Protein AF-A0A1X0NIY2-F1 (afdb_monomer_lite)

pLDDT: mean 70.77, std 23.45, range [27.98, 98.69]

Structure (mmCIF, N/CA/C/O backbone):
data_AF-A0A1X0NIY2-F1
#
_entry.id   AF-A0A1X0NIY2-F1
#
loop_
_atom_site.group_PDB
_atom_site.id
_atom_site.type_symbol
_atom_site.label_atom_id
_atom_site.label_alt_id
_atom_site.label_comp_id
_atom_site.label_asym_id
_atom_site.label_entity_id
_atom_site.label_seq_id
_atom_site.pdbx_PDB_ins_code
_atom_site.Cartn_x
_atom_site.Cartn_y
_atom_site.Cartn_z
_atom_site.occupancy
_atom_site.B_iso_or_equiv
_atom_site.auth_seq_id
_atom_site.auth_comp_id
_atom_site.auth_asym_id
_atom_site.auth_atom_id
_atom_site.pdbx_PDB_model_num
ATOM 1 N N . MET A 1 1 ? 18.742 62.878 57.303 1.00 34.06 1 MET A N 1
ATOM 2 C CA . MET A 1 1 ? 20.011 62.442 56.693 1.00 34.06 1 MET A CA 1
ATOM 3 C C . MET A 1 1 ? 19.655 61.645 55.449 1.00 34.06 1 MET A C 1
ATOM 5 O O . MET A 1 1 ? 18.957 60.660 55.611 1.00 34.06 1 MET A O 1
ATOM 9 N N . LEU A 1 2 ? 20.041 62.192 54.285 1.00 36.06 2 LEU A N 1
ATOM 10 C CA . LEU A 1 2 ? 20.347 61.591 52.967 1.00 36.06 2 LEU A CA 1
ATOM 11 C C . LEU A 1 2 ? 19.415 60.472 52.441 1.00 36.06 2 LEU A C 1
ATOM 13 O O . LEU A 1 2 ? 19.309 59.422 53.056 1.00 36.06 2 LEU A O 1
ATOM 17 N N . GLU A 1 3 ? 18.594 60.759 51.414 1.00 40.88 3 GLU A N 1
ATOM 18 C CA . GLU A 1 3 ? 18.867 60.575 49.954 1.00 40.88 3 GLU A CA 1
ATOM 19 C C . GLU A 1 3 ? 18.808 59.094 49.526 1.00 40.88 3 GLU A C 1
ATOM 21 O O . GLU A 1 3 ? 19.318 58.239 50.230 1.00 40.88 3 GLU A O 1
ATOM 26 N N . ASN A 1 4 ? 18.273 58.649 48.389 1.00 42.66 4 ASN A N 1
ATOM 27 C CA . ASN A 1 4 ? 17.538 59.203 47.249 1.00 42.66 4 ASN A CA 1
ATOM 28 C C . ASN A 1 4 ? 16.871 57.985 46.571 1.00 42.66 4 ASN A C 1
ATOM 30 O O . ASN A 1 4 ? 17.449 56.899 46.555 1.00 42.66 4 ASN A O 1
ATOM 34 N N . GLY A 1 5 ? 15.686 58.155 45.987 1.00 38.56 5 GLY A N 1
ATOM 35 C CA . GLY A 1 5 ? 14.984 57.095 45.258 1.00 38.56 5 GLY A CA 1
ATOM 36 C C . GLY A 1 5 ? 14.125 57.675 44.143 1.00 38.56 5 GLY A C 1
ATOM 37 O O . GLY A 1 5 ? 12.918 57.828 44.300 1.00 38.56 5 GLY A O 1
ATOM 38 N N . ASP A 1 6 ? 14.772 58.025 43.034 1.00 43.81 6 ASP A N 1
ATOM 39 C CA . ASP A 1 6 ? 14.150 58.395 41.763 1.00 43.81 6 ASP A CA 1
ATOM 40 C C . ASP A 1 6 ? 13.765 57.126 40.986 1.00 43.81 6 ASP A C 1
ATOM 42 O O . ASP A 1 6 ? 14.649 56.419 40.513 1.00 43.81 6 ASP A O 1
ATOM 46 N N . VAL A 1 7 ? 12.469 56.879 40.752 1.00 47.81 7 VAL A N 1
ATOM 47 C CA . VAL A 1 7 ? 12.010 56.238 39.505 1.00 47.81 7 VAL A CA 1
ATOM 48 C C . VAL A 1 7 ? 10.722 56.905 39.028 1.00 47.81 7 VAL A C 1
ATOM 50 O O . VAL A 1 7 ? 9.694 56.966 39.702 1.00 47.81 7 VAL A O 1
ATOM 53 N N . LYS A 1 8 ? 10.831 57.440 37.814 1.00 45.78 8 LYS A N 1
ATOM 54 C CA . LYS A 1 8 ? 9.857 58.242 37.084 1.00 45.78 8 LYS A CA 1
ATOM 55 C C . LYS A 1 8 ? 8.722 57.386 36.515 1.00 45.78 8 LYS A C 1
ATOM 57 O O . LYS A 1 8 ? 8.935 56.349 35.900 1.00 45.78 8 LYS A O 1
ATOM 62 N N . ARG A 1 9 ? 7.522 57.946 36.650 1.00 42.09 9 ARG A N 1
ATOM 63 C CA . ARG A 1 9 ? 6.239 57.602 36.020 1.00 42.09 9 ARG A CA 1
ATOM 64 C C . ARG A 1 9 ? 6.331 57.335 34.508 1.00 42.09 9 ARG A C 1
ATOM 66 O O . ARG A 1 9 ? 6.928 58.142 33.796 1.00 42.09 9 ARG A O 1
ATOM 73 N N . ARG A 1 10 ? 5.496 56.411 34.011 1.00 41.66 10 ARG A N 1
ATOM 74 C CA . ARG A 1 10 ? 4.553 56.707 32.911 1.00 41.66 10 ARG A CA 1
ATOM 75 C C . ARG A 1 10 ? 3.286 55.833 32.961 1.00 41.66 10 ARG A C 1
ATOM 77 O O . ARG A 1 10 ? 3.333 54.619 32.853 1.00 41.66 10 ARG A O 1
ATOM 84 N N . ARG A 1 11 ? 2.183 56.561 33.148 1.00 37.97 11 ARG A N 1
ATOM 85 C CA . ARG A 1 11 ? 0.756 56.319 32.861 1.00 37.97 11 ARG A CA 1
ATOM 86 C C . ARG A 1 11 ? 0.532 55.717 31.458 1.00 37.97 11 ARG A C 1
ATOM 88 O O . ARG A 1 11 ? 1.268 56.105 30.555 1.00 37.97 11 ARG A O 1
ATOM 95 N N . VAL A 1 12 ? -0.504 54.897 31.248 1.00 39.31 12 VAL A N 1
ATOM 96 C CA . VAL A 1 12 ? -1.877 55.290 30.828 1.00 39.31 12 VAL A CA 1
ATOM 97 C C . VAL A 1 12 ? -2.765 54.027 30.756 1.00 39.31 12 VAL A C 1
ATOM 99 O O . VAL A 1 12 ? -2.505 53.123 29.972 1.00 39.31 12 VAL A O 1
ATOM 102 N N . ASP A 1 13 ? -3.769 54.004 31.633 1.00 39.16 13 ASP A N 1
ATOM 103 C CA . ASP A 1 13 ? -5.182 53.601 31.504 1.00 39.16 13 ASP A CA 1
ATOM 104 C C . ASP A 1 13 ? -5.644 52.808 30.267 1.00 39.16 13 ASP A C 1
ATOM 106 O O . ASP A 1 13 ? -5.463 53.286 29.154 1.00 39.16 13 ASP A O 1
ATOM 110 N N . HIS A 1 14 ? -6.388 51.709 30.482 1.00 39.00 14 HIS A N 1
ATOM 111 C CA . HIS A 1 14 ? -7.618 51.346 29.749 1.00 39.00 14 HIS A CA 1
ATOM 112 C C . HIS A 1 14 ? -8.590 50.654 30.725 1.00 39.00 14 HIS A C 1
ATOM 114 O O . HIS A 1 14 ? -8.221 49.729 31.445 1.00 39.00 14 HIS A O 1
ATOM 120 N N . SER A 1 15 ? -9.822 51.156 30.766 1.00 42.00 15 SER A N 1
ATOM 121 C CA . SER A 1 15 ? -10.915 50.799 31.674 1.00 42.00 15 SER A CA 1
ATOM 122 C C . SER A 1 15 ? -12.129 50.250 30.911 1.00 42.00 15 SER A C 1
ATOM 124 O O . SER A 1 15 ? -12.319 50.600 29.749 1.00 42.00 15 SER A O 1
ATOM 126 N N . HIS A 1 16 ? -12.984 49.525 31.650 1.00 35.03 16 HIS A N 1
ATOM 127 C CA . HIS A 1 16 ? -14.314 48.963 31.318 1.00 35.03 16 HIS A CA 1
ATOM 128 C C . HIS A 1 16 ? -14.284 47.599 30.602 1.00 35.03 16 HIS A C 1
ATOM 130 O O . HIS A 1 16 ? -13.493 47.395 29.698 1.00 35.03 16 HIS A O 1
ATOM 136 N N . SER A 1 17 ? -15.087 46.593 30.962 1.00 36.28 17 SER A N 1
ATOM 137 C CA . SER A 1 17 ? -16.427 46.588 31.564 1.00 36.28 17 SER A CA 1
ATOM 138 C C . SER A 1 17 ? -16.692 45.235 32.250 1.00 36.28 17 SER A C 1
ATOM 140 O O . SER A 1 17 ? -16.432 44.192 31.658 1.00 36.28 17 SER A O 1
ATOM 142 N N . THR A 1 18 ? -17.214 45.257 33.476 1.00 37.31 18 THR A N 1
ATOM 143 C CA . THR A 1 18 ? -17.748 44.102 34.218 1.00 37.31 18 THR A CA 1
ATOM 144 C C . THR A 1 18 ? -19.272 44.129 34.141 1.00 37.31 18 THR A C 1
ATOM 146 O O . THR A 1 18 ? -19.871 45.097 34.609 1.00 37.31 18 THR A O 1
ATOM 149 N N . GLU A 1 19 ? -19.891 43.081 33.597 1.00 44.78 19 GLU A N 1
ATOM 150 C CA . GLU A 1 19 ? -21.330 42.829 33.737 1.00 44.78 19 GLU A CA 1
ATOM 151 C C . GLU A 1 19 ? -21.562 41.679 34.722 1.00 44.78 19 GLU A C 1
ATOM 153 O O . GLU A 1 19 ? -21.079 40.561 34.546 1.00 44.78 19 GLU A O 1
ATOM 158 N N . GLU A 1 20 ? -22.291 42.005 35.785 1.00 41.78 20 GLU A N 1
ATOM 159 C CA . GLU A 1 20 ? -22.826 41.100 36.795 1.00 41.78 20 GLU A CA 1
ATOM 160 C C . GLU A 1 20 ? -24.077 40.389 36.256 1.00 41.78 20 GLU A C 1
ATOM 162 O O . GLU A 1 20 ? -24.942 41.012 35.640 1.00 41.78 20 GLU A O 1
ATOM 167 N N . THR A 1 21 ? -24.221 39.093 36.539 1.00 44.03 21 THR A N 1
ATOM 168 C CA . THR A 1 21 ? -25.465 38.335 36.316 1.00 44.03 21 THR A CA 1
ATOM 169 C C . THR A 1 21 ? -26.003 37.821 37.657 1.00 44.03 21 THR A C 1
ATOM 171 O O . THR A 1 21 ? -25.222 37.321 38.469 1.00 44.03 21 THR A O 1
ATOM 174 N N . PRO A 1 22 ? -27.318 37.936 37.934 1.00 55.19 22 PRO A N 1
ATOM 175 C CA . PRO A 1 22 ? -27.866 37.623 39.246 1.00 55.19 22 PRO A CA 1
ATOM 176 C C . PRO A 1 22 ? -28.249 36.148 39.413 1.00 55.19 22 PRO A C 1
ATOM 178 O O . PRO A 1 22 ? -28.841 35.509 38.544 1.00 55.19 22 PRO A O 1
ATOM 181 N N . VAL A 1 23 ? -27.967 35.663 40.619 1.00 40.88 23 VAL A N 1
ATOM 182 C CA . VAL A 1 23 ? -28.348 34.372 41.197 1.00 40.88 23 VAL A CA 1
ATOM 183 C C . VAL A 1 23 ? -29.874 34.241 41.299 1.00 40.88 23 VAL A C 1
ATOM 185 O O . VAL A 1 23 ? -30.537 35.075 41.919 1.00 40.88 23 VAL A O 1
ATOM 188 N N . ARG A 1 24 ? -30.434 33.141 40.780 1.00 38.12 24 ARG A N 1
ATOM 189 C CA . ARG A 1 24 ? -31.760 32.629 41.163 1.00 38.12 24 ARG A CA 1
ATOM 190 C C . ARG A 1 24 ? -31.642 31.173 41.602 1.00 38.12 24 ARG A C 1
ATOM 192 O O . ARG A 1 24 ? -31.395 30.289 40.792 1.00 38.12 24 ARG A O 1
ATOM 199 N N . MET A 1 25 ? -31.840 30.956 42.901 1.00 40.12 25 MET A N 1
ATOM 200 C CA . MET A 1 25 ? -32.104 29.648 43.494 1.00 40.12 25 MET A CA 1
ATOM 201 C C . MET A 1 25 ? -33.506 29.177 43.099 1.00 40.12 25 MET A C 1
ATOM 203 O O . MET A 1 25 ? -34.484 29.872 43.377 1.00 40.12 25 MET A O 1
ATOM 207 N N . ILE A 1 26 ? -33.606 27.975 42.534 1.00 36.03 26 ILE A N 1
ATOM 208 C CA . ILE A 1 26 ? -34.817 27.154 42.586 1.00 36.03 26 ILE A CA 1
ATOM 209 C C . ILE A 1 26 ? -34.375 25.775 43.073 1.00 36.03 26 ILE A C 1
ATOM 211 O O . ILE A 1 26 ? -33.567 25.104 42.442 1.00 36.03 26 ILE A O 1
ATOM 215 N N . SER A 1 27 ? -34.871 25.411 44.251 1.00 40.06 27 SER A N 1
ATOM 216 C CA . SER A 1 27 ? -34.687 24.112 44.884 1.00 40.06 27 SER A CA 1
ATOM 217 C C . SER A 1 27 ? -35.794 23.188 44.375 1.00 40.06 27 SER A C 1
ATOM 219 O O . SER A 1 27 ? -36.970 23.509 44.545 1.00 40.06 27 SER A O 1
ATOM 221 N N . ILE A 1 28 ? -35.432 22.078 43.729 1.00 36.03 28 ILE A N 1
ATOM 222 C CA . ILE A 1 28 ? -36.359 20.986 43.414 1.00 36.03 28 ILE A CA 1
ATOM 223 C C . ILE A 1 28 ? -35.765 19.715 44.008 1.00 36.03 28 ILE A C 1
ATOM 225 O O . ILE A 1 28 ? -34.611 19.369 43.775 1.00 36.03 28 ILE A O 1
ATOM 229 N N . HIS A 1 29 ? -36.572 19.092 44.854 1.00 41.44 29 HIS A N 1
ATOM 230 C CA . HIS A 1 29 ? -36.296 17.889 45.612 1.00 41.44 29 HIS A CA 1
ATOM 231 C C . HIS A 1 29 ? -36.756 16.694 44.767 1.00 41.44 29 HIS A C 1
ATOM 233 O O . HIS A 1 29 ? -37.954 16.551 44.530 1.00 41.44 29 HIS A O 1
ATOM 239 N N . THR A 1 30 ? -35.829 15.861 44.299 1.00 37.06 30 THR A N 1
ATOM 240 C CA . THR A 1 30 ? -36.124 14.589 43.621 1.00 37.06 30 THR A CA 1
ATOM 241 C C . THR A 1 30 ? -35.602 13.432 44.469 1.00 37.06 30 THR A C 1
ATOM 243 O O . THR A 1 30 ? -34.440 13.407 44.867 1.00 37.06 30 THR A O 1
ATOM 246 N N . GLN A 1 31 ? -36.509 12.513 44.805 1.00 42.94 31 GLN A N 1
ATOM 247 C CA . GLN A 1 31 ? -36.233 11.248 45.491 1.00 42.94 31 GLN A CA 1
ATOM 248 C C . GLN A 1 31 ? -35.720 10.193 44.495 1.00 42.94 31 GLN A C 1
ATOM 250 O O . GLN A 1 31 ? -36.108 10.260 43.327 1.00 42.94 31 GLN A O 1
ATOM 255 N N . PRO A 1 32 ? -34.927 9.196 44.932 1.00 45.59 32 PRO A N 1
ATOM 256 C CA . PRO A 1 32 ? -34.515 8.091 44.077 1.00 45.59 32 PRO A CA 1
ATOM 257 C C . PRO A 1 32 ? -35.590 6.989 44.052 1.00 45.59 32 PRO A C 1
ATOM 259 O O . PRO A 1 32 ? -36.033 6.512 45.097 1.00 45.59 32 PRO A O 1
ATOM 262 N N . LYS A 1 33 ? -35.996 6.590 42.845 1.00 47.25 33 LYS A N 1
ATOM 263 C CA . LYS A 1 33 ? -36.705 5.340 42.533 1.00 47.25 33 LYS A CA 1
ATOM 264 C C . LYS A 1 33 ? -35.906 4.650 41.425 1.00 47.25 33 LYS A C 1
ATOM 266 O O . LYS A 1 33 ? -36.200 4.856 40.258 1.00 47.25 33 LYS A O 1
ATOM 271 N N . GLU A 1 34 ? -34.876 3.897 41.794 1.00 48.47 34 GLU A N 1
ATOM 272 C CA . GLU A 1 34 ? -34.026 3.147 40.849 1.00 48.47 34 GLU A CA 1
ATOM 273 C C . GLU A 1 34 ? -33.698 1.730 41.367 1.00 48.47 34 GLU A C 1
ATOM 275 O O . GLU A 1 34 ? -32.640 1.193 41.085 1.00 48.47 34 GLU A O 1
ATOM 280 N N . GLU A 1 35 ? -34.598 1.092 42.127 1.00 49.97 35 GLU A N 1
ATOM 281 C CA . GLU A 1 35 ? -34.382 -0.291 42.609 1.00 49.97 35 GLU A CA 1
ATOM 282 C C . GLU A 1 35 ? -35.420 -1.316 42.103 1.00 49.97 35 GLU A C 1
ATOM 284 O O . GLU A 1 35 ? -35.305 -2.491 42.423 1.00 49.97 35 GLU A O 1
ATOM 289 N N . GLU A 1 36 ? -36.407 -0.930 41.279 1.00 51.78 36 GLU A N 1
ATOM 290 C CA . GLU A 1 36 ? -37.457 -1.860 40.796 1.00 51.78 36 GLU A CA 1
ATOM 291 C C . GLU A 1 36 ? -37.305 -2.320 39.331 1.00 51.78 36 GLU A C 1
ATOM 293 O O . GLU A 1 36 ? -37.971 -3.272 38.929 1.00 51.78 36 GLU A O 1
ATOM 298 N N . GLU A 1 37 ? -36.425 -1.714 38.524 1.00 52.75 37 GLU A N 1
ATOM 299 C CA . GLU A 1 37 ? -36.242 -2.122 37.114 1.00 52.75 37 GLU A CA 1
ATOM 300 C C . GLU A 1 37 ? -35.161 -3.198 36.915 1.00 52.75 37 GLU A C 1
ATOM 302 O O . GLU A 1 37 ? -35.283 -4.023 36.011 1.00 52.75 37 GLU A O 1
ATOM 307 N N . GLU A 1 38 ? -34.173 -3.304 37.811 1.00 52.53 38 GLU A N 1
ATOM 308 C CA . GLU A 1 38 ? -33.089 -4.296 37.682 1.00 52.53 38 GLU A CA 1
ATOM 309 C C . GLU A 1 38 ? -33.531 -5.736 38.038 1.00 52.53 38 GLU A C 1
ATOM 311 O O . GLU A 1 38 ? -32.867 -6.716 37.684 1.00 52.53 38 GLU A O 1
ATOM 316 N N . GLU A 1 39 ? -34.673 -5.901 38.720 1.00 53.53 39 GLU A N 1
ATOM 317 C CA . GLU A 1 39 ? -35.200 -7.221 39.101 1.00 53.53 39 GLU A CA 1
ATOM 318 C C . GLU A 1 39 ? -36.096 -7.847 38.012 1.00 53.53 39 GLU A C 1
ATOM 320 O O . GLU A 1 39 ? -36.179 -9.075 37.913 1.00 53.53 39 GLU A O 1
ATOM 325 N N . ASN A 1 40 ? -36.699 -7.037 37.133 1.00 54.03 40 ASN A N 1
ATOM 326 C CA . ASN A 1 40 ? -37.506 -7.550 36.019 1.00 54.03 40 ASN A CA 1
ATOM 327 C C . ASN A 1 40 ? -36.640 -8.034 34.846 1.00 54.03 40 ASN A C 1
ATOM 329 O O . ASN A 1 40 ? -36.936 -9.077 34.263 1.00 54.03 40 ASN A O 1
ATOM 333 N N . GLU A 1 41 ? -35.505 -7.383 34.578 1.00 56.09 41 GLU A N 1
ATOM 334 C CA . GLU A 1 41 ? -34.602 -7.773 33.482 1.00 56.09 41 GLU A CA 1
ATOM 335 C C . GLU A 1 41 ? -33.857 -9.101 33.765 1.00 56.09 41 GLU A C 1
ATOM 337 O O . GLU A 1 41 ? -33.487 -9.846 32.853 1.00 56.09 41 GLU A O 1
ATOM 342 N N . LYS A 1 42 ? -33.702 -9.473 35.046 1.00 56.66 42 LYS A N 1
ATOM 343 C CA . LYS A 1 42 ? -33.168 -10.789 35.456 1.00 56.66 42 LYS A CA 1
ATOM 344 C C . LYS A 1 42 ? -34.188 -11.927 35.380 1.00 56.66 42 LYS A C 1
ATOM 346 O O . LYS A 1 42 ? -33.774 -13.088 35.384 1.00 56.66 42 LYS A O 1
ATOM 351 N N . LYS A 1 43 ? -35.490 -11.633 35.319 1.00 58.38 43 LYS A N 1
ATOM 352 C CA . LYS A 1 43 ? -36.536 -12.659 35.183 1.00 58.38 43 LYS A CA 1
ATOM 353 C C . LYS A 1 43 ? -36.749 -13.078 33.732 1.00 58.38 43 LYS A C 1
ATOM 355 O O . LYS A 1 43 ? -36.867 -14.273 33.486 1.00 58.38 43 LYS A O 1
ATOM 360 N N . GLU A 1 44 ? -36.682 -12.142 32.788 1.00 57.12 44 GLU A N 1
ATOM 361 C CA . GLU A 1 44 ? -36.846 -12.443 31.356 1.00 57.12 44 GLU A CA 1
ATOM 362 C C . GLU A 1 44 ? -35.689 -13.286 30.795 1.00 57.12 44 GLU A C 1
ATOM 364 O O . GLU A 1 44 ? -35.916 -14.255 30.073 1.00 57.12 44 GLU A O 1
ATOM 369 N N . LYS A 1 45 ? -34.447 -13.039 31.235 1.00 53.53 45 LYS A N 1
ATOM 370 C CA . LYS A 1 45 ? -33.290 -13.861 30.828 1.00 53.53 45 LYS A CA 1
ATOM 371 C C . LYS A 1 45 ? -33.307 -15.297 31.351 1.00 53.53 45 LYS A C 1
ATOM 373 O O . LYS A 1 45 ? -32.559 -16.124 30.840 1.00 53.53 45 LYS A O 1
ATOM 378 N N . LYS A 1 46 ? -34.121 -15.604 32.365 1.00 51.75 46 LYS A N 1
ATOM 379 C CA . LYS A 1 46 ? -34.199 -16.955 32.934 1.00 51.75 46 LYS A CA 1
ATOM 380 C C . LYS A 1 46 ? -35.275 -17.821 32.270 1.00 51.75 46 LYS A C 1
ATOM 382 O O . LYS A 1 46 ? -35.176 -19.038 32.360 1.00 51.75 46 LYS A O 1
ATOM 387 N N . GLU A 1 47 ? -36.252 -17.222 31.586 1.00 52.62 47 GLU A N 1
ATOM 388 C CA . GLU A 1 47 ? -37.265 -17.967 30.820 1.00 52.62 47 GLU A CA 1
ATOM 389 C C . GLU A 1 47 ? -36.793 -18.320 29.396 1.00 52.62 47 GLU A C 1
ATOM 391 O O . GLU A 1 47 ? -37.157 -19.380 28.895 1.00 52.62 47 GLU A O 1
ATOM 396 N N . GLU A 1 48 ? -35.904 -17.537 28.769 1.00 52.03 48 GLU A N 1
ATOM 397 C CA . GLU A 1 48 ? -35.365 -17.882 27.435 1.00 52.03 48 GLU A CA 1
ATOM 398 C C . GLU A 1 48 ? -34.342 -19.037 27.441 1.00 52.03 48 GLU A C 1
ATOM 400 O O . GLU A 1 48 ? -34.186 -19.728 26.432 1.00 52.03 48 GLU A O 1
ATOM 405 N N . GLU A 1 49 ? -33.665 -19.297 28.564 1.00 51.47 49 GLU A N 1
ATOM 406 C CA . GLU A 1 49 ? -32.673 -20.382 28.663 1.00 51.47 49 GLU A CA 1
ATOM 407 C C . GLU A 1 49 ? -33.315 -21.765 28.906 1.00 51.47 49 GLU A C 1
ATOM 409 O O . GLU A 1 49 ? -32.697 -22.797 28.635 1.00 51.47 49 GLU A O 1
ATOM 414 N N . GLU A 1 50 ? -34.573 -21.820 29.363 1.00 49.31 50 GLU A N 1
ATOM 415 C CA . GLU A 1 50 ? -35.254 -23.087 29.674 1.00 49.31 50 GLU A CA 1
ATOM 416 C C . GLU A 1 50 ? -35.948 -23.717 28.447 1.00 49.31 50 GLU A C 1
ATOM 418 O O . GLU A 1 50 ? -36.116 -24.942 28.390 1.00 49.31 50 GLU A O 1
ATOM 423 N N . ASP A 1 51 ? -36.251 -22.925 27.411 1.00 45.03 51 ASP A N 1
ATOM 424 C CA . ASP A 1 51 ? -36.929 -23.394 26.190 1.00 45.03 51 ASP A CA 1
ATOM 425 C C . ASP A 1 51 ? -35.984 -23.983 25.122 1.00 45.03 51 ASP A C 1
ATOM 427 O O . ASP A 1 51 ? -36.427 -24.728 24.244 1.00 45.03 51 ASP A O 1
ATOM 431 N N . GLN A 1 52 ? -34.667 -23.765 25.225 1.00 45.94 52 GLN A N 1
ATOM 432 C CA . GLN A 1 52 ? -33.690 -24.362 24.294 1.00 45.94 52 GLN A CA 1
ATOM 433 C C . GLN A 1 52 ? -33.227 -25.777 24.690 1.00 45.94 52 GLN A C 1
ATOM 435 O O . GLN A 1 52 ? -32.608 -26.467 23.880 1.00 45.94 52 GLN A O 1
ATOM 440 N N . SER A 1 53 ? -33.577 -26.272 25.884 1.00 46.12 53 SER A N 1
ATOM 441 C CA . SER A 1 53 ? -33.152 -27.609 26.347 1.00 46.12 53 SER A CA 1
ATOM 442 C C . SER A 1 53 ? -34.073 -28.771 25.931 1.00 46.12 53 SER A C 1
ATOM 444 O O . SER A 1 53 ? -33.771 -29.926 26.223 1.00 46.12 53 SER A O 1
ATOM 446 N N . LYS A 1 54 ? -35.185 -28.515 25.221 1.00 42.50 54 LYS A N 1
ATOM 447 C CA . LYS A 1 54 ? -36.231 -29.530 24.951 1.00 42.50 54 LYS A CA 1
ATOM 448 C C . LYS A 1 54 ? -36.318 -30.071 23.515 1.00 42.50 54 LYS A C 1
ATOM 450 O O . LYS A 1 54 ? -37.299 -30.736 23.192 1.00 42.50 54 LYS A O 1
ATOM 455 N N . GLN A 1 55 ? -35.324 -29.851 22.647 1.00 41.50 55 GLN A N 1
ATOM 456 C CA . GLN A 1 55 ? -35.378 -30.321 21.243 1.00 41.50 55 GLN A CA 1
ATOM 457 C C . GLN A 1 55 ? -34.300 -31.334 20.815 1.00 41.50 55 GLN A C 1
ATOM 459 O O . GLN A 1 55 ? -34.093 -31.545 19.619 1.00 41.50 55 GLN A O 1
ATOM 464 N N . HIS A 1 56 ? -33.651 -32.035 21.745 1.00 39.94 56 HIS A N 1
ATOM 465 C CA . HIS A 1 56 ? -32.718 -33.107 21.380 1.00 39.94 56 HIS A CA 1
ATOM 466 C C . HIS A 1 56 ? -32.902 -34.366 22.224 1.00 39.94 56 HIS A C 1
ATOM 468 O O . HIS A 1 56 ? -32.059 -34.709 23.036 1.00 39.94 56 HIS A O 1
ATOM 474 N N . GLU A 1 57 ? -34.012 -35.076 22.016 1.00 42.72 57 GLU A N 1
ATOM 475 C CA . GLU A 1 57 ? -34.110 -36.489 22.391 1.00 42.72 57 GLU A CA 1
ATOM 476 C C . GLU A 1 57 ? -35.287 -37.155 21.668 1.00 42.72 57 GLU A C 1
ATOM 478 O O . GLU A 1 57 ? -36.443 -36.957 22.040 1.00 42.72 57 GLU A O 1
ATOM 483 N N . GLN A 1 58 ? -34.995 -37.930 20.615 1.00 35.31 58 GLN A N 1
ATOM 484 C CA . GLN A 1 58 ? -35.818 -39.060 20.158 1.00 35.31 58 GLN A CA 1
ATOM 485 C C . GLN A 1 58 ? -35.142 -39.817 18.999 1.00 35.31 58 GLN A C 1
ATOM 487 O O . GLN A 1 58 ? -35.155 -39.339 17.869 1.00 35.31 58 GLN A O 1
ATOM 492 N N . HIS A 1 59 ? -34.564 -40.994 19.295 1.00 35.81 59 HIS A N 1
ATOM 493 C CA . HIS A 1 59 ? -34.825 -42.320 18.676 1.00 35.81 59 HIS A CA 1
ATOM 494 C C . HIS A 1 59 ? -33.647 -43.322 18.835 1.00 35.81 59 HIS A C 1
ATOM 496 O O . HIS A 1 59 ? -32.529 -42.899 19.113 1.00 35.81 59 HIS A O 1
ATOM 502 N N . PRO A 1 60 ? -33.898 -44.656 18.799 1.00 51.78 60 PRO A N 1
ATOM 503 C CA . PRO A 1 60 ? -33.483 -45.547 19.888 1.00 51.78 60 PRO A CA 1
ATOM 504 C C . PRO A 1 60 ? -32.576 -46.742 19.505 1.00 51.78 60 PRO A C 1
ATOM 506 O O . PRO A 1 60 ? -32.553 -47.192 18.367 1.00 51.78 60 PRO A O 1
ATOM 509 N N . LEU A 1 61 ? -31.914 -47.270 20.545 1.00 39.34 61 LEU A N 1
ATOM 510 C CA . LEU A 1 61 ? -31.575 -48.668 20.901 1.00 39.34 61 LEU A CA 1
ATOM 511 C C . LEU A 1 61 ? -31.464 -49.778 19.825 1.00 39.34 61 LEU A C 1
ATOM 513 O O . LEU A 1 61 ? -32.477 -50.209 19.285 1.00 39.34 61 LEU A O 1
ATOM 517 N N . THR A 1 62 ? -30.279 -50.413 19.786 1.00 34.66 62 THR A N 1
ATOM 518 C CA . THR A 1 62 ? -30.020 -51.884 19.805 1.00 34.66 62 THR A CA 1
ATOM 519 C C . THR A 1 62 ? -28.607 -52.100 20.390 1.00 34.66 62 THR A C 1
ATOM 521 O O . THR A 1 62 ? -27.649 -51.585 19.826 1.00 34.66 62 THR A O 1
ATOM 524 N N . SER A 1 63 ? -28.445 -52.507 21.655 1.00 36.38 63 SER A N 1
ATOM 525 C CA . SER A 1 63 ? -28.335 -53.879 22.211 1.00 36.38 63 SER A CA 1
ATOM 526 C C . SER A 1 63 ? -26.980 -54.595 22.016 1.00 36.38 63 SER A C 1
ATOM 528 O O . SER A 1 63 ? -26.648 -54.989 20.905 1.00 36.38 63 SER A O 1
ATOM 530 N N . ASP A 1 64 ? -26.316 -54.829 23.157 1.00 37.25 64 ASP A N 1
ATOM 531 C CA . ASP A 1 64 ? -25.511 -55.996 23.572 1.00 37.25 64 ASP A CA 1
ATOM 532 C C . ASP A 1 64 ? -24.333 -56.509 22.721 1.00 37.25 64 ASP A C 1
ATOM 534 O O . ASP A 1 64 ? -24.509 -5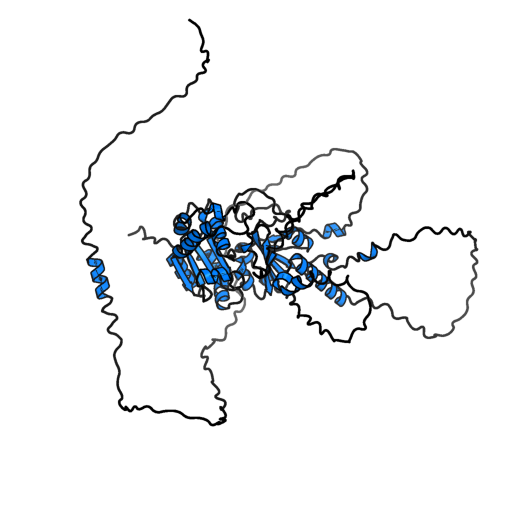7.220 21.736 1.00 37.25 64 ASP A O 1
ATOM 538 N N . ASN A 1 65 ? -23.108 -56.344 23.240 1.00 36.72 65 ASN A N 1
ATOM 539 C CA . ASN A 1 65 ? -22.430 -57.396 24.019 1.00 36.72 65 ASN A CA 1
ATOM 540 C C . ASN A 1 65 ? -21.080 -56.900 24.565 1.00 36.72 65 ASN A C 1
ATOM 542 O O . ASN A 1 65 ? -20.322 -56.225 23.875 1.00 36.72 65 ASN A O 1
ATOM 546 N N . GLY A 1 66 ? -20.791 -57.242 25.823 1.00 41.16 66 GLY A N 1
ATOM 547 C CA . GLY A 1 66 ? -19.502 -56.982 26.462 1.00 41.16 66 GLY A CA 1
ATOM 548 C C . GLY A 1 66 ? -18.433 -58.024 26.126 1.00 41.16 66 GLY A C 1
ATOM 549 O O . GLY A 1 66 ? -18.748 -59.063 25.555 1.00 41.16 66 GLY A O 1
ATOM 550 N N . ILE A 1 67 ? -17.192 -57.722 26.527 1.00 34.22 67 ILE A N 1
ATOM 551 C CA . ILE A 1 67 ? -16.154 -58.588 27.130 1.00 34.22 67 ILE A CA 1
ATOM 552 C C . ILE A 1 67 ? -14.809 -57.830 27.044 1.00 34.22 67 ILE A C 1
ATOM 554 O O . ILE A 1 67 ? -14.320 -57.531 25.962 1.00 34.22 67 ILE A O 1
ATOM 558 N N . SER A 1 68 ? -14.220 -57.531 28.204 1.00 44.44 68 SER A N 1
ATOM 559 C CA . SER A 1 68 ? -12.766 -57.369 28.408 1.00 44.44 68 SER A CA 1
ATOM 560 C C . SER A 1 68 ? -12.188 -58.761 28.720 1.00 44.44 68 SER A C 1
ATOM 562 O O . SER A 1 68 ? -12.923 -59.549 29.330 1.00 44.44 68 SER A O 1
ATOM 564 N N . PRO A 1 69 ? -10.925 -59.098 28.376 1.00 57.53 69 PRO A N 1
ATOM 565 C CA . PRO A 1 69 ? -9.770 -58.504 29.066 1.00 57.53 69 PRO A CA 1
ATOM 566 C C . PRO A 1 69 ? -8.463 -58.360 28.252 1.00 57.53 69 PRO A C 1
ATOM 568 O O . PRO A 1 69 ? -8.364 -58.750 27.096 1.00 57.53 69 PRO A O 1
ATOM 571 N N . GLU A 1 70 ? -7.494 -57.749 28.937 1.00 52.97 70 GLU A N 1
ATOM 572 C CA . GLU A 1 70 ? -6.053 -57.610 28.682 1.00 52.97 70 GLU A CA 1
ATOM 573 C C . GLU A 1 70 ? -5.360 -58.872 28.122 1.00 52.97 70 GLU A C 1
ATOM 575 O O . GLU A 1 70 ? -5.804 -59.983 28.417 1.00 52.97 70 GLU A O 1
ATOM 580 N N . VAL A 1 71 ? -4.243 -58.684 27.392 1.00 41.88 71 VAL A N 1
ATOM 581 C CA . VAL A 1 71 ? -2.900 -59.299 27.600 1.00 41.88 71 VAL A CA 1
ATOM 582 C C . VAL A 1 71 ? -1.992 -59.089 26.360 1.00 41.88 71 VAL A C 1
ATOM 584 O O . VAL A 1 71 ? -2.394 -59.397 25.244 1.00 41.88 71 VAL A O 1
ATOM 587 N N . ASP A 1 72 ? -0.798 -58.545 26.637 1.00 40.53 72 ASP A N 1
ATOM 588 C CA . ASP A 1 72 ? 0.573 -58.723 26.098 1.00 40.53 72 ASP A CA 1
ATOM 589 C C . ASP A 1 72 ? 0.912 -58.970 24.607 1.00 40.53 72 ASP A C 1
ATOM 591 O O . ASP A 1 72 ? 0.373 -59.846 23.938 1.00 40.53 72 ASP A O 1
ATOM 595 N N . ASP A 1 73 ? 1.943 -58.219 24.183 1.00 47.62 73 ASP A N 1
ATOM 596 C CA . ASP A 1 73 ? 3.166 -58.602 23.446 1.00 47.62 73 ASP A CA 1
ATOM 597 C C . ASP A 1 73 ? 3.122 -59.765 22.429 1.00 47.62 73 ASP A C 1
ATOM 599 O O . ASP A 1 73 ? 3.042 -60.932 22.810 1.00 47.62 73 ASP A O 1
ATOM 603 N N . ASN A 1 74 ? 3.369 -59.468 21.142 1.00 39.50 74 ASN A N 1
ATOM 604 C CA . ASN A 1 74 ? 4.603 -59.858 20.427 1.00 39.50 74 ASN A CA 1
ATOM 605 C C . ASN A 1 74 ? 4.556 -59.586 18.908 1.00 39.50 74 ASN A C 1
ATOM 607 O O . ASN A 1 74 ? 3.555 -59.831 18.249 1.00 39.50 74 ASN A O 1
ATOM 611 N N . GLU A 1 75 ? 5.697 -59.083 18.429 1.00 45.56 75 GLU A N 1
ATOM 612 C CA . GLU A 1 75 ? 6.483 -59.451 17.234 1.00 45.56 75 GLU A CA 1
ATOM 613 C C . GLU A 1 75 ? 5.818 -59.884 15.903 1.00 45.56 75 GLU A C 1
ATOM 615 O O . GLU A 1 75 ? 5.159 -60.912 15.820 1.00 45.56 75 GLU A O 1
ATOM 620 N N . GLU A 1 76 ? 6.240 -59.145 14.862 1.00 50.41 76 GLU A N 1
ATOM 621 C CA . GLU A 1 76 ? 6.680 -59.584 13.517 1.00 50.41 76 GLU A CA 1
ATOM 622 C C . GLU A 1 76 ? 5.673 -60.056 12.442 1.00 50.41 76 GLU A C 1
ATOM 624 O O . GLU A 1 76 ? 4.561 -60.481 12.718 1.00 50.41 76 GLU A O 1
ATOM 629 N N . GLU A 1 77 ? 6.169 -59.963 11.195 1.00 42.44 77 GLU A N 1
ATOM 630 C CA . GLU A 1 77 ? 5.616 -60.354 9.879 1.00 42.44 77 GLU A CA 1
ATOM 631 C C . GLU A 1 77 ? 4.717 -59.287 9.208 1.00 42.44 77 GLU A C 1
ATOM 633 O O . GLU A 1 77 ? 3.639 -58.951 9.680 1.00 42.44 77 GLU A O 1
ATOM 638 N N . GLU A 1 78 ? 5.213 -58.492 8.244 1.00 50.75 78 GLU A N 1
ATOM 639 C CA . GLU A 1 78 ? 5.474 -58.817 6.820 1.00 50.75 78 GLU A CA 1
ATOM 640 C C . GLU A 1 78 ? 4.272 -59.446 6.104 1.00 50.75 78 GLU A C 1
ATOM 642 O O . GLU A 1 78 ? 4.258 -60.651 5.901 1.00 50.75 78 GLU A O 1
ATOM 647 N N . GLU A 1 79 ? 3.336 -58.624 5.613 1.00 47.88 79 GLU A N 1
ATOM 648 C CA . GLU A 1 79 ? 2.528 -58.965 4.435 1.00 47.88 79 GLU A CA 1
ATOM 649 C C . GLU A 1 79 ? 2.358 -57.731 3.529 1.00 47.88 79 GLU A C 1
ATOM 651 O O . GLU A 1 79 ? 1.876 -56.671 3.934 1.00 47.88 79 GLU A O 1
ATOM 656 N N . GLU A 1 80 ? 2.846 -57.879 2.296 1.00 51.28 80 GLU A N 1
ATOM 657 C CA . GLU A 1 80 ? 2.523 -57.050 1.140 1.00 51.28 80 GLU A CA 1
ATOM 658 C C . GLU A 1 80 ? 1.063 -57.328 0.754 1.00 51.28 80 GLU A C 1
ATOM 660 O O . GLU A 1 80 ? 0.750 -58.441 0.336 1.00 51.28 80 GLU A O 1
ATOM 665 N N . GLU A 1 81 ? 0.180 -56.332 0.841 1.00 48.09 81 GLU A N 1
ATOM 666 C CA . GLU A 1 81 ? -1.129 -56.393 0.188 1.00 48.09 81 GLU A CA 1
ATOM 667 C C . GLU A 1 81 ? -1.331 -55.191 -0.739 1.00 48.09 81 GLU A C 1
ATOM 669 O O . GLU A 1 81 ? -1.107 -54.028 -0.398 1.00 48.09 81 GLU A O 1
ATOM 674 N N . GLU A 1 82 ? -1.696 -55.545 -1.967 1.00 49.03 82 GLU A N 1
ATOM 675 C CA . GLU A 1 82 ? -2.020 -54.700 -3.102 1.00 49.03 82 GLU A CA 1
ATOM 676 C C . GLU A 1 82 ? -3.282 -53.876 -2.794 1.00 49.03 82 GLU A C 1
ATOM 678 O O . GLU A 1 82 ? -4.368 -54.437 -2.661 1.00 49.03 82 GLU A O 1
ATOM 683 N N . GLU A 1 83 ? -3.178 -52.544 -2.716 1.00 46.34 83 GLU A N 1
ATOM 684 C CA . GLU A 1 83 ? -4.373 -51.693 -2.726 1.00 46.34 83 GLU A CA 1
ATOM 685 C C . GLU A 1 83 ? -4.830 -51.428 -4.163 1.00 46.34 83 GLU A C 1
ATOM 687 O O . GLU A 1 83 ? -4.162 -50.780 -4.973 1.00 46.34 83 GLU A O 1
ATOM 692 N N . GLU A 1 84 ? -6.005 -51.983 -4.441 1.00 47.75 84 GLU A N 1
ATOM 693 C CA . GLU A 1 84 ? -6.807 -51.827 -5.640 1.00 47.75 84 GLU A CA 1
ATOM 694 C C . GLU A 1 84 ? -7.250 -50.368 -5.859 1.00 47.75 84 GLU A C 1
ATOM 696 O O . GLU A 1 84 ? -7.651 -49.651 -4.940 1.00 47.75 84 GLU A O 1
ATOM 701 N N . ASP A 1 85 ? -7.241 -49.960 -7.130 1.00 43.59 85 ASP A N 1
ATOM 702 C CA . ASP A 1 85 ? -7.782 -48.707 -7.651 1.00 43.59 85 ASP A CA 1
ATOM 703 C C . ASP A 1 85 ? -9.269 -48.511 -7.276 1.00 43.59 85 ASP A C 1
ATOM 705 O O . ASP A 1 85 ? -10.183 -48.911 -8.007 1.00 43.59 85 ASP A O 1
ATOM 709 N N . LEU A 1 86 ? -9.537 -47.809 -6.171 1.00 44.75 86 LEU A N 1
ATOM 710 C CA . LEU A 1 86 ? -10.861 -47.260 -5.876 1.00 44.75 86 LEU A CA 1
ATOM 711 C C . LEU A 1 86 ? -11.002 -45.849 -6.452 1.00 44.75 86 LEU A C 1
ATOM 713 O O . LEU A 1 86 ? -10.698 -44.822 -5.848 1.00 44.75 86 LEU A O 1
ATOM 717 N N . ASN A 1 87 ? -11.531 -45.857 -7.670 1.00 42.69 87 ASN A N 1
ATOM 718 C CA . ASN A 1 87 ? -12.103 -44.751 -8.418 1.00 42.69 87 ASN A CA 1
ATOM 719 C C . ASN A 1 87 ? -13.192 -44.023 -7.589 1.00 42.69 87 ASN A C 1
ATOM 721 O O . ASN A 1 87 ? -14.367 -44.388 -7.639 1.00 42.69 87 ASN A O 1
ATOM 725 N N . MET A 1 88 ? -12.819 -42.996 -6.815 1.00 41.22 88 MET A N 1
ATOM 726 C CA . MET A 1 88 ? -13.783 -42.062 -6.222 1.00 41.22 88 MET A CA 1
ATOM 727 C C . MET A 1 88 ? -14.253 -41.060 -7.279 1.00 41.22 88 MET A C 1
ATOM 729 O O . MET A 1 88 ? -13.642 -40.024 -7.536 1.00 41.22 88 MET A O 1
ATOM 733 N N . GLU A 1 89 ? -15.381 -41.408 -7.886 1.00 38.69 89 GLU A N 1
ATOM 734 C CA . GLU A 1 89 ? -16.224 -40.544 -8.698 1.00 38.69 89 GLU A CA 1
ATOM 735 C C . GLU A 1 89 ? -16.847 -39.464 -7.789 1.00 38.69 89 GLU A C 1
ATOM 737 O O . GLU A 1 89 ? -17.878 -39.658 -7.142 1.00 38.69 89 GLU A O 1
ATOM 742 N N . GLU A 1 90 ? -16.172 -38.318 -7.675 1.00 40.19 90 GLU A N 1
ATOM 743 C CA . GLU A 1 90 ? -16.671 -37.163 -6.931 1.00 40.19 90 GLU A CA 1
ATOM 744 C C . GLU A 1 90 ? -17.827 -36.510 -7.709 1.00 40.19 90 GLU A C 1
ATOM 746 O O . GLU A 1 90 ? -17.653 -35.804 -8.707 1.00 40.19 90 GLU A O 1
ATOM 751 N N . HIS A 1 91 ? -19.046 -36.771 -7.237 1.00 36.81 91 HIS A N 1
ATOM 752 C CA . HIS A 1 91 ? -20.279 -36.122 -7.663 1.00 36.81 91 HIS A CA 1
ATOM 753 C C . HIS A 1 91 ? -20.266 -34.615 -7.344 1.00 36.81 91 HIS A C 1
ATOM 755 O O . HIS A 1 91 ? -20.871 -34.155 -6.376 1.00 36.81 91 HIS A O 1
ATOM 761 N N . ALA A 1 92 ? -19.657 -33.811 -8.214 1.00 38.59 92 ALA A N 1
ATOM 762 C CA . ALA A 1 92 ? -19.883 -32.369 -8.258 1.00 38.59 92 ALA A CA 1
ATOM 763 C C . ALA A 1 92 ? -21.191 -32.060 -9.014 1.00 38.59 92 ALA A C 1
ATOM 765 O O . ALA A 1 92 ? -21.206 -31.726 -10.201 1.00 38.59 92 ALA A O 1
ATOM 766 N N . LEU A 1 93 ? -22.320 -32.155 -8.310 1.00 35.41 93 LEU A N 1
ATOM 767 C CA . LEU A 1 93 ? -23.589 -31.565 -8.739 1.00 35.41 93 LEU A CA 1
ATOM 768 C C . LEU A 1 93 ? -23.549 -30.042 -8.532 1.00 35.41 93 LEU A C 1
ATOM 770 O O . LEU A 1 93 ? -24.041 -29.528 -7.534 1.00 35.41 93 LEU A O 1
ATOM 774 N N . PHE A 1 94 ? -23.020 -29.306 -9.509 1.00 37.44 94 PHE A N 1
ATOM 775 C CA . PHE A 1 94 ? -23.429 -27.919 -9.750 1.00 37.44 94 PHE A CA 1
ATOM 776 C C . PHE A 1 94 ? -23.746 -27.735 -11.231 1.00 37.44 94 PHE A C 1
ATOM 778 O O . PHE A 1 94 ? -22.892 -27.462 -12.073 1.00 37.44 94 PHE A O 1
ATOM 785 N N . SER A 1 95 ? -25.030 -27.903 -11.538 1.00 32.78 95 SER A N 1
ATOM 786 C CA . SER A 1 95 ? -25.630 -27.595 -12.827 1.00 32.78 95 SER A CA 1
ATOM 787 C C . SER A 1 95 ? -25.393 -26.128 -13.187 1.00 32.78 95 SER A C 1
ATOM 789 O O . SER A 1 95 ? -25.969 -25.220 -12.590 1.00 32.78 95 SER A O 1
ATOM 791 N N . SER A 1 96 ? -24.572 -25.901 -14.206 1.00 31.88 96 SER A N 1
ATOM 792 C CA . SER A 1 96 ? -24.561 -24.649 -14.959 1.00 31.88 96 SER A CA 1
ATOM 793 C C . SER A 1 96 ? -25.816 -24.576 -15.836 1.00 31.88 96 SER A C 1
ATOM 795 O O . SER A 1 96 ? -26.056 -25.517 -16.596 1.00 31.88 96 SER A O 1
ATOM 797 N N . PRO A 1 97 ? -26.591 -23.479 -15.847 1.00 40.81 97 PRO A N 1
ATOM 798 C CA . PRO A 1 97 ? -27.449 -23.190 -16.978 1.00 40.81 97 PRO A CA 1
ATOM 799 C C . PRO A 1 97 ? -26.618 -22.494 -18.062 1.00 40.81 97 PRO A C 1
ATOM 801 O O . PRO A 1 97 ? -26.243 -21.327 -17.953 1.00 40.81 97 PRO A O 1
ATOM 804 N N . LEU A 1 98 ? -26.323 -23.250 -19.119 1.00 35.31 98 LEU A N 1
ATOM 805 C CA . LEU A 1 98 ? -25.878 -22.725 -20.403 1.00 35.31 98 LEU A CA 1
ATOM 806 C C . LEU A 1 98 ? -26.984 -21.879 -21.044 1.00 35.31 98 LEU A C 1
ATOM 808 O O . LEU A 1 98 ? -28.127 -22.313 -21.156 1.00 35.31 98 LEU A O 1
ATOM 812 N N . GLY A 1 99 ? -26.564 -20.743 -21.599 1.00 31.92 99 GLY A N 1
ATOM 813 C CA . GLY A 1 99 ? -27.172 -20.161 -22.788 1.00 31.92 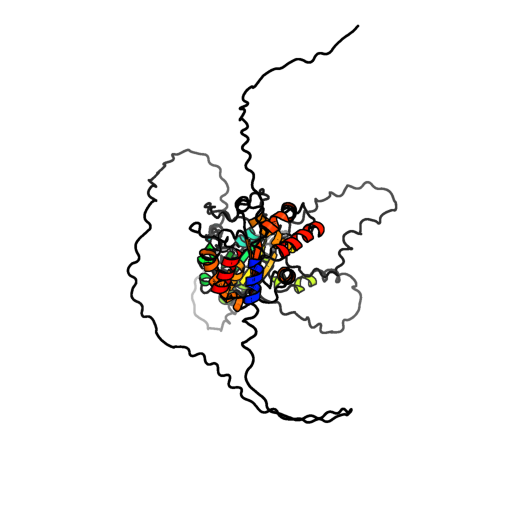99 GLY A CA 1
ATOM 814 C C . GLY A 1 99 ? -28.094 -18.981 -22.525 1.00 31.92 99 GLY A C 1
ATOM 815 O O . GLY A 1 99 ? -29.237 -19.162 -22.137 1.00 31.92 99 GLY A O 1
ATOM 816 N N . LEU A 1 100 ? -27.606 -17.779 -22.838 1.00 30.92 100 LEU A N 1
ATOM 817 C CA . LEU A 1 100 ? -28.219 -16.880 -23.822 1.00 30.92 100 LEU A CA 1
ATOM 818 C C . LEU A 1 100 ? -27.257 -15.708 -24.082 1.00 30.92 100 LEU A C 1
ATOM 820 O O . LEU A 1 100 ? -26.953 -14.898 -23.211 1.00 30.92 100 LEU A O 1
ATOM 824 N N . THR A 1 101 ? -26.753 -15.640 -25.310 1.00 40.69 101 THR A N 1
ATOM 825 C CA . THR A 1 101 ? -26.001 -14.507 -25.863 1.00 40.69 101 THR A CA 1
ATOM 826 C C . THR A 1 101 ? -26.892 -13.262 -25.961 1.00 40.69 101 THR A C 1
ATOM 828 O O . THR A 1 101 ? -27.991 -13.387 -26.508 1.00 40.69 101 THR A O 1
ATOM 831 N N . PRO A 1 102 ? -26.446 -12.050 -25.578 1.00 37.59 102 PRO A N 1
ATOM 832 C CA . PRO A 1 102 ? -27.154 -10.837 -25.952 1.00 37.59 102 PRO A CA 1
ATOM 833 C C . PRO A 1 102 ? -26.613 -10.266 -27.268 1.00 37.59 102 PRO A C 1
ATOM 835 O O . PRO A 1 102 ? -25.445 -9.903 -27.405 1.00 37.59 102 PRO A O 1
ATOM 838 N N . HIS A 1 103 ? -27.524 -10.178 -28.234 1.00 31.08 103 HIS A N 1
ATOM 839 C CA . HIS A 1 103 ? -27.420 -9.381 -29.452 1.00 31.08 103 HIS A CA 1
ATOM 840 C C . HIS A 1 103 ? -27.260 -7.883 -29.099 1.00 31.08 103 HIS A C 1
ATOM 842 O O . HIS A 1 103 ? -27.898 -7.416 -28.152 1.00 31.08 103 HIS A O 1
ATOM 848 N N . PRO A 1 104 ? -26.479 -7.092 -29.859 1.00 42.62 104 PRO A N 1
ATOM 849 C CA . PRO A 1 104 ? -26.361 -5.659 -29.633 1.00 42.62 104 PRO A CA 1
ATOM 850 C C . PRO A 1 104 ? -27.542 -4.957 -30.306 1.00 42.62 104 PRO A C 1
ATOM 852 O O . PRO A 1 104 ? -27.715 -5.119 -31.509 1.00 42.62 104 PRO A O 1
ATOM 855 N N . ASN A 1 105 ? -28.364 -4.231 -29.541 1.00 36.44 105 ASN A N 1
ATOM 856 C CA . ASN A 1 105 ? -29.170 -3.078 -29.979 1.00 36.44 105 ASN A CA 1
ATOM 857 C C . ASN A 1 105 ? -30.122 -2.649 -28.854 1.00 36.44 105 ASN A C 1
ATOM 859 O O . ASN A 1 105 ? -31.154 -3.277 -28.666 1.00 36.44 105 ASN A O 1
ATOM 863 N N . HIS A 1 106 ? -29.772 -1.582 -28.130 1.00 32.94 106 HIS A N 1
ATOM 864 C CA . HIS A 1 106 ? -30.676 -0.515 -27.665 1.00 32.94 106 HIS A CA 1
ATOM 865 C C . HIS A 1 106 ? -29.915 0.398 -26.690 1.00 32.94 106 HIS A C 1
ATOM 867 O O . HIS A 1 106 ? -29.977 0.238 -25.476 1.00 32.94 106 HIS A O 1
ATOM 873 N N . ILE A 1 107 ? -29.198 1.386 -27.228 1.00 35.72 107 ILE A N 1
ATOM 874 C CA . ILE A 1 107 ? -28.853 2.594 -26.472 1.00 35.72 107 ILE A CA 1
ATOM 875 C C . ILE A 1 107 ? -29.866 3.645 -26.908 1.00 35.72 107 ILE A C 1
ATOM 877 O O . ILE A 1 107 ? -29.766 4.175 -28.008 1.00 35.72 107 ILE A O 1
ATOM 881 N N . ASN A 1 108 ? -30.863 3.902 -26.066 1.00 31.03 108 ASN A N 1
ATOM 882 C CA . ASN A 1 108 ? -31.650 5.127 -26.109 1.00 31.03 108 ASN A CA 1
ATOM 883 C C . ASN A 1 108 ? -32.096 5.494 -24.689 1.00 31.03 108 ASN A C 1
ATOM 885 O O . ASN A 1 108 ? -32.683 4.678 -23.987 1.00 31.03 108 ASN A O 1
ATOM 889 N N . ASN A 1 109 ? -31.858 6.762 -24.350 1.00 34.19 109 ASN A N 1
ATOM 890 C CA . ASN A 1 109 ? -32.453 7.541 -23.264 1.00 34.19 109 ASN A CA 1
ATOM 891 C C . ASN A 1 109 ? -32.106 7.193 -21.812 1.00 34.19 109 ASN A C 1
ATOM 893 O O . ASN A 1 109 ? -32.929 6.643 -21.092 1.00 34.19 109 ASN A O 1
ATOM 897 N N . ILE A 1 110 ? -30.990 7.759 -21.334 1.00 31.67 110 ILE A N 1
ATOM 898 C CA . ILE A 1 110 ? -30.990 8.517 -20.071 1.00 31.67 110 ILE A CA 1
ATOM 899 C C . ILE A 1 110 ? -30.232 9.833 -20.312 1.00 31.67 110 ILE A C 1
ATOM 901 O O . ILE A 1 110 ? -29.026 9.932 -20.122 1.00 31.67 110 ILE A O 1
ATOM 905 N N . ASN A 1 111 ? -30.964 10.843 -20.786 1.00 32.59 111 ASN A N 1
ATOM 906 C CA . ASN A 1 111 ? -30.590 12.251 -20.695 1.00 32.59 111 ASN A CA 1
ATOM 907 C C . ASN A 1 111 ? -31.582 12.893 -19.727 1.00 32.59 111 ASN A C 1
ATOM 909 O O . ASN A 1 111 ? -32.721 13.120 -20.121 1.00 32.59 111 ASN A O 1
ATOM 913 N N . HIS A 1 112 ? -31.170 13.173 -18.493 1.00 32.56 112 HIS A N 1
ATOM 914 C CA . HIS A 1 112 ? -31.550 14.391 -17.774 1.00 32.56 112 HIS A CA 1
ATOM 915 C C . HIS A 1 112 ? -30.876 14.441 -16.399 1.00 32.56 112 HIS A C 1
ATOM 917 O O . HIS A 1 112 ? -30.776 13.436 -15.710 1.00 32.56 112 HIS A O 1
ATOM 923 N N . ILE A 1 113 ? -30.520 15.667 -16.006 1.00 34.94 113 ILE A N 1
ATOM 924 C CA . ILE A 1 113 ? -29.955 16.107 -14.720 1.00 34.94 113 ILE A CA 1
ATOM 925 C C . ILE A 1 113 ? -28.417 16.104 -14.685 1.00 34.94 113 ILE A C 1
ATOM 927 O O . ILE A 1 113 ? -27.766 15.247 -14.104 1.00 34.94 113 ILE A O 1
ATOM 931 N N . ASN A 1 114 ? -27.828 17.118 -15.327 1.00 28.03 114 ASN A N 1
ATOM 932 C CA . ASN A 1 114 ? -27.095 18.164 -14.604 1.00 28.03 114 ASN A CA 1
ATOM 933 C C . ASN A 1 114 ? -26.768 19.313 -15.563 1.00 28.03 114 ASN A C 1
ATOM 935 O O . ASN A 1 114 ? -25.849 19.250 -16.374 1.00 28.03 114 ASN A O 1
ATOM 939 N N . ASN A 1 115 ? -27.579 20.363 -15.472 1.00 27.98 115 ASN A N 1
ATOM 940 C CA . ASN A 1 115 ? -27.315 21.662 -16.063 1.00 27.98 115 ASN A CA 1
ATOM 941 C C . ASN A 1 115 ? -27.234 22.660 -14.904 1.00 27.98 115 ASN A C 1
ATOM 943 O O . ASN A 1 115 ? -28.021 22.533 -13.968 1.00 27.98 115 ASN A O 1
ATOM 947 N N . ILE A 1 116 ? -26.316 23.623 -15.031 1.00 30.09 116 ILE A N 1
ATOM 948 C CA . ILE A 1 116 ? -26.108 24.872 -14.271 1.00 30.09 116 ILE A CA 1
ATOM 949 C C . ILE A 1 116 ? -24.631 25.042 -13.850 1.00 30.09 116 ILE A C 1
ATOM 951 O O . ILE A 1 116 ? -24.110 24.364 -12.970 1.00 30.09 116 ILE A O 1
ATOM 955 N N . ASN A 1 117 ? -24.030 26.055 -14.493 1.00 30.33 117 ASN A N 1
ATOM 956 C CA . ASN A 1 117 ? -22.813 26.819 -14.185 1.00 30.33 117 ASN A CA 1
ATOM 957 C C . ASN A 1 117 ? -21.465 26.373 -14.777 1.00 30.33 117 ASN A C 1
ATOM 959 O O . ASN A 1 117 ? -20.591 25.886 -14.069 1.00 30.33 117 ASN A O 1
ATOM 963 N N . ASN A 1 118 ? -21.231 26.733 -16.050 1.00 29.09 118 ASN A N 1
ATOM 964 C CA . ASN A 1 118 ? -19.987 27.428 -16.422 1.00 29.09 118 ASN A CA 1
ATOM 965 C C . ASN A 1 118 ? -20.087 28.134 -17.791 1.00 29.09 118 ASN A C 1
ATOM 967 O O . ASN A 1 118 ? -19.812 27.551 -18.837 1.00 29.09 118 ASN A O 1
ATOM 971 N N . ILE A 1 119 ? -20.453 29.419 -17.783 1.00 30.28 119 ILE A N 1
ATOM 972 C CA . ILE A 1 119 ? -20.200 30.350 -18.891 1.00 30.28 119 ILE A CA 1
ATOM 973 C C . ILE A 1 119 ? -19.585 31.600 -18.273 1.00 30.28 119 ILE A C 1
ATOM 975 O O . ILE A 1 119 ? -20.271 32.331 -17.568 1.00 30.28 119 ILE A O 1
ATOM 979 N N . ASN A 1 120 ? -18.288 31.806 -18.515 1.00 29.80 120 ASN A N 1
ATOM 980 C CA . ASN A 1 120 ? -17.674 33.099 -18.829 1.00 29.80 120 ASN A CA 1
ATOM 981 C C . ASN A 1 120 ? -16.158 32.918 -18.967 1.00 29.80 120 ASN A C 1
ATOM 983 O O . ASN A 1 120 ? -15.437 32.884 -17.977 1.00 29.80 120 ASN A O 1
ATOM 987 N N . ASN A 1 121 ? -15.659 32.860 -20.202 1.00 28.61 121 ASN A N 1
ATOM 988 C CA . ASN A 1 121 ? -14.308 33.335 -20.492 1.00 28.61 121 ASN A CA 1
ATOM 989 C C . ASN A 1 121 ? -14.278 33.979 -21.878 1.00 28.61 121 ASN A C 1
ATOM 991 O O . ASN A 1 121 ? -14.148 33.330 -22.914 1.00 28.61 121 ASN A O 1
ATOM 995 N N . ILE A 1 122 ? -14.462 35.297 -21.855 1.00 33.16 122 ILE A N 1
ATOM 996 C CA . ILE A 1 122 ? -14.332 36.205 -22.986 1.00 33.16 122 ILE A CA 1
ATOM 997 C C . ILE A 1 122 ? -12.854 36.576 -23.142 1.00 33.16 122 ILE A C 1
ATOM 999 O O . ILE A 1 122 ? -12.205 37.036 -22.205 1.00 33.16 122 ILE A O 1
ATOM 1003 N N . ASN A 1 123 ? -12.370 36.384 -24.368 1.00 35.31 123 ASN A N 1
ATOM 1004 C CA . ASN A 1 123 ? -11.213 36.997 -25.021 1.00 35.31 123 ASN A CA 1
ATOM 1005 C C . ASN A 1 123 ? -10.504 38.136 -24.262 1.00 35.31 123 ASN A C 1
ATOM 1007 O O . ASN A 1 123 ? -11.026 39.247 -24.159 1.00 35.31 123 ASN A O 1
ATOM 1011 N N . LYS A 1 124 ? -9.223 37.931 -23.934 1.00 31.33 124 LYS A N 1
ATOM 1012 C CA . LYS A 1 124 ? -8.244 39.023 -23.830 1.00 31.33 124 LYS A CA 1
ATOM 1013 C C . LYS A 1 124 ? -7.064 38.757 -24.759 1.00 31.33 124 LYS A C 1
ATOM 1015 O O . LYS A 1 124 ? -6.126 38.043 -24.429 1.00 31.33 124 LYS A O 1
ATOM 1020 N N . LYS A 1 125 ? -7.135 39.376 -25.942 1.00 38.78 125 LYS A N 1
ATOM 1021 C CA . LYS A 1 125 ? -5.964 39.751 -26.739 1.00 38.78 125 LYS A CA 1
ATOM 1022 C C . LYS A 1 125 ? -5.238 40.857 -25.976 1.00 38.78 125 LYS A C 1
ATOM 1024 O O . LYS A 1 125 ? -5.798 41.934 -25.801 1.00 38.78 125 LYS A O 1
ATOM 1029 N N . SER A 1 126 ? -4.003 40.610 -25.563 1.00 32.16 126 SER A N 1
ATOM 1030 C CA . SER A 1 126 ? -3.080 41.658 -25.134 1.00 32.16 126 SER A CA 1
ATOM 1031 C C . SER A 1 126 ? -1.907 41.699 -26.103 1.00 32.16 126 SER A C 1
ATOM 1033 O O . SER A 1 126 ? -1.048 40.823 -26.120 1.00 32.16 126 SER A O 1
ATOM 1035 N N . SER A 1 127 ? -1.929 42.732 -26.936 1.00 39.31 127 SER A N 1
ATOM 1036 C CA . SER A 1 127 ? -0.799 43.276 -27.675 1.00 39.31 127 SER A CA 1
ATOM 1037 C C . SER A 1 127 ? 0.248 43.815 -26.700 1.00 39.31 127 SER A C 1
ATOM 1039 O O . SER A 1 127 ? -0.076 44.678 -25.885 1.00 39.31 127 SER A O 1
ATOM 1041 N N . SER A 1 128 ? 1.496 43.366 -26.818 1.00 34.44 128 SER A N 1
ATOM 1042 C CA . SER A 1 128 ? 2.644 44.004 -26.171 1.00 34.44 128 SER A CA 1
ATOM 1043 C C . SER A 1 128 ? 3.662 44.430 -27.222 1.00 34.44 128 SER A C 1
ATOM 1045 O O . SER A 1 128 ? 4.160 43.628 -28.012 1.00 34.44 128 SER A O 1
ATOM 1047 N N . SER A 1 129 ? 3.907 45.731 -27.211 1.00 37.81 129 SER A N 1
ATOM 1048 C CA . SER A 1 129 ? 4.825 46.514 -28.019 1.00 37.81 129 SER A CA 1
ATOM 1049 C C . SER A 1 129 ? 6.298 46.289 -27.665 1.00 37.81 129 SER A C 1
ATOM 1051 O O . SER A 1 129 ? 6.666 46.155 -26.503 1.00 37.81 129 SER A O 1
ATOM 1053 N N . SER A 1 130 ? 7.102 46.333 -28.725 1.00 40.66 130 SER A N 1
ATOM 1054 C CA . SER A 1 130 ? 8.513 46.717 -28.854 1.00 40.66 130 SER A CA 1
ATOM 1055 C C . SER A 1 130 ? 9.244 47.331 -27.647 1.00 40.66 130 SER A C 1
ATOM 1057 O O . SER A 1 130 ? 8.887 48.413 -27.181 1.00 40.66 130 SER A O 1
ATOM 1059 N N . SER A 1 131 ? 10.409 46.763 -27.330 1.00 40.19 131 SER A N 1
ATOM 1060 C CA . SER A 1 131 ? 11.606 47.520 -26.945 1.00 40.19 131 SER A CA 1
ATOM 1061 C C . SER A 1 131 ? 12.874 46.774 -27.388 1.00 40.19 131 SER A C 1
ATOM 1063 O O . SER A 1 131 ? 12.886 45.560 -27.580 1.00 40.19 131 SER A O 1
ATOM 1065 N N . SER A 1 132 ? 13.906 47.554 -27.677 1.00 44.94 132 SER A N 1
ATOM 1066 C CA . SER A 1 132 ? 15.045 47.262 -28.547 1.00 44.94 132 SER A CA 1
ATOM 1067 C C . SER A 1 132 ? 16.379 47.142 -27.791 1.00 44.94 132 SER A C 1
ATOM 1069 O O . SER A 1 132 ? 16.666 48.021 -26.986 1.00 44.94 132 SER A O 1
ATOM 1071 N N . LEU A 1 133 ? 17.218 46.177 -28.224 1.00 46.06 133 LEU A N 1
ATOM 1072 C CA . LEU A 1 133 ? 18.703 46.087 -28.137 1.00 46.06 133 LEU A CA 1
ATOM 1073 C C . LEU A 1 133 ? 19.356 45.878 -26.737 1.00 46.06 133 LEU A C 1
ATOM 1075 O O . LEU A 1 133 ? 18.723 46.207 -25.741 1.00 46.06 133 LEU A O 1
ATOM 1079 N N . PRO A 1 134 ? 20.619 45.370 -26.625 1.00 57.38 134 PRO A N 1
ATOM 1080 C CA . PRO A 1 134 ? 21.625 45.141 -27.675 1.00 57.38 134 PRO A CA 1
ATOM 1081 C C . PRO A 1 134 ? 22.268 43.734 -27.748 1.00 57.38 134 PRO A C 1
ATOM 1083 O O . PRO A 1 134 ? 22.182 42.900 -26.853 1.00 57.38 134 PRO A O 1
ATOM 1086 N N . ASN A 1 135 ? 22.960 43.530 -28.874 1.00 47.75 135 ASN A N 1
ATOM 1087 C CA . ASN A 1 135 ? 23.814 42.402 -29.242 1.00 47.75 135 ASN A CA 1
ATOM 1088 C C . ASN A 1 135 ? 24.821 41.985 -28.157 1.00 47.75 135 ASN A C 1
ATOM 1090 O O . ASN A 1 135 ? 25.726 42.745 -27.818 1.00 47.75 135 ASN A O 1
ATOM 1094 N N . GLY A 1 136 ? 24.747 40.718 -27.752 1.00 40.78 136 GLY A N 1
ATOM 1095 C CA . GLY A 1 136 ? 25.843 39.973 -27.141 1.00 40.78 136 GLY A CA 1
ATOM 1096 C C . GLY A 1 136 ? 25.950 38.614 -27.826 1.00 40.78 136 GLY A C 1
ATOM 1097 O O . GLY A 1 136 ? 25.099 37.750 -27.626 1.00 40.78 136 GLY A O 1
ATOM 1098 N N . GLN A 1 137 ? 26.965 38.442 -28.675 1.00 50.84 137 GLN A N 1
ATOM 1099 C CA . GLN A 1 137 ? 27.321 37.159 -29.280 1.00 50.84 137 GLN A CA 1
ATOM 1100 C C . GLN A 1 137 ? 27.682 36.167 -28.169 1.00 50.84 137 GLN A C 1
ATOM 1102 O O . GLN A 1 137 ? 28.794 36.178 -27.649 1.00 50.84 137 GLN A O 1
ATOM 1107 N N . THR A 1 138 ? 26.740 35.303 -27.806 1.00 46.41 138 THR A N 1
ATOM 1108 C CA . THR A 1 138 ? 27.028 34.083 -27.053 1.00 46.41 138 THR A CA 1
ATOM 1109 C C . THR A 1 138 ? 27.077 32.934 -28.048 1.00 46.41 138 THR A C 1
ATOM 1111 O O . THR A 1 138 ? 26.244 32.823 -28.949 1.00 46.41 138 THR A O 1
ATOM 1114 N N . SER A 1 139 ? 28.131 32.127 -27.955 1.00 51.84 139 SER A N 1
ATOM 1115 C CA . SER A 1 139 ? 28.369 30.986 -28.829 1.00 51.84 139 SER A CA 1
ATOM 1116 C C . SER A 1 139 ? 27.135 30.084 -28.860 1.00 51.84 139 SER A C 1
ATOM 1118 O O . SER A 1 139 ? 26.776 29.492 -27.842 1.00 51.84 139 SER A O 1
ATOM 1120 N N . ASN A 1 140 ? 26.509 29.965 -30.032 1.00 47.31 140 ASN A N 1
ATOM 1121 C CA . ASN A 1 140 ? 25.457 28.997 -30.322 1.00 47.31 140 ASN A CA 1
ATOM 1122 C C . ASN A 1 140 ? 26.026 27.577 -30.193 1.00 47.31 140 ASN A C 1
ATOM 1124 O O . ASN A 1 140 ? 26.378 26.935 -31.185 1.00 47.31 140 ASN A O 1
ATOM 1128 N N . ARG A 1 141 ? 26.106 27.071 -28.961 1.00 55.72 141 ARG A N 1
ATOM 1129 C CA . ARG A 1 141 ? 26.180 25.639 -28.698 1.00 55.72 141 ARG A CA 1
ATOM 1130 C C . ARG A 1 141 ? 24.844 25.088 -29.185 1.00 55.72 141 ARG A C 1
ATOM 1132 O O . ARG A 1 141 ? 23.827 25.243 -28.518 1.00 55.72 141 ARG A O 1
ATOM 1139 N N . ARG A 1 142 ? 24.833 24.545 -30.408 1.00 56.91 142 ARG A N 1
ATOM 1140 C CA . ARG A 1 142 ? 23.728 23.745 -30.947 1.00 56.91 142 ARG A CA 1
ATOM 1141 C C . ARG A 1 142 ? 23.558 22.536 -30.023 1.00 56.91 142 ARG A C 1
ATOM 1143 O O . ARG A 1 142 ? 24.067 21.462 -30.323 1.00 56.91 142 ARG A O 1
ATOM 1150 N N . GLU A 1 143 ? 22.881 22.719 -28.891 1.00 53.03 143 GLU A N 1
ATOM 1151 C CA . GLU A 1 143 ? 22.223 21.618 -28.197 1.00 53.03 143 GLU A CA 1
ATOM 1152 C C . GLU A 1 143 ? 21.362 20.939 -29.250 1.00 53.03 143 GLU A C 1
ATOM 1154 O O . GLU A 1 143 ? 20.472 21.546 -29.861 1.00 53.03 143 GLU A O 1
ATOM 1159 N N . SER A 1 144 ? 21.767 19.720 -29.585 1.00 61.50 144 SER A N 1
ATOM 1160 C CA . SER A 1 144 ? 21.196 18.987 -30.694 1.00 61.50 144 SER A CA 1
ATOM 1161 C C . SER A 1 144 ? 19.687 18.870 -30.468 1.00 61.50 144 SER A C 1
ATOM 1163 O O . SER A 1 144 ? 19.213 18.578 -29.373 1.00 61.50 144 SER A O 1
ATOM 1165 N N . SER A 1 145 ? 18.898 19.116 -31.512 1.00 61.22 145 SER A N 1
ATOM 1166 C CA . SER A 1 145 ? 17.430 19.011 -31.461 1.00 61.22 145 SER A CA 1
ATOM 1167 C C . SER A 1 145 ? 16.907 17.648 -30.958 1.00 61.22 145 SER A C 1
ATOM 1169 O O . SER A 1 145 ? 15.735 17.536 -30.593 1.00 61.22 145 SER A O 1
ATOM 1171 N N . LEU A 1 146 ? 17.782 16.637 -30.892 1.00 60.16 146 LEU A N 1
ATOM 1172 C CA . LEU A 1 146 ? 17.548 15.317 -30.313 1.00 60.16 146 LEU A CA 1
ATOM 1173 C C . LEU A 1 146 ? 17.393 15.358 -28.782 1.00 60.16 146 LEU A C 1
ATOM 1175 O O . LEU A 1 146 ? 16.471 14.731 -28.263 1.00 60.16 146 LEU A O 1
ATOM 1179 N N . GLU A 1 147 ? 18.175 16.166 -28.055 1.00 61.66 147 GLU A N 1
ATOM 1180 C CA . GLU A 1 147 ? 18.070 16.256 -26.585 1.00 61.66 147 GLU A CA 1
ATOM 1181 C C . GLU A 1 147 ? 16.745 16.888 -26.131 1.00 61.66 147 GLU A C 1
ATOM 1183 O O . GLU A 1 147 ? 16.167 16.482 -25.120 1.00 61.66 147 GLU A O 1
ATOM 1188 N N . ARG A 1 148 ? 16.189 17.824 -26.916 1.00 63.16 148 ARG A N 1
ATOM 1189 C CA . ARG A 1 148 ? 14.884 18.441 -26.611 1.00 63.16 148 ARG A CA 1
ATOM 1190 C C . ARG A 1 148 ? 13.702 17.490 -26.798 1.00 63.16 148 ARG A C 1
ATOM 1192 O O . ARG A 1 148 ? 12.681 17.672 -26.140 1.00 63.16 148 ARG A O 1
ATOM 1199 N N . ARG A 1 149 ? 13.815 16.470 -27.657 1.00 57.41 149 ARG A N 1
ATOM 1200 C CA . ARG A 1 149 ? 12.744 15.469 -27.841 1.00 57.41 149 ARG A CA 1
ATOM 1201 C C . ARG A 1 149 ? 12.687 14.437 -26.710 1.00 57.41 149 ARG A C 1
ATOM 1203 O O . ARG A 1 149 ? 11.645 13.808 -26.543 1.00 57.41 149 ARG A O 1
ATOM 1210 N N . SER A 1 150 ? 13.752 14.314 -25.914 1.00 60.31 150 SER A N 1
ATOM 1211 C CA . SER A 1 150 ? 13.877 13.317 -24.839 1.00 60.31 150 SER A CA 1
ATOM 1212 C C . SER A 1 150 ? 13.153 13.702 -23.532 1.00 60.31 150 SER A C 1
ATOM 1214 O O . SER A 1 150 ? 12.966 12.875 -22.646 1.00 60.31 150 SER A O 1
ATOM 1216 N N . ARG A 1 151 ? 12.669 14.945 -23.395 1.00 76.75 151 ARG A N 1
ATOM 1217 C CA . ARG A 1 151 ? 12.090 15.451 -22.133 1.00 76.75 151 ARG A CA 1
ATOM 1218 C C . ARG A 1 151 ? 10.591 15.713 -22.226 1.00 76.75 151 ARG A C 1
ATOM 1220 O O . ARG A 1 151 ? 10.131 16.827 -21.987 1.00 76.75 151 ARG A O 1
ATOM 1227 N N . ARG A 1 152 ? 9.805 14.698 -22.590 1.00 89.44 152 ARG A N 1
ATOM 1228 C CA . ARG A 1 152 ? 8.347 14.800 -22.413 1.00 89.44 152 ARG A CA 1
ATOM 1229 C C . ARG A 1 152 ? 8.037 14.835 -20.917 1.00 89.44 152 ARG A C 1
ATOM 1231 O O . ARG A 1 152 ? 8.564 13.977 -20.212 1.00 89.44 152 ARG A O 1
ATOM 1238 N N . PRO A 1 153 ? 7.209 15.769 -20.424 1.00 91.62 153 PRO A N 1
ATOM 1239 C CA . PRO A 1 153 ? 6.817 15.763 -19.023 1.00 91.62 153 PRO A CA 1
ATOM 1240 C C . PRO A 1 153 ? 6.052 14.468 -18.688 1.00 91.62 153 PRO A C 1
ATOM 1242 O O . PRO A 1 153 ? 5.444 13.860 -19.580 1.00 91.62 153 PRO A O 1
ATOM 1245 N N . PRO A 1 154 ? 6.099 14.026 -17.425 1.00 93.62 154 PRO A N 1
ATOM 1246 C CA . PRO A 1 154 ? 5.291 12.907 -16.962 1.00 93.62 154 PRO A CA 1
ATOM 1247 C C . PRO A 1 154 ? 3.801 13.261 -17.018 1.00 93.62 154 PRO A C 1
ATOM 1249 O O . PRO A 1 154 ? 3.423 14.423 -16.873 1.00 93.62 154 PRO A O 1
ATOM 1252 N N . ASP A 1 155 ? 2.961 12.253 -17.249 1.00 93.56 155 ASP A N 1
ATOM 1253 C CA . ASP A 1 155 ? 1.499 12.403 -17.323 1.00 93.56 155 ASP A CA 1
ATOM 1254 C C . ASP A 1 155 ? 0.873 11.926 -16.008 1.00 93.56 155 ASP A C 1
ATOM 1256 O O . ASP A 1 155 ? 1.050 10.763 -15.646 1.00 93.56 155 ASP A O 1
ATOM 1260 N N . VAL A 1 156 ? 0.178 12.806 -15.284 1.00 93.31 156 VAL A N 1
ATOM 1261 C CA . VAL A 1 156 ? -0.407 12.513 -13.963 1.00 93.31 156 VAL A CA 1
ATOM 1262 C C . VAL A 1 156 ? -1.928 12.432 -14.079 1.00 93.31 156 VAL A C 1
ATOM 1264 O O . VAL A 1 156 ? -2.572 13.371 -14.544 1.00 93.31 156 VAL A O 1
ATOM 1267 N N . ARG A 1 157 ? -2.505 11.314 -13.631 1.00 93.00 157 ARG A N 1
ATOM 1268 C CA . ARG A 1 157 ? -3.945 11.029 -13.615 1.00 93.00 157 ARG A CA 1
ATOM 1269 C C . ARG A 1 157 ? -4.341 10.468 -12.255 1.00 93.00 157 ARG A C 1
ATOM 1271 O O . ARG A 1 157 ? -4.137 9.288 -11.975 1.00 93.00 157 ARG A O 1
ATOM 1278 N N . GLY A 1 158 ? -4.882 11.334 -11.398 1.00 92.94 158 GLY A N 1
ATOM 1279 C CA . GLY A 1 158 ? -5.175 10.979 -10.010 1.00 92.94 158 GLY A CA 1
ATOM 1280 C C . GLY A 1 158 ? -3.917 10.473 -9.299 1.00 92.94 158 GLY A C 1
ATOM 1281 O O . GLY A 1 158 ? -2.888 11.147 -9.309 1.00 92.94 158 GLY A O 1
ATOM 1282 N N . ALA A 1 159 ? -3.984 9.271 -8.734 1.00 94.44 159 ALA A N 1
ATOM 1283 C CA . ALA A 1 159 ? -2.861 8.611 -8.074 1.00 94.44 159 ALA A CA 1
ATOM 1284 C C . ALA A 1 159 ? -1.784 8.061 -9.034 1.00 94.44 159 ALA A C 1
ATOM 1286 O O . ALA A 1 159 ? -0.688 7.715 -8.588 1.00 94.44 159 ALA A O 1
ATOM 1287 N N . VAL A 1 160 ? -2.068 7.960 -10.338 1.00 95.31 160 VAL A N 1
ATOM 1288 C CA . VAL A 1 160 ? -1.181 7.324 -11.323 1.00 95.31 160 VAL A CA 1
ATOM 1289 C C . VAL A 1 160 ? -0.337 8.369 -12.051 1.00 95.31 160 VAL A C 1
ATOM 1291 O O . VAL A 1 160 ? -0.855 9.272 -12.700 1.00 95.31 160 VAL A O 1
ATOM 1294 N N . THR A 1 161 ? 0.983 8.213 -12.016 1.00 95.44 161 THR A N 1
ATOM 1295 C CA . THR A 1 161 ? 1.952 9.016 -12.770 1.00 95.44 161 THR A CA 1
ATOM 1296 C C . THR A 1 161 ? 2.640 8.147 -13.819 1.00 95.44 161 THR A C 1
ATOM 1298 O O . THR A 1 161 ? 3.356 7.205 -13.493 1.00 95.44 161 THR A O 1
ATOM 1301 N N . THR A 1 162 ? 2.450 8.460 -15.098 1.00 95.31 162 THR A N 1
ATOM 1302 C CA . THR A 1 162 ? 3.120 7.776 -16.210 1.00 95.31 162 THR A CA 1
ATOM 1303 C C . THR A 1 162 ? 4.452 8.447 -16.520 1.00 95.31 162 THR A C 1
ATOM 1305 O O . THR A 1 162 ? 4.498 9.577 -17.018 1.00 95.31 162 THR A O 1
ATOM 1308 N N . LEU A 1 163 ? 5.527 7.709 -16.271 1.00 95.62 163 LEU A N 1
ATOM 1309 C CA . LEU A 1 163 ? 6.899 8.082 -16.578 1.00 95.62 163 LEU A CA 1
ATOM 1310 C C . LEU A 1 163 ? 7.224 7.763 -18.044 1.00 95.62 163 LEU A C 1
ATOM 1312 O O . LEU A 1 163 ? 6.678 6.834 -18.645 1.00 95.62 163 LEU A O 1
ATOM 1316 N N . ARG A 1 164 ? 8.098 8.574 -18.641 1.00 95.38 164 ARG A N 1
ATOM 1317 C CA . ARG A 1 164 ? 8.481 8.514 -20.061 1.00 95.38 164 ARG A CA 1
ATOM 1318 C C . ARG A 1 164 ? 9.961 8.212 -20.276 1.00 95.38 164 ARG A C 1
ATOM 1320 O O . ARG A 1 164 ? 10.355 8.047 -21.421 1.00 95.38 164 ARG A O 1
ATOM 1327 N N . SER A 1 165 ? 10.771 8.168 -19.221 1.00 95.44 165 SER A N 1
ATOM 1328 C CA . SER A 1 165 ? 12.200 7.849 -19.289 1.00 95.44 165 SER A CA 1
ATOM 1329 C C . SER A 1 165 ? 12.708 7.290 -17.960 1.00 95.44 165 SER A C 1
ATOM 1331 O O . SER A 1 165 ? 12.079 7.494 -16.915 1.00 95.44 165 SER A O 1
ATOM 1333 N N . LEU A 1 166 ? 13.866 6.625 -17.984 1.00 95.94 166 LEU A N 1
ATOM 1334 C CA . LEU A 1 166 ? 14.522 6.136 -16.768 1.00 95.94 166 LEU A CA 1
ATOM 1335 C C . LEU A 1 166 ? 15.059 7.292 -15.931 1.00 95.94 166 LEU A C 1
ATOM 1337 O O . LEU A 1 166 ? 14.975 7.250 -14.710 1.00 95.94 166 LEU A O 1
ATOM 1341 N N . ALA A 1 167 ? 15.504 8.371 -16.579 1.00 94.12 167 ALA A N 1
ATOM 1342 C CA . ALA A 1 167 ? 15.926 9.587 -15.889 1.00 94.12 167 ALA A CA 1
ATOM 1343 C C . ALA A 1 167 ? 14.809 10.198 -15.022 1.00 94.12 167 ALA A C 1
ATOM 1345 O O . ALA A 1 167 ? 15.090 10.768 -13.971 1.00 94.12 167 ALA A O 1
ATOM 1346 N N . GLN A 1 168 ? 13.538 10.082 -15.431 1.00 94.75 168 GLN A N 1
ATOM 1347 C CA . GLN A 1 168 ? 12.410 10.540 -14.610 1.00 94.75 168 GLN A CA 1
ATOM 1348 C C . GLN A 1 168 ? 12.192 9.660 -13.383 1.00 94.75 168 GLN A C 1
ATOM 1350 O O . GLN A 1 168 ? 11.943 10.196 -12.305 1.00 94.75 168 GLN A O 1
ATOM 1355 N N . LEU A 1 169 ? 12.306 8.336 -13.538 1.00 95.56 169 LEU A N 1
ATOM 1356 C CA . LEU A 1 169 ? 12.250 7.401 -12.414 1.00 95.56 169 LEU A CA 1
ATOM 1357 C C . LEU A 1 169 ? 13.397 7.674 -11.435 1.00 95.56 169 LEU A C 1
ATOM 1359 O O . LEU A 1 169 ? 13.169 7.844 -10.245 1.00 95.56 169 LEU A O 1
ATOM 1363 N N . GLU A 1 170 ? 14.616 7.801 -11.947 1.00 94.25 170 GLU A N 1
ATOM 1364 C CA . GLU A 1 170 ? 15.811 8.105 -11.165 1.00 94.25 170 GLU A CA 1
ATOM 1365 C C . GLU A 1 170 ? 15.676 9.434 -10.416 1.00 94.25 170 GLU A C 1
ATOM 1367 O O . GLU A 1 170 ? 15.870 9.470 -9.203 1.00 94.25 170 GLU A O 1
ATOM 1372 N N . THR A 1 171 ? 15.253 10.499 -11.107 1.00 91.69 171 THR A N 1
ATOM 1373 C CA . THR A 1 171 ? 14.980 11.804 -10.486 1.00 91.69 171 THR A CA 1
ATOM 1374 C C . THR A 1 171 ? 13.967 11.651 -9.360 1.00 91.69 171 THR A C 1
ATOM 1376 O O . THR A 1 171 ? 14.165 12.190 -8.280 1.00 91.69 171 THR A O 1
ATOM 1379 N N . PHE A 1 172 ? 12.892 10.899 -9.575 1.00 90.62 172 PHE A N 1
ATOM 1380 C CA . PHE A 1 172 ? 11.857 10.714 -8.568 1.00 90.62 172 PHE A CA 1
ATOM 1381 C C . PHE A 1 172 ? 12.358 9.983 -7.312 1.00 90.62 172 PHE A C 1
ATOM 1383 O O . PHE A 1 172 ? 12.035 10.398 -6.201 1.00 90.62 172 PHE A O 1
ATOM 1390 N N . LEU A 1 173 ? 13.169 8.937 -7.486 1.00 92.19 173 LEU A N 1
ATOM 1391 C CA . LEU A 1 173 ? 13.705 8.140 -6.379 1.00 92.19 173 LEU A CA 1
ATOM 1392 C C . LEU A 1 173 ? 14.829 8.852 -5.611 1.00 92.19 173 LEU A C 1
ATOM 1394 O O . LEU A 1 173 ? 14.979 8.611 -4.416 1.00 92.19 173 LEU A O 1
ATOM 1398 N N . HIS A 1 174 ? 15.595 9.723 -6.278 1.00 89.38 174 HIS A N 1
ATOM 1399 C CA . HIS A 1 174 ? 16.785 10.370 -5.708 1.00 89.38 174 HIS A CA 1
ATOM 1400 C C . HIS A 1 174 ? 16.603 11.852 -5.378 1.00 89.38 174 HIS A C 1
ATOM 1402 O O . HIS A 1 174 ? 17.496 12.446 -4.775 1.00 89.38 174 HIS A O 1
ATOM 1408 N N . THR A 1 175 ? 15.497 12.490 -5.777 1.00 88.88 175 THR A N 1
ATOM 1409 C CA . THR A 1 175 ? 15.269 13.890 -5.399 1.00 88.88 175 THR A CA 1
ATOM 1410 C C . THR A 1 175 ? 15.091 13.945 -3.886 1.00 88.88 175 THR A C 1
ATOM 1412 O O . THR A 1 175 ? 14.115 13.378 -3.386 1.00 88.88 175 THR A O 1
ATOM 1415 N N . PRO A 1 176 ? 15.990 14.626 -3.151 1.00 80.12 176 PRO A N 1
ATOM 1416 C CA . PRO A 1 176 ? 15.884 14.698 -1.708 1.00 80.12 176 PRO A CA 1
ATOM 1417 C C . PRO A 1 176 ? 14.548 15.335 -1.352 1.00 80.12 176 PRO A C 1
ATOM 1419 O O . PRO A 1 176 ? 14.157 16.369 -1.905 1.00 80.12 176 PRO A O 1
ATOM 1422 N N . SER A 1 177 ? 13.838 14.708 -0.419 1.00 78.25 177 SER A N 1
ATOM 1423 C CA . SER A 1 177 ? 12.634 15.288 0.156 1.00 78.25 177 SER A CA 1
ATOM 1424 C C . SER A 1 177 ? 13.001 16.663 0.715 1.00 78.25 177 SER A C 1
ATOM 1426 O O . SER A 1 177 ? 13.813 16.749 1.643 1.00 78.25 177 SER A O 1
ATOM 1428 N N . SER A 1 178 ? 12.443 17.733 0.142 1.00 75.62 178 SER A N 1
ATOM 1429 C CA . SER A 1 178 ? 12.647 19.079 0.677 1.00 75.62 178 SER A CA 1
ATOM 1430 C C . SER A 1 178 ? 12.248 19.070 2.156 1.00 75.62 178 SER A C 1
ATOM 1432 O O . SER A 1 178 ? 11.172 18.552 2.466 1.00 75.62 178 SER A O 1
ATOM 1434 N N . PRO A 1 179 ? 13.057 19.628 3.071 1.00 68.62 179 PRO A N 1
ATOM 1435 C CA . PRO A 1 179 ? 12.791 19.622 4.511 1.00 68.62 179 PRO A CA 1
ATOM 1436 C C . PRO A 1 179 ? 11.598 20.506 4.922 1.00 68.62 179 PRO A C 1
ATOM 1438 O O . PRO A 1 179 ? 11.528 20.940 6.063 1.00 68.62 179 PRO A O 1
ATOM 1441 N N . HIS A 1 180 ? 10.665 20.801 4.013 1.00 61.25 180 HIS A N 1
ATOM 1442 C CA . HIS A 1 180 ? 9.605 21.768 4.255 1.00 61.25 180 HIS A CA 1
ATOM 1443 C C . HIS A 1 180 ? 8.550 21.223 5.229 1.00 61.25 180 HIS A C 1
ATOM 1445 O O . HIS A 1 180 ? 7.687 20.425 4.868 1.00 61.25 180 HIS A O 1
ATOM 1451 N N . ASP A 1 181 ? 8.699 21.667 6.475 1.00 49.03 181 ASP A N 1
ATOM 1452 C CA . ASP A 1 181 ? 7.711 21.992 7.505 1.00 49.03 181 ASP A CA 1
ATOM 1453 C C . ASP A 1 181 ? 6.317 21.363 7.368 1.00 49.03 181 ASP A C 1
ATOM 1455 O O . ASP A 1 181 ? 5.394 21.927 6.784 1.00 49.03 181 ASP A O 1
ATOM 1459 N N . GLY A 1 182 ? 6.166 20.201 8.006 1.00 54.59 182 GLY A N 1
ATOM 1460 C CA . GLY A 1 182 ? 5.221 20.002 9.114 1.00 54.59 182 GLY A CA 1
ATOM 1461 C C . GLY A 1 182 ? 3.709 20.050 8.873 1.00 54.59 182 GLY A C 1
ATOM 1462 O O . GLY A 1 182 ? 2.980 19.527 9.710 1.00 54.59 182 GLY A O 1
ATOM 1463 N N . ASN A 1 183 ? 3.196 20.598 7.771 1.00 51.22 183 ASN A N 1
ATOM 1464 C CA . ASN A 1 183 ? 1.750 20.749 7.601 1.00 51.22 183 ASN A CA 1
ATOM 1465 C C . ASN A 1 183 ? 1.148 19.662 6.701 1.00 51.22 183 ASN A C 1
ATOM 1467 O O . ASN A 1 183 ? 1.360 19.607 5.488 1.00 51.22 183 ASN A O 1
ATOM 1471 N N . ASN A 1 184 ? 0.367 18.800 7.359 1.00 51.34 184 ASN A N 1
ATOM 1472 C CA . ASN A 1 184 ? -0.380 17.636 6.885 1.00 51.34 184 ASN A CA 1
ATOM 1473 C C . ASN A 1 184 ? -1.385 17.931 5.753 1.00 51.34 184 ASN A C 1
ATOM 1475 O O . ASN A 1 184 ? -2.585 17.710 5.900 1.00 51.34 184 ASN A O 1
ATOM 1479 N N . SER A 1 185 ? -0.929 18.354 4.574 1.00 47.06 185 SER A N 1
ATOM 1480 C CA . SER A 1 185 ? -1.775 18.264 3.382 1.00 47.06 185 SER A CA 1
ATOM 1481 C C . SER A 1 185 ? -1.770 16.814 2.883 1.00 47.06 185 SER A C 1
ATOM 1483 O O . SER A 1 185 ? -0.943 16.391 2.059 1.00 47.06 185 SER A O 1
ATOM 1485 N N . ALA A 1 186 ? -2.656 16.007 3.470 1.00 49.84 186 ALA A N 1
ATOM 1486 C CA . ALA A 1 186 ? -3.055 14.710 2.943 1.00 49.84 186 ALA A CA 1
ATOM 1487 C C . ALA A 1 186 ? -3.570 14.919 1.512 1.00 49.84 186 ALA A C 1
ATOM 1489 O O . ALA A 1 186 ? -4.528 15.654 1.316 1.00 49.84 186 ALA A O 1
ATOM 1490 N N . MET A 1 187 ? -2.866 14.352 0.525 1.00 53.53 187 MET A N 1
ATOM 1491 C CA . MET A 1 187 ? -3.331 14.142 -0.855 1.00 53.53 187 MET A CA 1
ATOM 1492 C C . MET A 1 187 ? -4.184 15.271 -1.479 1.00 53.53 187 MET A C 1
ATOM 1494 O O . MET A 1 187 ? -5.129 14.998 -2.210 1.00 53.53 187 MET A O 1
ATOM 1498 N N . SER A 1 188 ? -3.869 16.553 -1.249 1.00 46.81 188 SER A N 1
ATOM 1499 C CA . SER A 1 188 ? -4.506 17.631 -2.011 1.00 46.81 188 SER A CA 1
ATOM 1500 C C . SER A 1 188 ? -3.924 17.619 -3.424 1.00 46.81 188 SER A C 1
ATOM 1502 O O . SER A 1 188 ? -2.892 18.231 -3.702 1.00 46.81 188 SER A O 1
ATOM 1504 N N . VAL A 1 189 ? -4.576 16.872 -4.319 1.00 52.75 189 VAL A N 1
ATOM 1505 C CA . VAL A 1 189 ? -4.203 16.678 -5.735 1.00 52.75 189 VAL A CA 1
ATOM 1506 C C . VAL A 1 189 ? -4.386 17.967 -6.566 1.00 52.75 189 VAL A C 1
ATOM 1508 O O . VAL A 1 189 ? -4.201 17.976 -7.778 1.00 52.75 189 VAL A O 1
ATOM 1511 N N . ASN A 1 190 ? -4.679 19.112 -5.945 1.00 47.12 190 ASN A N 1
ATOM 1512 C CA . ASN A 1 190 ? -4.990 20.363 -6.644 1.00 47.12 190 ASN A CA 1
ATOM 1513 C C . ASN A 1 190 ? -3.748 21.150 -7.112 1.00 47.12 190 ASN A C 1
ATOM 1515 O O . ASN A 1 190 ? -3.756 22.380 -7.140 1.00 47.12 190 ASN A O 1
ATOM 1519 N N . CYS A 1 191 ? -2.675 20.464 -7.517 1.00 42.66 191 CYS A N 1
ATOM 1520 C CA . CYS A 1 191 ? -1.515 21.102 -8.134 1.00 42.66 191 CYS A CA 1
ATOM 1521 C C . CYS A 1 191 ? -1.679 21.105 -9.664 1.00 42.66 191 CYS A C 1
ATOM 1523 O O . CYS A 1 191 ? -1.202 20.221 -10.367 1.00 42.66 191 CYS A O 1
ATOM 1525 N N . THR A 1 192 ? -2.363 22.118 -10.200 1.00 47.56 192 THR A N 1
ATOM 1526 C CA . THR A 1 192 ? -2.556 22.330 -11.653 1.00 47.56 192 THR A CA 1
ATOM 1527 C C . THR A 1 192 ? -1.301 22.849 -12.375 1.00 47.56 192 THR A C 1
ATOM 1529 O O . THR A 1 192 ? -1.321 23.096 -13.582 1.00 47.56 192 THR A O 1
ATOM 1532 N N . SER A 1 193 ? -0.179 22.982 -11.663 1.00 49.91 193 SER A N 1
ATOM 1533 C CA . SER A 1 193 ? 1.131 23.302 -12.229 1.00 49.91 193 SER A CA 1
ATOM 1534 C C . SER A 1 193 ? 1.745 22.054 -12.884 1.00 49.91 193 SER A C 1
ATOM 1536 O O . SER A 1 193 ? 2.516 21.316 -12.274 1.00 49.91 193 SER A O 1
ATOM 1538 N N . LEU A 1 194 ? 1.395 21.856 -14.156 1.00 47.41 194 LEU A N 1
ATOM 1539 C CA . LEU A 1 194 ? 1.760 20.783 -15.102 1.00 47.41 194 LEU A CA 1
ATOM 1540 C C . LEU A 1 194 ? 3.264 20.446 -15.281 1.00 47.41 194 LEU A C 1
ATOM 1542 O O . LEU A 1 194 ? 3.597 19.683 -16.186 1.00 47.41 194 LEU A O 1
ATOM 1546 N N . ALA A 1 195 ? 4.192 20.997 -14.492 1.00 54.94 195 ALA A N 1
ATOM 1547 C CA . ALA A 1 195 ? 5.619 20.980 -14.835 1.00 54.94 195 ALA A CA 1
ATOM 1548 C C . ALA A 1 195 ? 6.573 20.319 -13.826 1.00 54.94 195 ALA A C 1
ATOM 1550 O O . ALA A 1 195 ? 7.693 19.997 -14.219 1.00 54.94 195 ALA A O 1
ATOM 1551 N N . SER A 1 196 ? 6.191 20.080 -12.567 1.00 70.38 196 SER A N 1
ATOM 1552 C CA . SER A 1 196 ? 7.126 19.513 -11.582 1.00 70.38 196 SER A CA 1
ATOM 1553 C C . SER A 1 196 ? 6.593 18.230 -10.961 1.00 70.38 196 SER A C 1
ATOM 1555 O O . SER A 1 196 ? 5.597 18.254 -10.238 1.00 70.38 196 SER A O 1
ATOM 1557 N N . LEU A 1 197 ? 7.296 17.120 -11.204 1.00 80.88 197 LEU A N 1
ATOM 1558 C CA . LEU A 1 197 ? 7.177 15.909 -10.395 1.00 80.88 197 LEU A CA 1
ATOM 1559 C C . LEU A 1 197 ? 7.349 16.289 -8.925 1.00 80.88 197 LEU A C 1
ATOM 1561 O O . LEU A 1 197 ? 8.401 16.799 -8.543 1.00 80.88 197 LEU A O 1
ATOM 1565 N N . GLN A 1 198 ? 6.321 16.062 -8.110 1.00 88.31 198 GLN A N 1
ATOM 1566 C CA . GLN A 1 198 ? 6.451 16.250 -6.671 1.00 88.31 198 GLN A CA 1
ATOM 1567 C C . GLN A 1 198 ? 7.411 15.188 -6.115 1.00 88.31 198 GLN A C 1
ATOM 1569 O O . GLN A 1 198 ? 7.155 13.996 -6.342 1.00 88.31 198 GLN A O 1
ATOM 1574 N N . PRO A 1 199 ? 8.467 15.587 -5.379 1.00 90.38 199 PRO A N 1
ATOM 1575 C CA . PRO A 1 199 ? 9.378 14.651 -4.732 1.00 90.38 199 PRO A CA 1
ATOM 1576 C C . PRO A 1 199 ? 8.645 13.645 -3.839 1.00 90.38 199 PRO A C 1
ATOM 1578 O O . PRO A 1 199 ? 7.507 13.868 -3.405 1.00 90.38 199 PRO A O 1
ATOM 1581 N N . LEU A 1 200 ? 9.299 12.523 -3.555 1.00 92.12 200 LEU A N 1
ATOM 1582 C CA . LEU A 1 200 ? 8.851 11.601 -2.518 1.00 92.12 200 LEU A CA 1
ATOM 1583 C C . LEU A 1 200 ? 8.848 12.285 -1.151 1.00 92.12 200 LEU A C 1
ATOM 1585 O O . LEU A 1 200 ? 9.799 12.984 -0.792 1.00 92.12 200 LEU A O 1
ATOM 1589 N N . ARG A 1 201 ? 7.770 12.097 -0.384 1.00 91.75 201 ARG A N 1
ATOM 1590 C CA . ARG A 1 201 ? 7.756 12.485 1.030 1.00 91.75 201 ARG A CA 1
ATOM 1591 C C . ARG A 1 201 ? 8.589 11.475 1.814 1.00 91.75 201 ARG A C 1
ATOM 1593 O O . ARG A 1 201 ? 8.702 10.314 1.422 1.00 91.75 201 ARG A O 1
ATOM 1600 N N . ARG A 1 202 ? 9.150 11.913 2.943 1.00 90.19 202 ARG A N 1
ATOM 1601 C CA . ARG A 1 202 ? 9.903 11.015 3.823 1.00 90.19 202 ARG A CA 1
ATOM 1602 C C . ARG A 1 202 ? 9.022 9.868 4.301 1.00 90.19 202 ARG A C 1
ATOM 1604 O O . ARG A 1 202 ? 7.913 10.122 4.774 1.00 90.19 202 ARG A O 1
ATOM 1611 N N . GLY A 1 203 ? 9.507 8.638 4.153 1.00 91.62 203 GLY A N 1
ATOM 1612 C CA . GLY A 1 203 ? 8.758 7.436 4.511 1.00 91.62 203 GLY A CA 1
ATOM 1613 C C . GLY A 1 203 ? 7.457 7.287 3.726 1.00 91.62 203 GLY A C 1
ATOM 1614 O O . GLY A 1 203 ? 6.485 6.752 4.234 1.00 91.62 203 GLY A O 1
ATOM 1615 N N . GLU A 1 204 ? 7.357 7.814 2.512 1.00 94.00 204 GLU A N 1
ATOM 1616 C CA . GLU A 1 204 ? 6.195 7.549 1.670 1.00 94.00 204 GLU A CA 1
ATOM 1617 C C . GLU A 1 204 ? 6.288 6.162 1.039 1.00 94.00 204 GLU A C 1
ATOM 1619 O O . GLU A 1 204 ? 7.335 5.786 0.517 1.00 94.00 204 GLU A O 1
ATOM 1624 N N . THR A 1 205 ? 5.185 5.412 1.030 1.00 95.88 205 THR A N 1
ATOM 1625 C CA . THR A 1 205 ? 5.081 4.210 0.199 1.00 95.88 205 THR A CA 1
ATOM 1626 C C . THR A 1 205 ? 4.474 4.545 -1.151 1.00 95.88 205 THR A C 1
ATOM 1628 O O . THR A 1 205 ? 3.406 5.153 -1.239 1.00 95.88 205 THR A O 1
ATOM 1631 N N . VAL A 1 206 ? 5.144 4.090 -2.203 1.00 97.25 206 VAL A N 1
ATOM 1632 C CA . VAL A 1 206 ? 4.690 4.200 -3.586 1.00 97.25 206 VAL A CA 1
ATOM 1633 C C . VAL A 1 206 ? 4.776 2.849 -4.277 1.00 97.25 206 VAL A C 1
ATOM 1635 O O . VAL A 1 206 ? 5.493 1.955 -3.833 1.00 97.25 206 VAL A O 1
ATOM 1638 N N . ILE A 1 207 ? 4.044 2.697 -5.372 1.00 97.69 207 ILE A N 1
ATOM 1639 C CA . ILE A 1 207 ? 4.048 1.475 -6.174 1.00 97.69 207 ILE A CA 1
ATOM 1640 C C . ILE A 1 207 ? 4.618 1.812 -7.546 1.00 97.69 207 ILE A C 1
ATOM 1642 O O . ILE A 1 207 ? 4.125 2.721 -8.208 1.00 97.69 207 ILE A O 1
ATOM 1646 N N . VAL A 1 208 ? 5.640 1.092 -7.997 1.00 97.75 208 VAL A N 1
ATOM 1647 C CA . VAL A 1 208 ? 6.198 1.219 -9.346 1.00 97.75 208 VAL A CA 1
ATOM 1648 C C . VAL A 1 208 ? 5.744 0.026 -10.179 1.00 97.75 208 VAL A C 1
ATOM 1650 O O . VAL A 1 208 ? 6.044 -1.116 -9.851 1.00 97.75 208 VAL A O 1
ATOM 1653 N N . ILE A 1 209 ? 5.014 0.288 -11.260 1.00 97.06 209 ILE A N 1
ATOM 1654 C CA . ILE A 1 209 ? 4.555 -0.717 -12.217 1.00 97.06 209 ILE A CA 1
ATOM 1655 C C . ILE A 1 209 ? 5.432 -0.647 -13.460 1.00 97.06 209 ILE A C 1
ATOM 1657 O O . ILE A 1 209 ? 5.451 0.364 -14.174 1.00 97.06 209 ILE A O 1
ATOM 1661 N N . LEU A 1 210 ? 6.111 -1.751 -13.735 1.00 96.31 210 LEU A N 1
ATOM 1662 C CA . LEU A 1 210 ? 6.967 -1.946 -14.894 1.00 96.31 210 LEU A CA 1
ATOM 1663 C C . LEU A 1 210 ? 6.263 -2.866 -15.876 1.00 96.31 210 LEU A C 1
ATOM 1665 O O . LEU A 1 210 ? 5.728 -3.906 -15.497 1.00 96.31 210 LEU A O 1
ATOM 1669 N N . HIS A 1 211 ? 6.263 -2.511 -17.152 1.00 95.50 211 HIS A N 1
ATOM 1670 C CA . HIS A 1 211 ? 5.667 -3.362 -18.176 1.00 95.50 211 HIS A CA 1
ATOM 1671 C C . HIS A 1 211 ? 6.283 -3.110 -19.539 1.00 95.50 211 HIS A C 1
ATOM 1673 O O . HIS A 1 211 ? 6.913 -2.080 -19.755 1.00 95.50 211 HIS A O 1
ATOM 1679 N N . ASN A 1 212 ? 6.104 -4.059 -20.452 1.00 94.00 212 ASN A N 1
ATOM 1680 C CA . ASN A 1 212 ? 6.646 -3.993 -21.800 1.00 94.00 212 ASN A CA 1
ATOM 1681 C C . ASN A 1 212 ? 5.494 -4.080 -22.813 1.00 94.00 212 ASN A C 1
ATOM 1683 O O . ASN A 1 212 ? 5.067 -5.174 -23.179 1.00 94.00 212 ASN A O 1
ATOM 1687 N N . GLY A 1 213 ? 4.953 -2.930 -23.232 1.00 88.81 213 GLY A N 1
ATOM 1688 C CA . GLY A 1 213 ? 3.916 -2.867 -24.266 1.00 88.81 213 GLY A CA 1
ATOM 1689 C C . GLY A 1 213 ? 2.496 -2.568 -23.776 1.00 88.81 213 GLY A C 1
ATOM 1690 O O . GLY A 1 213 ? 2.232 -2.246 -22.621 1.00 88.81 213 GLY A O 1
ATOM 1691 N N . ARG A 1 214 ? 1.537 -2.589 -24.713 1.00 67.38 214 ARG A N 1
ATOM 1692 C CA . ARG A 1 214 ? 0.226 -1.933 -24.528 1.00 67.38 214 ARG A CA 1
ATOM 1693 C C . ARG A 1 214 ? -0.933 -2.831 -24.099 1.00 67.38 214 ARG A C 1
ATOM 1695 O O . ARG A 1 214 ? -1.913 -2.273 -23.610 1.00 67.38 214 ARG A O 1
ATOM 1702 N N . SER A 1 215 ? -0.876 -4.148 -24.302 1.00 66.38 215 SER A N 1
ATOM 1703 C CA . SER A 1 215 ? -2.083 -4.989 -24.236 1.00 66.38 215 SER A CA 1
ATOM 1704 C C . SER A 1 215 ? -2.618 -5.185 -22.818 1.00 66.38 215 SER A C 1
ATOM 1706 O O . SER A 1 215 ? -3.810 -5.016 -22.618 1.00 66.38 215 SER A O 1
ATOM 1708 N N . HIS A 1 216 ? -1.768 -5.440 -21.821 1.00 71.00 216 HIS A N 1
ATOM 1709 C CA . HIS A 1 216 ? -2.266 -5.857 -20.501 1.00 71.00 216 HIS A CA 1
ATOM 1710 C C . HIS A 1 216 ? -2.384 -4.707 -19.491 1.00 71.00 216 HIS A C 1
ATOM 1712 O O . HIS A 1 216 ? -3.333 -4.641 -18.722 1.00 71.00 216 HIS A O 1
ATOM 1718 N N . VAL A 1 217 ? -1.492 -3.713 -19.516 1.00 75.25 217 VAL A N 1
ATOM 1719 C CA . VAL A 1 217 ? -1.437 -2.710 -18.427 1.00 75.25 217 VAL A CA 1
ATOM 1720 C C . VAL A 1 217 ? -2.525 -1.647 -18.495 1.00 75.25 217 VAL A C 1
ATOM 1722 O O . VAL A 1 217 ? -2.852 -1.029 -17.484 1.00 75.25 217 VAL A O 1
ATOM 1725 N N . ARG A 1 218 ? -3.122 -1.423 -19.669 1.00 77.81 218 ARG A N 1
ATOM 1726 C CA . ARG A 1 218 ? -4.257 -0.496 -19.768 1.00 77.81 218 ARG A CA 1
ATOM 1727 C C . ARG A 1 218 ? -5.478 -1.023 -19.008 1.00 77.81 218 ARG A C 1
ATOM 1729 O O . ARG A 1 218 ? -6.228 -0.219 -18.473 1.00 77.81 218 ARG A O 1
ATOM 1736 N N . GLU A 1 219 ? -5.631 -2.340 -18.930 1.00 80.00 219 GLU A N 1
ATOM 1737 C CA . GLU A 1 219 ? -6.675 -2.997 -18.139 1.00 80.00 219 GLU A CA 1
ATOM 1738 C C . GLU A 1 219 ? -6.333 -2.988 -16.640 1.00 80.00 219 GLU A C 1
ATOM 1740 O O . GLU A 1 219 ? -7.232 -2.871 -15.812 1.00 80.00 219 GLU A O 1
ATOM 1745 N N . LEU A 1 220 ? -5.037 -3.009 -16.296 1.00 77.69 220 LEU A N 1
ATOM 1746 C CA . LEU A 1 220 ? -4.537 -2.933 -14.913 1.00 77.69 220 LEU A CA 1
ATOM 1747 C C . LEU A 1 220 ? -4.658 -1.533 -14.283 1.00 77.69 220 LEU A C 1
ATOM 1749 O O . LEU A 1 220 ? -4.600 -1.380 -13.068 1.00 77.69 220 LEU A O 1
ATOM 1753 N N . LEU A 1 221 ? -4.796 -0.477 -15.079 1.00 83.12 221 LEU A N 1
ATOM 1754 C CA . LEU A 1 221 ? -4.907 0.895 -14.576 1.00 83.12 221 LEU A CA 1
ATOM 1755 C C . LEU A 1 221 ? -6.263 1.468 -14.958 1.00 83.12 221 LEU A C 1
ATOM 1757 O O . LEU A 1 221 ? -6.397 2.272 -15.880 1.00 83.12 221 LEU A O 1
ATOM 1761 N N . GLN A 1 222 ? -7.278 0.998 -14.238 1.00 85.00 222 GLN A N 1
ATOM 1762 C CA . GLN A 1 222 ? -8.649 1.467 -14.369 1.00 85.00 222 GLN A CA 1
ATOM 1763 C C . GLN A 1 222 ? -8.819 2.847 -13.726 1.00 85.00 222 GLN A C 1
ATOM 1765 O O . GLN A 1 222 ? -8.096 3.218 -12.799 1.00 85.00 222 GLN A O 1
ATOM 1770 N N . HIS A 1 223 ? -9.849 3.575 -14.161 1.00 90.94 223 HIS A N 1
ATOM 1771 C CA . HIS A 1 223 ? -10.228 4.866 -13.578 1.00 90.94 223 HIS A CA 1
ATOM 1772 C C . HIS A 1 223 ? -10.442 4.788 -12.054 1.00 90.94 223 HIS A C 1
ATOM 1774 O O . HIS A 1 223 ? -10.123 5.713 -11.311 1.00 90.94 223 HIS A O 1
ATOM 1780 N N . THR A 1 224 ? -10.923 3.642 -11.575 1.00 91.00 224 THR A N 1
ATOM 1781 C CA . THR A 1 224 ? -11.074 3.338 -10.152 1.00 91.00 224 THR A CA 1
ATOM 1782 C C . THR A 1 224 ? -9.747 3.406 -9.397 1.00 91.00 224 THR A C 1
ATOM 1784 O O . THR A 1 224 ? -9.685 4.040 -8.347 1.00 91.00 224 THR A O 1
ATOM 1787 N N . THR A 1 225 ? -8.673 2.821 -9.941 1.00 91.88 225 THR A N 1
ATOM 1788 C CA . THR A 1 225 ? -7.333 2.874 -9.334 1.00 91.88 225 THR A CA 1
ATOM 1789 C C . THR A 1 225 ? -6.824 4.311 -9.267 1.00 91.88 225 THR A C 1
ATOM 1791 O O . THR A 1 225 ? -6.310 4.737 -8.237 1.00 91.88 225 THR A O 1
ATOM 1794 N N . GLU A 1 226 ? -7.003 5.072 -10.353 1.00 93.75 226 GLU A N 1
ATOM 1795 C CA . GLU A 1 226 ? -6.599 6.482 -10.426 1.00 93.75 226 GLU A CA 1
ATOM 1796 C C . GLU A 1 226 ? -7.270 7.320 -9.328 1.00 93.75 226 GLU A C 1
ATOM 1798 O O . GLU A 1 226 ? -6.638 8.219 -8.774 1.00 93.75 226 GLU A O 1
ATOM 1803 N N . LYS A 1 227 ? -8.538 7.028 -9.010 1.00 94.25 227 LYS A N 1
ATOM 1804 C CA . LYS A 1 227 ? -9.347 7.807 -8.065 1.00 94.25 227 LYS A CA 1
ATOM 1805 C C . LYS A 1 227 ? -9.201 7.364 -6.608 1.00 94.25 227 LYS A C 1
ATOM 1807 O O . LYS A 1 227 ? -9.225 8.216 -5.727 1.00 94.25 227 LYS A O 1
ATOM 1812 N N . LEU A 1 228 ? -9.134 6.057 -6.354 1.00 94.06 228 LEU A N 1
ATOM 1813 C CA . LEU A 1 228 ? -9.276 5.499 -5.002 1.00 94.06 228 LEU A CA 1
ATOM 1814 C C . LEU A 1 228 ? -7.957 5.083 -4.350 1.00 94.06 228 LEU A C 1
ATOM 1816 O O . LEU A 1 228 ? -7.944 4.823 -3.149 1.00 94.06 228 LEU A O 1
ATOM 1820 N N . SER A 1 229 ? -6.866 4.981 -5.113 1.00 95.81 229 SER A N 1
ATOM 1821 C CA . SER A 1 229 ? -5.587 4.540 -4.560 1.00 95.81 229 SER A CA 1
ATOM 1822 C C . SER A 1 229 ? -5.079 5.499 -3.479 1.00 95.81 229 SER A C 1
ATOM 1824 O O . SER A 1 229 ? -4.955 6.701 -3.710 1.00 95.81 229 SER A O 1
ATOM 1826 N N . GLN A 1 230 ? -4.724 4.943 -2.322 1.00 95.81 230 GLN A N 1
ATOM 1827 C CA . GLN A 1 230 ? -4.071 5.639 -1.209 1.00 95.81 230 GLN A CA 1
ATOM 1828 C C . GLN A 1 230 ? -2.547 5.720 -1.388 1.00 95.81 230 GLN A C 1
ATOM 1830 O O . GLN A 1 230 ? -1.863 6.444 -0.664 1.00 95.81 230 GLN A O 1
ATOM 1835 N N . CYS A 1 231 ? -2.002 5.013 -2.381 1.00 96.44 231 CYS A N 1
ATOM 1836 C CA . CYS A 1 231 ? -0.598 5.092 -2.775 1.00 96.44 231 CYS A CA 1
ATOM 1837 C C . CYS A 1 231 ? -0.439 5.845 -4.098 1.00 96.44 231 CYS A C 1
ATOM 1839 O O . CYS A 1 231 ? -1.261 5.701 -5.007 1.00 96.44 231 CYS A O 1
ATOM 1841 N N . ARG A 1 232 ? 0.669 6.581 -4.258 1.00 96.12 232 ARG A N 1
ATOM 1842 C CA . ARG A 1 232 ? 1.084 7.041 -5.591 1.00 96.12 232 ARG A CA 1
ATOM 1843 C C . ARG A 1 232 ? 1.606 5.856 -6.395 1.00 96.12 232 ARG A C 1
ATOM 1845 O O . ARG A 1 232 ? 2.409 5.068 -5.896 1.00 96.12 232 ARG A O 1
ATOM 1852 N N . ILE A 1 233 ? 1.162 5.757 -7.641 1.00 96.62 233 ILE A N 1
ATOM 1853 C CA . ILE A 1 233 ? 1.519 4.676 -8.556 1.00 96.62 233 ILE A CA 1
ATOM 1854 C C . ILE A 1 233 ? 2.322 5.263 -9.715 1.00 96.62 233 ILE A C 1
ATOM 1856 O O . ILE A 1 233 ? 1.830 6.118 -10.444 1.00 96.62 233 ILE A O 1
ATOM 1860 N N . PHE A 1 234 ? 3.544 4.788 -9.924 1.00 96.81 234 PHE A N 1
ATOM 1861 C CA . PHE A 1 234 ? 4.411 5.182 -11.029 1.00 96.81 234 PHE A CA 1
ATOM 1862 C C . PHE A 1 234 ? 4.400 4.101 -12.087 1.00 96.81 234 PHE A C 1
ATOM 1864 O O . PHE A 1 234 ? 4.818 2.977 -11.844 1.00 96.81 234 PHE A O 1
ATOM 1871 N N . ARG A 1 235 ? 3.935 4.438 -13.282 1.00 95.94 235 ARG A N 1
ATOM 1872 C CA . ARG A 1 235 ? 3.898 3.516 -14.411 1.00 95.94 235 ARG A CA 1
ATOM 1873 C C . ARG A 1 235 ? 5.056 3.811 -15.350 1.00 95.94 235 ARG A C 1
ATOM 1875 O O . ARG A 1 235 ? 5.172 4.940 -15.829 1.00 95.94 235 ARG A O 1
ATOM 1882 N N . LEU A 1 236 ? 5.827 2.789 -15.702 1.00 96.19 236 LEU A N 1
ATOM 1883 C CA . LEU A 1 236 ? 6.882 2.872 -16.706 1.00 96.19 236 LEU A CA 1
ATOM 1884 C C . LEU A 1 236 ? 6.682 1.795 -17.781 1.00 96.19 236 LEU A C 1
ATOM 1886 O O . LEU A 1 236 ? 6.664 0.604 -17.486 1.00 96.19 236 LEU A O 1
ATOM 1890 N N . ASP A 1 237 ? 6.502 2.234 -19.029 1.00 95.62 237 ASP A N 1
ATOM 1891 C CA . ASP A 1 237 ? 6.426 1.358 -20.205 1.00 95.62 237 ASP A CA 1
ATOM 1892 C C . ASP A 1 237 ? 7.810 1.223 -20.841 1.00 95.62 237 ASP A C 1
ATOM 1894 O O . ASP A 1 237 ? 8.295 2.148 -21.498 1.00 95.62 237 ASP A O 1
ATOM 1898 N N . LEU A 1 238 ? 8.423 0.061 -20.654 1.00 95.38 238 LEU A N 1
ATOM 1899 C CA . LEU A 1 238 ? 9.747 -0.276 -21.157 1.00 95.38 238 LEU A CA 1
ATOM 1900 C C . LEU A 1 238 ? 9.785 -0.472 -22.671 1.00 95.38 238 LEU A C 1
ATOM 1902 O O . LEU A 1 238 ? 10.879 -0.561 -23.203 1.00 95.38 238 LEU A O 1
ATOM 1906 N N . SER A 1 239 ? 8.646 -0.522 -23.371 1.00 93.56 239 SER A N 1
ATOM 1907 C CA . SER A 1 239 ? 8.596 -0.521 -24.845 1.00 93.56 239 SER A CA 1
ATOM 1908 C C . SER A 1 239 ? 8.531 0.890 -25.436 1.00 93.56 239 SER A C 1
ATOM 1910 O O . SER A 1 239 ? 8.741 1.089 -26.632 1.00 93.56 239 SER A O 1
ATOM 1912 N N . ALA A 1 240 ? 8.184 1.877 -24.605 1.00 93.69 240 ALA A N 1
ATOM 1913 C CA . ALA A 1 240 ? 7.929 3.252 -25.019 1.00 93.69 240 ALA A CA 1
ATOM 1914 C C . ALA A 1 240 ? 9.022 4.224 -24.555 1.00 93.69 240 ALA A C 1
ATOM 1916 O O . ALA A 1 240 ? 8.817 5.443 -24.614 1.00 93.69 240 ALA A O 1
ATOM 1917 N N . LEU A 1 241 ? 10.157 3.702 -24.077 1.00 94.62 241 LEU A N 1
ATOM 1918 C CA . LEU A 1 241 ? 11.299 4.523 -23.700 1.00 94.62 241 LEU A CA 1
ATOM 1919 C C . LEU A 1 241 ? 11.941 5.153 -24.948 1.00 94.62 241 LEU A C 1
ATOM 1921 O O . LEU A 1 241 ? 11.872 4.593 -26.045 1.00 94.62 241 LEU A O 1
ATOM 1925 N N . PRO A 1 242 ? 12.568 6.333 -24.815 1.00 93.44 242 PRO A N 1
ATOM 1926 C CA . PRO A 1 242 ? 13.358 6.921 -25.885 1.00 93.44 242 PRO A CA 1
ATOM 1927 C C . PRO A 1 242 ? 14.475 5.966 -26.348 1.00 93.44 242 PRO A C 1
ATOM 1929 O O . PRO A 1 242 ? 15.099 5.333 -25.497 1.00 93.44 242 PRO A O 1
ATOM 1932 N N . PRO A 1 243 ? 14.805 5.914 -27.655 1.00 91.00 243 PRO A N 1
ATOM 1933 C CA . PRO A 1 243 ? 15.860 5.039 -28.184 1.00 91.00 243 PRO A CA 1
ATOM 1934 C C . PRO A 1 243 ? 17.211 5.153 -27.459 1.00 91.00 243 PRO A C 1
ATOM 1936 O O . PRO A 1 243 ? 17.881 4.151 -27.232 1.00 91.00 243 PRO A O 1
ATOM 1939 N N . CYS A 1 244 ? 17.562 6.355 -26.991 1.00 91.38 244 CYS A N 1
ATOM 1940 C CA . CYS A 1 244 ? 18.804 6.608 -26.259 1.00 91.38 244 CYS A CA 1
ATOM 1941 C C . CYS A 1 244 ? 18.925 5.855 -24.920 1.00 91.38 244 CYS A C 1
ATOM 1943 O O . CYS A 1 244 ? 20.010 5.818 -24.352 1.00 91.38 244 CYS A O 1
ATOM 1945 N N . GLU A 1 245 ? 17.835 5.296 -24.382 1.00 91.88 245 GLU A N 1
ATOM 1946 C CA . GLU A 1 245 ? 17.875 4.468 -23.166 1.00 91.88 245 GLU A CA 1
ATOM 1947 C C . GLU A 1 245 ? 18.357 3.032 -23.459 1.00 91.88 245 GLU A C 1
ATOM 1949 O O . GLU A 1 245 ? 18.820 2.352 -22.545 1.00 91.88 245 GLU A O 1
ATOM 1954 N N . TYR A 1 246 ? 18.291 2.583 -24.721 1.00 91.56 246 TYR A N 1
ATOM 1955 C CA . TYR A 1 246 ? 18.732 1.249 -25.157 1.00 91.56 246 TYR A CA 1
ATOM 1956 C C . TYR A 1 246 ? 20.165 1.262 -25.717 1.00 91.56 246 TYR A C 1
ATOM 1958 O O . TYR A 1 246 ? 20.888 0.276 -25.585 1.00 91.56 246 TYR A O 1
ATOM 1966 N N . GLU A 1 247 ? 20.596 2.380 -26.312 1.00 89.38 247 GLU A N 1
ATOM 1967 C CA . GLU A 1 247 ? 21.904 2.535 -26.970 1.00 89.38 247 GLU A CA 1
ATOM 1968 C C . GLU A 1 247 ? 23.075 2.480 -25.980 1.00 89.38 247 GLU A C 1
ATOM 1970 O O . GLU A 1 247 ? 23.112 3.244 -25.006 1.00 89.38 247 GLU A O 1
ATOM 1975 N N . THR A 1 248 ? 24.061 1.603 -26.218 1.00 78.06 248 THR A N 1
ATOM 1976 C CA . THR A 1 248 ? 25.324 1.600 -25.468 1.00 78.06 248 THR A CA 1
ATOM 1977 C C . THR A 1 248 ? 26.030 2.927 -25.680 1.00 78.06 248 THR A C 1
ATOM 1979 O O . THR A 1 248 ? 26.377 3.314 -26.791 1.00 78.06 248 THR A O 1
ATOM 1982 N N . ARG A 1 249 ? 26.237 3.665 -24.586 1.00 77.81 249 ARG A N 1
ATOM 1983 C CA . ARG A 1 249 ? 27.279 4.679 -24.598 1.00 77.81 249 ARG A CA 1
ATOM 1984 C C . ARG A 1 249 ? 28.571 3.893 -24.573 1.00 77.81 249 ARG A C 1
ATOM 1986 O O . ARG A 1 249 ? 28.954 3.383 -23.524 1.00 77.81 249 ARG A O 1
ATOM 1993 N N . ASP A 1 250 ? 29.174 3.728 -25.740 1.00 76.62 250 ASP A N 1
ATOM 1994 C CA . ASP A 1 250 ? 30.522 3.192 -25.869 1.00 76.62 250 ASP A CA 1
ATOM 1995 C C . ASP A 1 250 ? 31.496 4.222 -25.274 1.00 76.62 250 ASP A C 1
ATOM 1997 O O . ASP A 1 250 ? 32.198 4.963 -25.972 1.00 76.62 250 ASP A O 1
ATOM 2001 N N . ASP A 1 251 ? 31.511 4.293 -23.940 1.00 66.81 251 ASP A N 1
ATOM 2002 C CA . ASP A 1 251 ? 32.414 5.135 -23.152 1.00 66.81 251 ASP A CA 1
ATOM 2003 C C . ASP A 1 251 ? 33.889 4.731 -23.391 1.00 66.81 251 ASP A C 1
ATOM 2005 O O . ASP A 1 251 ? 34.813 5.485 -23.087 1.00 66.81 251 ASP A O 1
ATOM 2009 N N . SER A 1 252 ? 34.117 3.580 -24.034 1.00 71.75 252 SER A N 1
ATOM 2010 C CA . SER A 1 252 ? 35.400 3.089 -24.542 1.00 71.75 252 SER A CA 1
ATOM 2011 C C . SER A 1 252 ? 36.018 3.960 -25.646 1.00 71.75 252 SER A C 1
ATOM 2013 O O . SER A 1 252 ? 37.227 3.887 -25.859 1.00 71.75 252 SER A O 1
ATOM 2015 N N . SER A 1 253 ? 35.254 4.830 -26.313 1.00 60.91 253 SER A N 1
ATOM 2016 C CA . SER A 1 253 ? 35.803 5.736 -27.339 1.00 60.91 253 SER A CA 1
ATOM 2017 C C . SER A 1 253 ? 36.434 7.018 -26.767 1.00 60.91 253 SER A C 1
ATOM 2019 O O . SER A 1 253 ? 37.238 7.666 -27.440 1.00 60.91 253 SER A O 1
ATOM 2021 N N . ALA A 1 254 ? 36.140 7.376 -25.511 1.00 58.41 254 ALA A N 1
ATOM 2022 C CA . ALA A 1 254 ? 36.652 8.600 -24.886 1.00 58.41 254 ALA A CA 1
ATOM 2023 C C . ALA A 1 254 ? 38.048 8.451 -24.243 1.00 58.41 254 ALA A C 1
ATOM 2025 O O . ALA A 1 254 ? 38.701 9.460 -23.973 1.00 58.41 254 ALA A O 1
ATOM 2026 N N . SER A 1 255 ? 38.550 7.229 -24.031 1.00 57.22 255 SER A N 1
ATOM 2027 C CA . SER A 1 255 ? 39.856 6.989 -23.390 1.00 57.22 255 SER A CA 1
ATOM 2028 C C . SER A 1 255 ? 41.029 6.802 -24.366 1.00 57.22 255 SER A C 1
ATOM 2030 O O . SER A 1 255 ? 42.177 6.746 -23.929 1.00 57.22 255 SER A O 1
ATOM 2032 N N . SER A 1 256 ? 40.795 6.785 -25.686 1.00 53.16 256 SER A N 1
ATOM 2033 C CA . SER A 1 256 ? 41.842 6.484 -26.682 1.00 53.16 256 SER A CA 1
ATOM 2034 C C . SER A 1 256 ? 42.617 7.700 -27.235 1.00 53.16 256 SER A C 1
ATOM 2036 O O . SER A 1 256 ? 43.498 7.519 -28.076 1.00 53.16 256 SER A O 1
ATOM 2038 N N . THR A 1 257 ? 42.358 8.940 -26.795 1.00 53.38 257 THR A N 1
ATOM 2039 C CA . THR A 1 257 ? 42.892 10.146 -27.482 1.00 53.38 257 THR A CA 1
ATOM 2040 C C . THR A 1 257 ? 43.999 10.905 -26.739 1.00 53.38 257 THR A C 1
ATOM 2042 O O . THR A 1 257 ? 44.088 12.121 -26.877 1.00 53.38 257 THR A O 1
ATOM 2045 N N . HIS A 1 258 ? 44.869 10.248 -25.958 1.00 51.75 258 HIS A N 1
ATOM 2046 C CA . HIS A 1 258 ? 46.008 10.968 -25.359 1.00 51.75 258 HIS A CA 1
ATOM 2047 C C . HIS A 1 258 ? 47.283 10.151 -25.084 1.00 51.75 258 HIS A C 1
ATOM 2049 O O . HIS A 1 258 ? 47.910 10.326 -24.048 1.00 51.75 258 HIS A O 1
ATOM 2055 N N . HIS A 1 259 ? 47.764 9.335 -26.030 1.00 46.41 259 HIS A N 1
ATOM 2056 C CA . HIS A 1 259 ? 49.172 8.889 -26.013 1.00 46.41 259 HIS A CA 1
ATOM 2057 C C . HIS A 1 259 ? 49.764 8.654 -27.418 1.00 46.41 259 HIS A C 1
ATOM 2059 O O . HIS A 1 259 ? 50.308 7.600 -27.729 1.00 46.41 259 HIS A O 1
ATOM 2065 N N . HIS A 1 260 ? 49.751 9.687 -28.267 1.00 45.12 260 HIS A N 1
ATOM 2066 C CA . HIS A 1 260 ? 50.782 9.819 -29.302 1.00 45.12 260 HIS A CA 1
ATOM 2067 C C . HIS A 1 260 ? 51.583 11.102 -29.100 1.00 45.12 260 HIS A C 1
ATOM 2069 O O . HIS A 1 260 ? 51.250 12.201 -29.534 1.00 45.12 260 HIS A O 1
ATOM 2075 N N . ARG A 1 261 ? 52.639 10.894 -28.314 1.00 49.34 261 ARG A N 1
ATOM 2076 C CA . ARG A 1 261 ? 53.800 11.742 -28.100 1.00 49.34 261 ARG A CA 1
ATOM 2077 C C . ARG A 1 261 ? 54.460 12.034 -29.449 1.00 49.34 261 ARG A C 1
ATOM 2079 O O . ARG A 1 261 ? 54.684 11.125 -30.236 1.00 49.34 261 ARG A O 1
ATOM 2086 N N . HIS A 1 262 ? 54.774 13.307 -29.659 1.00 46.72 262 HIS A N 1
ATOM 2087 C CA . HIS A 1 262 ? 55.615 13.827 -30.730 1.00 46.72 262 HIS A CA 1
ATOM 2088 C C . HIS A 1 262 ? 56.815 12.920 -31.046 1.00 46.72 262 HIS A C 1
ATOM 2090 O O . HIS A 1 262 ? 57.759 12.865 -30.258 1.00 46.72 262 HIS A O 1
ATOM 2096 N N . GLU A 1 263 ? 56.835 12.338 -32.244 1.00 49.50 263 GLU A N 1
ATOM 2097 C CA . GLU A 1 263 ? 58.076 12.096 -32.974 1.00 49.50 263 GLU A CA 1
ATOM 2098 C C . GLU A 1 263 ? 58.040 12.895 -34.274 1.00 49.50 263 GLU A C 1
ATOM 2100 O O . GLU A 1 263 ? 57.080 12.895 -35.042 1.00 49.50 263 GLU A O 1
ATOM 2105 N N . LYS A 1 264 ? 59.080 13.707 -34.415 1.00 54.34 264 LYS A N 1
ATOM 2106 C CA . LYS A 1 264 ? 59.273 14.729 -35.426 1.00 54.34 264 LYS A CA 1
ATOM 2107 C C . LYS A 1 264 ? 60.125 14.086 -36.514 1.00 54.34 264 LYS A C 1
ATOM 2109 O O . LYS A 1 264 ? 61.313 13.875 -36.292 1.00 54.34 264 LYS A O 1
ATOM 2114 N N . THR A 1 265 ? 59.542 13.787 -37.668 1.00 46.09 265 THR A N 1
ATOM 2115 C CA . THR A 1 265 ? 60.309 13.380 -38.851 1.00 46.09 265 THR A CA 1
ATOM 2116 C C . THR A 1 265 ? 59.918 14.279 -40.015 1.00 46.09 265 THR A C 1
ATOM 2118 O O . THR A 1 265 ? 58.818 14.197 -40.553 1.00 46.09 265 THR A O 1
ATOM 2121 N N . GLU A 1 266 ? 60.826 15.198 -40.345 1.00 55.75 266 GLU A N 1
ATOM 2122 C CA . GLU A 1 266 ? 60.836 15.953 -41.595 1.00 55.75 266 GLU A CA 1
ATOM 2123 C C . GLU A 1 266 ? 60.984 14.983 -42.767 1.00 55.75 266 GLU A C 1
ATOM 2125 O O . GLU A 1 266 ? 62.003 14.300 -42.856 1.00 55.75 266 GLU A O 1
ATOM 2130 N N . ILE A 1 267 ? 60.016 14.960 -43.688 1.00 47.06 267 ILE A N 1
ATOM 2131 C CA . ILE A 1 267 ? 60.242 14.490 -45.058 1.00 47.06 267 ILE A CA 1
ATOM 2132 C C . ILE A 1 267 ? 59.571 15.453 -46.049 1.00 47.06 267 ILE A C 1
ATOM 2134 O O . ILE A 1 267 ? 58.412 15.845 -45.927 1.00 47.06 267 ILE A O 1
ATOM 2138 N N . THR A 1 268 ? 60.409 15.840 -47.000 1.00 47.22 268 THR A N 1
ATOM 2139 C CA . THR A 1 268 ? 60.339 16.758 -48.138 1.00 47.22 268 THR A CA 1
ATOM 2140 C C . THR A 1 268 ? 59.149 16.546 -49.094 1.00 47.22 268 THR A C 1
ATOM 2142 O O . THR A 1 268 ? 58.748 15.405 -49.317 1.00 47.22 268 THR A O 1
ATOM 2145 N N . PRO A 1 269 ? 58.628 17.605 -49.754 1.00 50.09 269 PRO A N 1
ATOM 2146 C CA . PRO A 1 269 ? 57.602 17.472 -50.785 1.00 50.09 269 PRO A CA 1
ATOM 2147 C C . PRO A 1 269 ? 58.225 17.264 -52.177 1.00 50.09 269 PRO A C 1
ATOM 2149 O O . PRO A 1 269 ? 58.809 18.189 -52.744 1.00 50.09 269 PRO A O 1
ATOM 2152 N N . GLU A 1 270 ? 58.047 16.082 -52.771 1.00 45.47 270 GLU A N 1
ATOM 2153 C CA . GLU A 1 270 ? 58.262 15.885 -54.210 1.00 45.47 270 GLU A CA 1
ATOM 2154 C C . GLU A 1 270 ? 56.939 15.949 -54.982 1.00 45.47 270 GLU A C 1
ATOM 2156 O O . GLU A 1 270 ? 56.045 15.115 -54.844 1.00 45.47 270 GLU A O 1
ATOM 2161 N N . LYS A 1 271 ? 56.858 16.973 -55.837 1.00 48.56 271 LYS A N 1
ATOM 2162 C CA . LYS A 1 271 ? 55.970 17.074 -56.997 1.00 48.56 271 LYS A CA 1
ATOM 2163 C C . LYS A 1 271 ? 56.096 15.824 -57.869 1.00 48.56 271 LYS A C 1
ATOM 2165 O O . LYS A 1 271 ? 57.202 15.557 -58.332 1.00 48.56 271 LYS A O 1
ATOM 2170 N N . LYS A 1 272 ? 54.981 15.195 -58.255 1.00 45.34 272 LYS A N 1
ATOM 2171 C CA . LYS A 1 272 ? 54.901 14.493 -59.547 1.00 45.34 272 LYS A CA 1
ATOM 2172 C C . LYS A 1 272 ? 53.594 14.764 -60.280 1.00 45.34 272 LYS A C 1
ATOM 2174 O O . LYS A 1 272 ? 52.528 14.913 -59.694 1.00 45.34 272 LYS A O 1
ATOM 2179 N N . GLU A 1 273 ? 53.799 14.920 -61.578 1.00 39.69 273 GLU A N 1
ATOM 2180 C CA . GLU A 1 273 ? 52.942 15.457 -62.620 1.00 39.69 273 GLU A CA 1
ATOM 2181 C C . GLU A 1 273 ? 51.753 14.570 -62.984 1.00 39.69 273 GLU A C 1
ATOM 2183 O O . GLU A 1 273 ? 51.811 13.343 -62.953 1.00 39.69 273 GLU A O 1
ATOM 2188 N N . CYS A 1 274 ? 50.698 15.246 -63.440 1.00 37.84 274 CYS A N 1
ATOM 2189 C CA . CYS A 1 274 ? 49.651 14.683 -64.278 1.00 37.84 274 CYS A CA 1
ATOM 2190 C C . CYS A 1 274 ? 50.225 14.253 -65.636 1.00 37.84 274 CYS A C 1
ATOM 2192 O O . CYS A 1 274 ? 50.784 15.082 -66.352 1.00 37.84 274 CYS A O 1
ATOM 2194 N N . VAL A 1 275 ? 49.988 13.004 -66.040 1.00 44.19 275 VAL A N 1
ATOM 2195 C CA . VAL A 1 275 ? 50.089 12.578 -67.442 1.00 44.19 275 VAL A CA 1
ATOM 2196 C C . VAL A 1 275 ? 48.853 11.758 -67.800 1.00 44.19 275 VAL A C 1
ATOM 2198 O O . VAL A 1 275 ? 48.639 10.663 -67.287 1.00 44.19 275 VAL A O 1
ATOM 2201 N N . HIS A 1 276 ? 48.046 12.315 -68.704 1.00 43.19 276 HIS A N 1
ATOM 2202 C CA . HIS A 1 276 ? 47.042 11.603 -69.488 1.00 43.19 276 HIS A CA 1
ATOM 2203 C C . HIS A 1 276 ? 47.697 10.550 -70.382 1.00 43.19 276 HIS A C 1
ATOM 2205 O O . HIS A 1 276 ? 48.631 10.889 -71.110 1.00 43.19 276 HIS A O 1
ATOM 2211 N N . LYS A 1 277 ? 47.119 9.345 -70.443 1.00 45.28 277 LYS A N 1
ATOM 2212 C CA . LYS A 1 277 ? 47.063 8.549 -71.677 1.00 45.28 277 LYS A CA 1
ATOM 2213 C C . LYS A 1 277 ? 45.769 7.744 -71.755 1.00 45.28 277 LYS A C 1
ATOM 2215 O O . LYS A 1 277 ? 45.525 6.863 -70.939 1.00 45.28 277 LYS A O 1
ATOM 2220 N N . ASP A 1 278 ? 45.005 8.047 -72.797 1.00 44.25 278 ASP A N 1
ATOM 2221 C CA . ASP A 1 278 ? 44.044 7.156 -73.432 1.00 44.25 278 ASP A CA 1
ATOM 2222 C C . ASP A 1 278 ? 44.760 5.936 -74.032 1.00 44.25 278 ASP A C 1
ATOM 2224 O O . ASP A 1 278 ? 45.771 6.088 -74.724 1.00 44.25 278 ASP A O 1
ATOM 2228 N N . SER A 1 279 ? 44.202 4.739 -73.848 1.00 45.22 279 SER A N 1
ATOM 2229 C CA . SER A 1 279 ? 44.059 3.739 -74.918 1.00 45.22 279 SER A CA 1
ATOM 2230 C C . SER A 1 279 ? 43.260 2.531 -74.446 1.00 45.22 279 SER A C 1
ATOM 2232 O O . SER A 1 279 ? 43.535 1.929 -73.414 1.00 45.22 279 SER A O 1
ATOM 2234 N N . ALA A 1 280 ? 42.273 2.188 -75.266 1.00 49.62 280 ALA A N 1
ATOM 2235 C CA . ALA A 1 280 ? 41.476 0.977 -75.210 1.00 49.62 280 ALA A CA 1
ATOM 2236 C C . ALA A 1 280 ? 42.326 -0.290 -75.409 1.00 49.62 280 ALA A C 1
ATOM 2238 O O . ALA A 1 280 ? 43.226 -0.276 -76.246 1.00 49.62 280 ALA A O 1
ATOM 2239 N N . GLN A 1 281 ? 41.961 -1.394 -74.741 1.00 38.47 281 GLN A N 1
ATOM 2240 C CA . GLN A 1 281 ? 41.632 -2.686 -75.373 1.00 38.47 281 GLN A CA 1
ATOM 2241 C C . GLN A 1 281 ? 41.351 -3.807 -74.347 1.00 38.47 281 GLN A C 1
ATOM 2243 O O . GLN A 1 281 ? 42.198 -4.135 -73.530 1.00 38.47 281 GLN A O 1
ATOM 2248 N N . LEU A 1 282 ? 40.169 -4.410 -74.538 1.00 44.66 282 LEU A N 1
ATOM 2249 C CA . LEU A 1 282 ? 39.774 -5.829 -74.447 1.00 44.66 282 LEU A CA 1
ATOM 2250 C C . LEU A 1 282 ? 39.757 -6.599 -73.100 1.00 44.66 282 LEU A C 1
ATOM 2252 O O . LEU A 1 282 ? 40.634 -6.433 -72.261 1.00 44.66 282 LEU A O 1
ATOM 2256 N N . PRO A 1 283 ? 38.740 -7.476 -72.915 1.00 54.03 283 PRO A N 1
ATOM 2257 C CA . PRO A 1 283 ? 38.437 -8.150 -71.658 1.00 54.03 283 PRO A CA 1
ATOM 2258 C C . PRO A 1 283 ? 39.202 -9.473 -71.512 1.00 54.03 283 PRO A C 1
ATOM 2260 O O . PRO A 1 283 ? 39.335 -10.242 -72.465 1.00 54.03 283 PRO A O 1
ATOM 2263 N N . LEU A 1 284 ? 39.642 -9.757 -70.289 1.00 47.38 284 LEU A N 1
ATOM 2264 C CA . LEU A 1 284 ? 40.187 -11.045 -69.857 1.00 47.38 284 LEU A CA 1
ATOM 2265 C C . LEU A 1 284 ? 39.398 -11.562 -68.639 1.00 47.38 284 LEU A C 1
ATOM 2267 O O . LEU A 1 284 ? 38.630 -10.800 -68.046 1.00 47.38 284 LEU A O 1
ATOM 2271 N N . PRO A 1 285 ? 39.471 -12.877 -68.370 1.00 49.94 285 PRO A N 1
ATOM 2272 C CA . PRO A 1 285 ? 38.345 -13.671 -67.910 1.00 49.94 285 PRO A CA 1
ATOM 2273 C C . PRO A 1 285 ? 38.127 -13.594 -66.403 1.00 49.94 285 PRO A C 1
ATOM 2275 O O . PRO A 1 285 ? 39.034 -13.333 -65.623 1.00 49.94 285 PRO A O 1
ATOM 2278 N N . VAL A 1 286 ? 36.872 -13.865 -66.055 1.00 52.47 286 VAL A N 1
ATOM 2279 C CA . VAL A 1 286 ? 36.317 -14.073 -64.721 1.00 52.47 286 VAL A CA 1
ATOM 2280 C C . VAL A 1 286 ? 37.142 -15.129 -63.977 1.00 52.47 286 VAL A C 1
ATOM 2282 O O . VAL A 1 286 ? 36.929 -16.323 -64.166 1.00 52.47 286 VAL A O 1
ATOM 2285 N N . GLU A 1 287 ? 38.088 -14.686 -63.153 1.00 48.47 287 GLU A N 1
ATOM 2286 C CA . GLU A 1 287 ? 38.572 -15.464 -62.015 1.00 48.47 287 GLU A CA 1
ATOM 2287 C C . GLU A 1 287 ? 37.698 -15.119 -60.810 1.00 48.47 287 GLU A C 1
ATOM 2289 O O . GLU A 1 287 ? 37.430 -13.949 -60.523 1.00 48.47 287 GLU A O 1
ATOM 2294 N N . GLU A 1 288 ? 37.196 -16.171 -60.168 1.00 54.16 288 GLU A N 1
ATOM 2295 C CA . GLU A 1 288 ? 36.396 -16.153 -58.950 1.00 54.16 288 GLU A CA 1
ATOM 2296 C C . GLU A 1 288 ? 37.102 -15.343 -57.864 1.00 54.16 288 GLU A C 1
ATOM 2298 O O . GLU A 1 288 ? 38.001 -15.806 -57.168 1.00 54.16 288 GLU A O 1
ATOM 2303 N N . MET A 1 289 ? 36.674 -14.094 -57.731 1.00 44.28 289 MET A N 1
ATOM 2304 C CA . MET A 1 289 ? 36.989 -13.263 -56.590 1.00 44.28 289 MET A CA 1
ATOM 2305 C C . MET A 1 289 ? 36.100 -13.764 -55.451 1.00 44.28 289 MET A C 1
ATOM 2307 O O . MET A 1 289 ? 34.903 -13.469 -55.429 1.00 44.28 289 MET A O 1
ATOM 2311 N N . GLU A 1 290 ? 36.672 -14.577 -54.556 1.00 51.78 290 GLU A N 1
ATOM 2312 C CA . GLU A 1 290 ? 36.096 -14.878 -53.244 1.00 51.78 290 GLU A CA 1
ATOM 2313 C C . GLU A 1 290 ? 35.625 -13.557 -52.629 1.00 51.78 290 GLU A C 1
ATOM 2315 O O . GLU A 1 290 ? 36.420 -12.699 -52.236 1.00 51.78 290 GLU A O 1
ATOM 2320 N N . LEU A 1 291 ? 34.305 -13.368 -52.623 1.00 47.53 291 LEU A N 1
ATOM 2321 C CA . LEU A 1 291 ? 33.638 -12.301 -51.901 1.00 47.53 291 LEU A CA 1
ATOM 2322 C C . LEU A 1 291 ? 33.943 -12.539 -50.425 1.00 47.53 291 LEU A C 1
ATOM 2324 O O . LEU A 1 291 ? 33.288 -13.354 -49.779 1.00 47.53 291 LEU A O 1
ATOM 2328 N N . GLN A 1 292 ? 34.975 -11.852 -49.933 1.00 45.41 292 GLN A N 1
ATOM 2329 C CA . GLN A 1 292 ? 35.250 -11.702 -48.513 1.00 45.41 292 GLN A CA 1
ATOM 2330 C C . GLN A 1 292 ? 33.933 -11.398 -47.811 1.00 45.41 292 GLN A C 1
ATOM 2332 O O . GLN A 1 292 ? 33.234 -10.447 -48.173 1.00 45.41 292 GLN A O 1
ATOM 2337 N N . GLU A 1 293 ? 33.604 -12.281 -46.872 1.00 45.22 293 GLU A N 1
ATOM 2338 C CA . GLU A 1 293 ? 32.417 -12.270 -46.037 1.00 45.22 293 GLU A CA 1
ATOM 2339 C C . GLU A 1 293 ? 32.117 -10.840 -45.599 1.00 45.22 293 GLU A C 1
ATOM 2341 O O . GLU A 1 293 ? 32.821 -10.245 -44.787 1.00 45.22 293 GLU A O 1
ATOM 2346 N N . THR A 1 294 ? 31.084 -10.262 -46.206 1.00 48.44 294 THR A N 1
ATOM 2347 C CA . THR A 1 294 ? 30.547 -8.972 -45.803 1.00 48.44 294 THR A CA 1
ATOM 2348 C C . THR A 1 294 ? 30.186 -9.066 -44.333 1.00 48.44 294 THR A C 1
ATOM 2350 O O . THR A 1 294 ? 29.348 -9.899 -43.980 1.00 48.44 294 THR A O 1
ATOM 2353 N N . ASP A 1 295 ? 30.813 -8.220 -43.515 1.00 52.66 295 ASP A N 1
ATOM 2354 C CA . ASP A 1 295 ? 30.505 -8.007 -42.106 1.00 52.66 295 ASP A CA 1
ATOM 2355 C C . ASP A 1 295 ? 28.992 -8.114 -41.880 1.00 52.66 295 ASP A C 1
ATOM 2357 O O . ASP A 1 295 ? 28.217 -7.238 -42.282 1.00 52.66 295 ASP A O 1
ATOM 2361 N N . TYR A 1 296 ? 28.559 -9.234 -41.293 1.00 64.38 296 TYR A N 1
ATOM 2362 C CA . TYR A 1 296 ? 27.161 -9.481 -40.972 1.00 64.38 296 TYR A CA 1
ATOM 2363 C C . TYR A 1 296 ? 26.740 -8.437 -39.944 1.00 64.38 296 TYR A C 1
ATOM 2365 O O . TYR A 1 296 ? 26.972 -8.593 -38.744 1.00 64.38 296 TYR A O 1
ATOM 2373 N N . ALA A 1 297 ? 26.127 -7.353 -40.422 1.00 62.75 297 ALA A N 1
ATOM 2374 C CA . ALA A 1 297 ? 25.495 -6.375 -39.560 1.00 62.75 297 ALA A CA 1
ATOM 2375 C C . ALA A 1 297 ? 24.552 -7.138 -38.611 1.00 62.75 297 ALA A C 1
ATOM 2377 O O . ALA A 1 297 ? 23.683 -7.877 -39.090 1.00 62.75 297 ALA A O 1
ATOM 2378 N N . PRO A 1 298 ? 24.735 -7.027 -37.282 1.00 68.75 298 PRO A N 1
ATOM 2379 C CA . PRO A 1 298 ? 23.955 -7.800 -36.331 1.00 68.75 298 PRO A CA 1
ATOM 2380 C C . PRO A 1 298 ? 22.472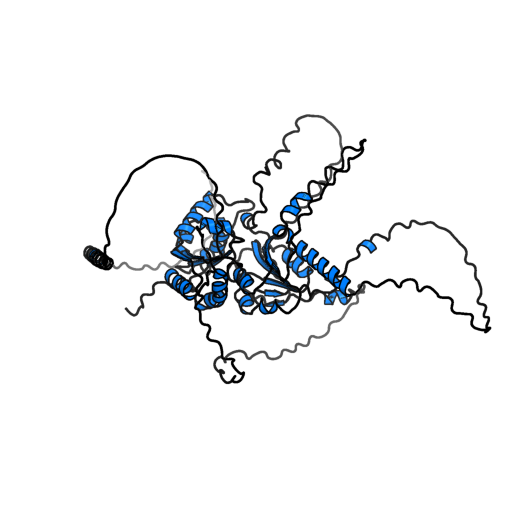 -7.530 -36.568 1.00 68.75 298 PRO A C 1
ATOM 2382 O O . PRO A 1 298 ? 22.056 -6.370 -36.636 1.00 68.75 298 PRO A O 1
ATOM 2385 N N . SER A 1 299 ? 21.698 -8.608 -36.730 1.00 73.75 299 SER A N 1
ATOM 2386 C CA . SER A 1 299 ? 20.261 -8.557 -36.999 1.00 73.75 299 SER A CA 1
ATOM 2387 C C . SER A 1 299 ? 19.575 -7.563 -36.061 1.00 73.75 299 SER A C 1
ATOM 2389 O O . SER A 1 299 ? 19.794 -7.574 -34.853 1.00 73.75 299 SER A O 1
ATOM 2391 N N . PHE A 1 300 ? 18.704 -6.711 -36.600 1.00 70.75 300 PHE A N 1
ATOM 2392 C CA . PHE A 1 300 ? 17.955 -5.719 -35.820 1.00 70.75 300 PHE A CA 1
ATOM 2393 C C . PHE A 1 300 ? 17.233 -6.342 -34.607 1.00 70.75 300 PHE A C 1
ATOM 2395 O O . PHE A 1 300 ? 17.117 -5.716 -33.556 1.00 70.75 300 PHE A O 1
ATOM 2402 N N . SER A 1 301 ? 16.827 -7.614 -34.716 1.00 73.69 301 SER A N 1
ATOM 2403 C CA . SER A 1 301 ? 16.225 -8.365 -33.611 1.00 73.69 301 SER A CA 1
ATOM 2404 C C . SER A 1 301 ? 17.184 -8.594 -32.437 1.00 73.69 301 SER A C 1
ATOM 2406 O O . SER A 1 301 ? 16.753 -8.486 -31.293 1.00 73.69 301 SER A O 1
ATOM 2408 N N . SER A 1 302 ? 18.466 -8.894 -32.683 1.00 78.94 302 SER A N 1
ATOM 2409 C CA . SER A 1 302 ? 19.430 -9.138 -31.600 1.00 78.94 302 SER A CA 1
ATOM 2410 C C . SER A 1 302 ? 19.804 -7.844 -30.878 1.00 78.94 302 SER A C 1
ATOM 2412 O O . SER A 1 302 ? 19.988 -7.847 -29.663 1.00 78.94 302 SER A O 1
ATOM 2414 N N . GLN A 1 303 ? 19.843 -6.720 -31.602 1.00 80.62 303 GLN A N 1
ATOM 2415 C CA . GLN A 1 303 ? 20.077 -5.401 -31.007 1.00 80.62 303 GLN A CA 1
ATOM 2416 C C . GLN A 1 303 ? 18.939 -4.990 -30.059 1.00 80.62 303 GLN A C 1
ATOM 2418 O O . GLN A 1 303 ? 19.199 -4.447 -28.986 1.00 80.62 303 GLN A O 1
ATOM 2423 N N . ILE A 1 304 ? 17.682 -5.297 -30.409 1.00 82.75 304 ILE A N 1
ATOM 2424 C CA . ILE A 1 304 ? 16.523 -5.016 -29.544 1.00 82.75 304 ILE A CA 1
ATOM 2425 C C . ILE A 1 304 ? 16.576 -5.841 -28.255 1.00 82.75 304 ILE A C 1
ATOM 2427 O O . ILE A 1 304 ? 16.318 -5.299 -27.177 1.00 82.75 304 ILE A O 1
ATOM 2431 N N . SER A 1 305 ? 16.917 -7.130 -28.343 1.00 87.69 305 SER A N 1
ATOM 2432 C CA . SER A 1 305 ? 17.026 -8.000 -27.166 1.00 87.69 305 SER A CA 1
ATOM 2433 C C . SER A 1 305 ? 18.094 -7.500 -26.192 1.00 87.69 305 SER A C 1
ATOM 2435 O O . SER A 1 305 ? 17.794 -7.317 -25.014 1.00 87.69 305 SER A O 1
ATOM 2437 N N . LEU A 1 306 ? 19.292 -7.175 -26.694 1.00 89.81 306 LEU A N 1
ATOM 2438 C CA . LEU A 1 306 ? 20.386 -6.626 -25.881 1.00 89.81 306 LEU A CA 1
ATOM 2439 C C . LEU A 1 306 ? 20.024 -5.273 -25.257 1.00 89.81 306 LEU A C 1
ATOM 2441 O O . LEU A 1 306 ? 20.267 -5.038 -24.074 1.00 89.81 306 LEU A O 1
ATOM 2445 N N . GLY A 1 307 ? 19.397 -4.386 -26.033 1.00 91.50 307 GLY A N 1
ATOM 2446 C CA . GLY A 1 307 ? 18.915 -3.105 -25.521 1.00 91.50 307 GLY A CA 1
ATOM 2447 C C . GLY A 1 307 ? 17.886 -3.283 -24.401 1.00 91.50 307 GLY A C 1
ATOM 2448 O O . GLY A 1 307 ? 17.936 -2.576 -23.395 1.00 91.50 307 GLY A O 1
ATOM 2449 N N . THR A 1 308 ? 16.966 -4.239 -24.554 1.00 92.00 308 THR A N 1
ATOM 2450 C CA . THR A 1 308 ? 15.929 -4.537 -23.552 1.00 92.00 308 THR A CA 1
ATOM 2451 C C . THR A 1 308 ? 16.540 -5.092 -22.271 1.00 92.00 308 THR A C 1
ATOM 2453 O O . THR A 1 308 ? 16.196 -4.626 -21.186 1.00 92.00 308 THR A O 1
ATOM 2456 N N . GLU A 1 309 ? 17.478 -6.034 -22.384 1.00 93.62 309 GLU A N 1
ATOM 2457 C CA . GLU A 1 309 ? 18.208 -6.582 -21.239 1.00 93.62 309 GLU A CA 1
ATOM 2458 C C . GLU A 1 309 ? 18.938 -5.475 -20.472 1.00 93.62 309 GLU A C 1
ATOM 2460 O O . GLU A 1 309 ? 18.837 -5.383 -19.251 1.00 93.62 309 GLU A O 1
ATOM 2465 N N . ARG A 1 310 ? 19.594 -4.558 -21.185 1.00 93.38 310 ARG A N 1
ATOM 2466 C CA . ARG A 1 310 ? 20.299 -3.431 -20.572 1.00 93.38 310 ARG A CA 1
ATOM 2467 C C . ARG A 1 310 ? 19.367 -2.459 -19.853 1.00 93.38 310 ARG A C 1
ATOM 2469 O O . ARG A 1 310 ? 19.676 -2.009 -18.748 1.00 93.38 310 ARG A O 1
ATOM 2476 N N . VAL A 1 311 ? 18.225 -2.137 -20.460 1.00 95.38 311 VAL A N 1
ATOM 2477 C CA . VAL A 1 311 ? 17.180 -1.341 -19.803 1.00 95.38 311 VAL A CA 1
ATOM 2478 C C . VAL A 1 311 ? 16.700 -2.048 -18.538 1.00 95.38 311 VAL A C 1
ATOM 2480 O O . VAL A 1 311 ? 16.605 -1.403 -17.496 1.00 95.38 311 VAL A O 1
ATOM 2483 N N . MET A 1 312 ? 16.458 -3.359 -18.598 1.00 96.06 312 MET A N 1
ATOM 2484 C CA . MET A 1 312 ? 16.056 -4.155 -17.437 1.00 96.06 312 MET A CA 1
ATOM 2485 C C . MET A 1 312 ? 17.117 -4.143 -16.339 1.00 96.06 312 MET A C 1
ATOM 2487 O O . MET A 1 312 ? 16.787 -3.844 -15.197 1.00 96.06 312 MET A O 1
ATOM 2491 N N . GLN A 1 313 ? 18.390 -4.362 -16.672 1.00 95.31 313 GLN A N 1
ATOM 2492 C CA . GLN A 1 313 ? 19.501 -4.278 -15.719 1.00 95.31 313 GLN A CA 1
ATOM 2493 C C . GLN A 1 313 ? 19.558 -2.900 -15.047 1.00 95.31 313 GLN A C 1
ATOM 2495 O O . GLN A 1 313 ? 19.690 -2.808 -13.825 1.00 95.31 313 GLN A O 1
ATOM 2500 N N . ARG A 1 314 ? 19.392 -1.816 -15.817 1.00 95.56 314 ARG A N 1
ATOM 2501 C CA . ARG A 1 314 ? 19.367 -0.457 -15.263 1.00 95.56 314 ARG A CA 1
ATOM 2502 C C . ARG A 1 314 ? 18.153 -0.221 -14.365 1.00 95.56 314 ARG A C 1
ATOM 2504 O O . ARG A 1 314 ? 18.301 0.395 -13.315 1.00 95.56 314 ARG A O 1
ATOM 2511 N N . VAL A 1 315 ? 16.971 -0.703 -14.745 1.00 96.62 315 VAL A N 1
ATOM 2512 C CA . VAL A 1 315 ? 15.754 -0.608 -13.921 1.00 96.62 315 VAL A CA 1
ATOM 2513 C C . VAL A 1 315 ? 15.911 -1.400 -12.623 1.00 96.62 315 VAL A C 1
ATOM 2515 O O . VAL A 1 315 ? 15.622 -0.855 -11.560 1.00 96.62 315 VAL A O 1
ATOM 2518 N N . CYS A 1 316 ? 16.416 -2.634 -12.688 1.00 96.31 316 CYS A N 1
ATOM 2519 C CA . CYS A 1 316 ? 16.701 -3.457 -11.513 1.00 96.31 316 CYS A CA 1
ATOM 2520 C C . CYS A 1 316 ? 17.723 -2.789 -10.589 1.00 96.31 316 CYS A C 1
ATOM 2522 O O . CYS A 1 316 ? 17.519 -2.800 -9.380 1.00 96.31 316 CYS A O 1
ATOM 2524 N N . GLY A 1 317 ? 18.757 -2.143 -11.141 1.00 94.88 317 GLY A N 1
ATOM 2525 C CA . GLY A 1 317 ? 19.724 -1.364 -10.364 1.00 94.88 317 GLY A CA 1
ATOM 2526 C C . GLY A 1 317 ? 19.109 -0.124 -9.706 1.00 94.88 317 GLY A C 1
ATOM 2527 O O . GLY A 1 317 ? 19.316 0.106 -8.518 1.00 94.88 317 GLY A O 1
ATOM 2528 N N . LEU A 1 318 ? 18.298 0.645 -10.442 1.00 95.06 318 LEU A N 1
ATOM 2529 C CA . LEU A 1 318 ? 17.612 1.835 -9.916 1.00 95.06 318 LEU A CA 1
ATOM 2530 C C . LEU A 1 318 ? 16.610 1.492 -8.806 1.00 95.06 318 LEU A C 1
ATOM 2532 O O . LEU A 1 318 ? 16.505 2.222 -7.824 1.00 95.06 318 LEU A O 1
ATOM 2536 N N . LEU A 1 319 ? 15.871 0.396 -8.973 1.00 95.94 319 LEU A N 1
ATOM 2537 C CA . LEU A 1 319 ? 14.858 -0.078 -8.027 1.00 95.94 319 LEU A CA 1
ATOM 2538 C C . LEU A 1 319 ? 15.395 -1.120 -7.043 1.00 95.94 319 LEU A C 1
ATOM 2540 O O . LEU A 1 319 ? 14.612 -1.671 -6.272 1.00 95.94 319 LEU A O 1
ATOM 2544 N N . ARG A 1 320 ? 16.703 -1.401 -7.074 1.00 95.06 320 ARG A N 1
ATOM 2545 C CA . ARG A 1 320 ? 17.395 -2.352 -6.190 1.00 95.06 320 ARG A CA 1
ATOM 2546 C C . ARG A 1 320 ? 16.649 -3.686 -6.051 1.00 95.06 320 ARG A C 1
ATOM 2548 O O . ARG A 1 320 ? 16.604 -4.275 -4.979 1.00 95.06 320 ARG A O 1
ATOM 2555 N N . VAL A 1 321 ? 16.029 -4.144 -7.138 1.00 95.31 321 VAL A N 1
ATOM 2556 C CA . VAL A 1 321 ? 15.106 -5.295 -7.152 1.00 95.31 321 VAL A CA 1
ATOM 2557 C C . VAL A 1 321 ? 15.794 -6.575 -6.679 1.00 95.31 321 VAL A C 1
ATOM 2559 O O . VAL A 1 321 ? 15.174 -7.405 -6.017 1.00 95.31 321 VAL A O 1
ATOM 2562 N N . ASP A 1 322 ? 17.088 -6.699 -6.969 1.00 94.31 322 ASP A N 1
ATOM 2563 C CA . ASP A 1 322 ? 17.913 -7.828 -6.546 1.00 94.31 322 ASP A CA 1
ATOM 2564 C C . ASP A 1 322 ? 18.029 -7.965 -5.024 1.00 94.31 322 ASP A C 1
ATOM 2566 O O . ASP A 1 322 ? 18.245 -9.069 -4.544 1.00 94.31 322 ASP A O 1
ATOM 2570 N N . GLU A 1 323 ? 17.815 -6.899 -4.248 1.00 92.81 323 GLU A N 1
ATOM 2571 C CA . GLU A 1 323 ? 17.818 -6.994 -2.781 1.00 92.81 323 GLU A CA 1
ATOM 2572 C C . GLU A 1 323 ? 16.651 -7.821 -2.245 1.00 92.81 323 GLU A C 1
ATOM 2574 O O . GLU A 1 323 ? 16.740 -8.354 -1.143 1.00 92.81 323 GLU A O 1
ATOM 2579 N N . ILE A 1 324 ? 15.566 -7.913 -3.020 1.00 93.62 324 ILE A N 1
ATOM 2580 C CA . ILE A 1 324 ? 14.372 -8.686 -2.675 1.00 93.62 324 ILE A CA 1
ATOM 2581 C C . ILE A 1 324 ? 14.383 -10.042 -3.379 1.00 93.62 324 ILE A C 1
ATOM 2583 O O . ILE A 1 324 ? 14.124 -11.052 -2.738 1.00 93.62 324 ILE A O 1
ATOM 2587 N N . LEU A 1 325 ? 14.692 -10.076 -4.680 1.00 94.12 325 LEU A N 1
ATOM 2588 C CA . LEU A 1 325 ? 14.683 -11.327 -5.452 1.00 94.12 325 LEU A CA 1
ATOM 2589 C C . LEU A 1 325 ? 15.918 -12.205 -5.193 1.00 94.12 325 LEU A C 1
ATOM 2591 O O . LEU A 1 325 ? 15.867 -13.413 -5.375 1.00 94.12 325 LEU A O 1
ATOM 2595 N N . ASN A 1 326 ? 17.050 -11.612 -4.807 1.00 93.62 326 ASN A N 1
ATOM 2596 C CA . ASN A 1 326 ? 18.345 -12.292 -4.729 1.00 93.62 326 ASN A CA 1
ATOM 2597 C C . ASN A 1 326 ? 19.145 -11.885 -3.466 1.00 93.62 326 ASN A C 1
ATOM 2599 O O . ASN A 1 326 ? 20.304 -11.461 -3.593 1.00 93.62 326 ASN A O 1
ATOM 2603 N N . PRO A 1 327 ? 18.576 -12.015 -2.249 1.00 89.81 327 PRO A N 1
ATOM 2604 C CA . PRO A 1 327 ? 19.160 -11.466 -1.018 1.00 89.81 327 PRO A CA 1
ATOM 2605 C C . PRO A 1 327 ? 20.585 -11.974 -0.726 1.00 89.81 327 PRO A C 1
ATOM 2607 O O . PRO A 1 327 ? 21.439 -11.203 -0.288 1.00 89.81 327 PRO A O 1
ATOM 2610 N N . ASP A 1 328 ? 20.895 -13.228 -1.067 1.00 87.75 328 ASP A N 1
ATOM 2611 C CA . ASP A 1 328 ? 22.197 -13.854 -0.780 1.00 87.75 328 ASP A CA 1
ATOM 2612 C C . ASP A 1 328 ? 23.364 -13.287 -1.612 1.00 87.75 328 ASP A C 1
ATOM 2614 O O . ASP A 1 328 ? 24.540 -13.431 -1.259 1.00 87.75 328 ASP A O 1
ATOM 2618 N N . THR A 1 329 ? 23.070 -12.620 -2.732 1.00 83.31 329 THR A N 1
ATOM 2619 C CA . THR A 1 329 ? 24.107 -12.169 -3.676 1.00 83.31 329 THR A CA 1
ATOM 2620 C C . THR A 1 329 ? 24.944 -11.003 -3.147 1.00 83.31 329 THR A C 1
ATOM 2622 O O . THR A 1 329 ? 26.108 -10.853 -3.526 1.00 83.31 329 THR A O 1
ATOM 2625 N N . HIS A 1 330 ? 24.405 -10.200 -2.226 1.00 75.19 330 HIS A N 1
ATOM 2626 C CA . HIS A 1 330 ? 25.086 -9.005 -1.725 1.00 75.19 330 HIS A CA 1
ATOM 2627 C C . HIS A 1 330 ? 26.201 -9.307 -0.713 1.00 75.19 330 HIS A C 1
ATOM 2629 O O . HIS A 1 330 ? 27.175 -8.555 -0.643 1.00 75.19 330 HIS A O 1
ATOM 2635 N N . HIS A 1 331 ? 26.123 -10.421 0.018 1.00 71.81 331 HIS A N 1
ATOM 2636 C CA . HIS A 1 331 ? 27.122 -10.767 1.036 1.00 71.81 331 HIS A CA 1
ATOM 2637 C C . HIS A 1 331 ? 28.454 -11.258 0.444 1.00 71.81 331 HIS A C 1
ATOM 2639 O O . HIS A 1 331 ? 29.501 -11.131 1.078 1.00 71.81 331 HIS A O 1
ATOM 2645 N N . SER A 1 332 ? 28.446 -11.768 -0.791 1.00 65.25 332 SER A N 1
ATOM 2646 C CA . SER A 1 332 ? 29.618 -12.435 -1.381 1.00 65.25 332 SER A CA 1
ATOM 2647 C C . SER A 1 332 ? 30.656 -11.484 -1.993 1.00 65.25 332 SER A C 1
ATOM 2649 O O . SER A 1 332 ? 31.827 -11.842 -2.110 1.00 65.25 332 SER A O 1
ATOM 2651 N N . ASN A 1 333 ? 30.271 -10.258 -2.363 1.00 62.22 333 ASN A N 1
ATOM 2652 C CA . ASN A 1 333 ? 31.168 -9.350 -3.092 1.00 62.22 333 ASN A CA 1
ATOM 2653 C C . ASN A 1 333 ? 32.144 -8.565 -2.195 1.00 62.22 333 ASN A C 1
ATOM 2655 O O . ASN A 1 333 ? 33.135 -8.038 -2.697 1.00 62.22 333 ASN A O 1
ATOM 2659 N N . GLY A 1 334 ? 31.900 -8.485 -0.881 1.00 59.94 334 GLY A N 1
ATOM 2660 C CA . GLY A 1 334 ? 32.737 -7.704 0.041 1.00 59.94 334 GLY A CA 1
ATOM 2661 C C . GLY A 1 334 ? 34.011 -8.410 0.519 1.00 59.94 334 GLY A C 1
ATOM 2662 O O . GLY A 1 334 ? 34.993 -7.748 0.842 1.00 59.94 334 GLY A O 1
ATOM 2663 N N . SER A 1 335 ? 34.027 -9.744 0.553 1.00 57.44 335 SER A N 1
ATOM 2664 C CA . SER A 1 335 ? 35.089 -10.522 1.211 1.00 57.44 335 SER A CA 1
ATOM 2665 C C . SER A 1 335 ? 36.159 -11.078 0.263 1.00 57.44 335 SER A C 1
ATOM 2667 O O . SER A 1 335 ? 37.263 -11.381 0.711 1.00 57.44 335 SER A O 1
ATOM 2669 N N . GLN A 1 336 ? 35.911 -11.152 -1.051 1.00 55.97 336 GLN A N 1
ATOM 2670 C CA . GLN A 1 336 ? 36.892 -11.725 -1.989 1.00 55.97 336 GLN A CA 1
ATOM 2671 C C . GLN A 1 336 ? 38.022 -10.771 -2.415 1.00 55.97 336 GLN A C 1
ATOM 2673 O O . GLN A 1 336 ? 39.053 -11.241 -2.894 1.00 55.97 336 GLN A O 1
ATOM 2678 N N . GLN A 1 337 ? 37.907 -9.452 -2.209 1.00 55.53 337 GLN A N 1
ATOM 2679 C CA . GLN A 1 337 ? 38.969 -8.519 -2.624 1.00 55.53 337 GLN A CA 1
ATOM 2680 C C . GLN A 1 337 ? 40.170 -8.425 -1.665 1.00 55.53 337 GLN A C 1
ATOM 2682 O O . GLN A 1 337 ? 41.193 -7.873 -2.062 1.00 55.53 337 GLN A O 1
ATOM 2687 N N . GLN A 1 338 ? 40.111 -8.975 -0.445 1.00 56.75 338 GLN A N 1
ATOM 2688 C CA . GLN A 1 338 ? 41.224 -8.850 0.517 1.00 56.75 338 GLN A CA 1
ATOM 2689 C C . GLN A 1 338 ? 42.146 -10.070 0.634 1.00 56.75 338 GLN A C 1
ATOM 2691 O O . GLN A 1 338 ? 43.221 -9.938 1.212 1.00 56.75 338 GLN A O 1
ATOM 2696 N N . GLN A 1 339 ? 41.813 -11.229 0.054 1.00 56.12 339 GLN A N 1
ATOM 2697 C CA . GLN A 1 339 ? 42.621 -12.445 0.253 1.00 56.12 339 GLN A CA 1
ATOM 2698 C C . GLN A 1 339 ? 43.587 -12.795 -0.893 1.00 56.12 339 GLN A C 1
ATOM 2700 O O . GLN A 1 339 ? 44.324 -13.767 -0.785 1.00 56.12 339 GLN A O 1
ATOM 2705 N N . GLN A 1 340 ? 43.660 -11.992 -1.964 1.00 57.72 340 GLN A N 1
ATOM 2706 C CA . GLN A 1 340 ? 44.586 -12.229 -3.089 1.00 57.72 340 GLN A CA 1
ATOM 2707 C C . GLN A 1 340 ? 45.937 -11.490 -2.997 1.00 57.72 340 GLN A C 1
ATOM 2709 O O . GLN A 1 340 ? 46.670 -11.452 -3.983 1.00 57.72 340 GLN A O 1
ATOM 2714 N N . GLN A 1 341 ? 46.307 -10.914 -1.845 1.00 58.56 341 GLN A N 1
ATOM 2715 C CA . GLN A 1 341 ? 47.572 -10.166 -1.711 1.00 58.56 341 GLN A CA 1
ATOM 2716 C C . GLN A 1 341 ? 48.622 -10.742 -0.752 1.00 58.56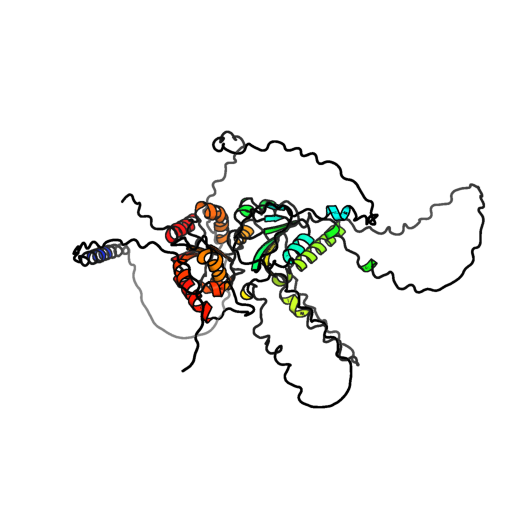 341 GLN A C 1
ATOM 2718 O O . GLN A 1 341 ? 49.657 -10.104 -0.568 1.00 58.56 341 GLN A O 1
ATOM 2723 N N . GLN A 1 342 ? 48.442 -11.942 -0.197 1.00 57.50 342 GLN A N 1
ATOM 2724 C CA . GLN A 1 342 ? 49.509 -12.593 0.570 1.00 57.50 342 GLN A CA 1
ATOM 2725 C C . GLN A 1 342 ? 49.826 -13.980 0.003 1.00 57.50 342 GLN A C 1
ATOM 2727 O O . GLN A 1 342 ? 48.939 -14.786 -0.247 1.00 57.50 342 GLN A O 1
ATOM 2732 N N . ASP A 1 343 ? 51.124 -14.191 -0.211 1.00 49.78 343 ASP A N 1
ATOM 2733 C CA . ASP A 1 343 ? 51.808 -15.450 -0.516 1.00 49.78 343 ASP A CA 1
ATOM 2734 C C . ASP A 1 343 ? 51.851 -15.910 -1.981 1.00 49.78 343 ASP A C 1
ATOM 2736 O O . ASP A 1 343 ? 51.470 -17.012 -2.370 1.00 49.78 343 ASP A O 1
ATOM 2740 N N . SER A 1 344 ? 52.521 -15.090 -2.794 1.00 59.41 344 SER A N 1
ATOM 2741 C CA . SER A 1 344 ? 53.438 -15.647 -3.791 1.00 59.41 344 SER A CA 1
ATOM 2742 C C . SER A 1 344 ? 54.651 -16.230 -3.066 1.00 59.41 344 SER A C 1
ATOM 2744 O O . SER A 1 344 ? 55.472 -15.451 -2.600 1.00 59.41 344 SER A O 1
ATOM 2746 N N . ILE A 1 345 ? 54.761 -17.559 -2.976 1.00 62.19 345 ILE A N 1
ATOM 2747 C CA . ILE A 1 345 ? 55.990 -18.352 -3.194 1.00 62.19 345 ILE A CA 1
ATOM 2748 C C . ILE A 1 345 ? 55.600 -19.846 -3.193 1.00 62.19 345 ILE A C 1
ATOM 2750 O O . ILE A 1 345 ? 55.216 -20.410 -2.179 1.00 62.19 345 ILE A O 1
ATOM 2754 N N . HIS A 1 346 ? 55.735 -20.463 -4.371 1.00 64.56 346 HIS A N 1
ATOM 2755 C CA . HIS A 1 346 ? 55.869 -21.900 -4.648 1.00 64.56 346 HIS A CA 1
ATOM 2756 C C . HIS A 1 346 ? 54.897 -22.894 -3.986 1.00 64.56 346 HIS A C 1
ATOM 2758 O O . HIS A 1 346 ? 55.152 -23.355 -2.881 1.00 64.56 346 HIS A O 1
ATOM 2764 N N . SER A 1 347 ? 53.910 -23.386 -4.751 1.00 55.28 347 SER A N 1
ATOM 2765 C CA . SER A 1 347 ? 53.609 -24.827 -4.920 1.00 55.28 347 SER A CA 1
ATOM 2766 C C . SER A 1 347 ? 52.486 -25.048 -5.942 1.00 55.28 347 SER A C 1
ATOM 2768 O O . SER A 1 347 ? 51.507 -24.314 -5.994 1.00 55.28 347 SER A O 1
ATOM 2770 N N . THR A 1 348 ? 52.665 -26.066 -6.774 1.00 57.56 348 THR A N 1
ATOM 2771 C CA . THR A 1 348 ? 51.807 -26.538 -7.868 1.00 57.56 348 THR A CA 1
ATOM 2772 C C . THR A 1 348 ? 50.369 -26.845 -7.406 1.00 57.56 348 THR A C 1
ATOM 2774 O O . THR A 1 348 ? 50.216 -27.557 -6.413 1.00 57.56 348 THR A O 1
ATOM 2777 N N . PRO A 1 349 ? 49.308 -26.385 -8.101 1.00 56.22 349 PRO A N 1
ATOM 2778 C CA . PRO A 1 349 ? 47.938 -26.605 -7.646 1.00 56.22 349 PRO A CA 1
ATOM 2779 C C . PRO A 1 349 ? 47.384 -27.962 -8.126 1.00 56.22 349 PRO A C 1
ATOM 2781 O O . PRO A 1 349 ? 47.484 -28.275 -9.317 1.00 56.22 349 PRO A O 1
ATOM 2784 N N . PRO A 1 350 ? 46.758 -28.767 -7.247 1.00 57.19 350 PRO A N 1
ATOM 2785 C CA . PRO A 1 350 ? 45.939 -29.891 -7.673 1.00 57.19 350 PRO A CA 1
ATOM 2786 C C . PRO A 1 350 ? 44.643 -29.366 -8.305 1.00 57.19 350 PRO A C 1
ATOM 2788 O O . PRO A 1 350 ? 43.973 -28.494 -7.753 1.00 57.19 350 PRO A O 1
ATOM 2791 N N . GLN A 1 351 ? 44.287 -29.916 -9.468 1.00 56.34 351 GLN A N 1
ATOM 2792 C CA . GLN A 1 351 ? 42.994 -29.732 -10.128 1.00 56.34 351 GLN A CA 1
ATOM 2793 C C . GLN A 1 351 ? 41.864 -30.243 -9.222 1.00 56.34 351 GLN A C 1
ATOM 2795 O O . GLN A 1 351 ? 41.441 -31.391 -9.329 1.00 56.34 351 GLN A O 1
ATOM 2800 N N . GLN A 1 352 ? 41.360 -29.404 -8.323 1.00 52.25 352 GLN A N 1
ATOM 2801 C CA . GLN A 1 352 ? 40.054 -29.619 -7.714 1.00 52.25 352 GLN A CA 1
ATOM 2802 C C . GLN A 1 352 ? 39.044 -28.762 -8.466 1.00 52.25 352 GLN A C 1
ATOM 2804 O O . GLN A 1 352 ? 39.111 -27.535 -8.463 1.00 52.25 352 GLN A O 1
ATOM 2809 N N . GLN A 1 353 ? 38.136 -29.446 -9.161 1.00 56.06 353 GLN A N 1
ATOM 2810 C CA . GLN A 1 353 ? 36.966 -28.875 -9.812 1.00 56.06 353 GLN A CA 1
ATOM 2811 C C . GLN A 1 353 ? 36.100 -28.179 -8.755 1.00 56.06 353 GLN A C 1
ATOM 2813 O O . GLN A 1 353 ? 35.233 -28.796 -8.139 1.00 56.06 353 GLN A O 1
ATOM 2818 N N . GLN A 1 354 ? 36.333 -26.885 -8.536 1.00 53.25 354 GLN A N 1
ATOM 2819 C CA . GLN A 1 354 ? 35.366 -26.020 -7.875 1.00 53.25 354 GLN A CA 1
ATOM 2820 C C . GLN A 1 354 ? 34.160 -25.900 -8.808 1.00 53.25 354 GLN A C 1
ATOM 2822 O O . GLN A 1 354 ? 34.112 -25.063 -9.707 1.00 53.25 354 GLN A O 1
ATOM 2827 N N . GLN A 1 355 ? 33.187 -26.792 -8.616 1.00 57.72 355 GLN A N 1
ATOM 2828 C CA . GLN A 1 355 ? 31.832 -26.591 -9.104 1.00 57.72 355 GLN A CA 1
ATOM 2829 C C . GLN A 1 355 ? 31.293 -25.345 -8.403 1.00 57.72 355 GLN A C 1
ATOM 2831 O O . GLN A 1 355 ? 30.766 -25.412 -7.292 1.00 57.72 355 GLN A O 1
ATOM 2836 N N . HIS A 1 356 ? 31.476 -24.191 -9.041 1.00 59.00 356 HIS A N 1
ATOM 2837 C CA . HIS A 1 356 ? 30.763 -22.979 -8.692 1.00 59.00 356 HIS A CA 1
ATOM 2838 C C . HIS A 1 356 ? 29.274 -23.309 -8.772 1.00 59.00 356 HIS A C 1
ATOM 2840 O O . HIS A 1 356 ? 28.708 -23.421 -9.858 1.00 59.00 356 HIS A O 1
ATOM 2846 N N . ARG A 1 357 ? 28.642 -23.512 -7.612 1.00 60.50 357 ARG A N 1
ATOM 2847 C CA . ARG A 1 357 ? 27.188 -23.494 -7.487 1.00 60.50 357 ARG A CA 1
ATOM 2848 C C . ARG A 1 357 ? 26.751 -22.069 -7.800 1.00 60.50 357 ARG A C 1
ATOM 2850 O O . ARG A 1 357 ? 26.599 -21.251 -6.899 1.00 60.50 357 ARG A O 1
ATOM 2857 N N . SER A 1 358 ? 26.622 -21.749 -9.085 1.00 73.44 358 SER A N 1
ATOM 2858 C CA . SER A 1 358 ? 25.926 -20.550 -9.523 1.00 73.44 358 SER A CA 1
ATOM 2859 C C . SER A 1 358 ? 24.471 -20.746 -9.118 1.00 73.44 358 SER A C 1
ATOM 2861 O O . SER A 1 358 ? 23.716 -21.428 -9.816 1.00 73.44 358 SER A O 1
ATOM 2863 N N . GLY A 1 359 ? 24.105 -20.243 -7.938 1.00 81.75 359 GLY A N 1
ATOM 2864 C CA . GLY A 1 359 ? 22.709 -20.157 -7.537 1.00 81.75 359 GLY A CA 1
ATOM 2865 C C . GLY A 1 359 ? 21.926 -19.525 -8.684 1.00 81.75 359 GLY A C 1
ATOM 2866 O O . GLY A 1 359 ? 22.377 -18.546 -9.282 1.00 81.75 359 GLY A O 1
ATOM 2867 N N . LYS A 1 360 ? 20.810 -20.147 -9.063 1.00 89.94 360 LYS A N 1
ATOM 2868 C CA . LYS A 1 360 ? 19.947 -19.642 -10.127 1.00 89.94 360 LYS A CA 1
ATOM 2869 C C . LYS A 1 360 ? 19.403 -18.289 -9.666 1.00 89.94 360 LYS A C 1
ATOM 2871 O O . LYS A 1 360 ? 18.557 -18.257 -8.782 1.00 89.94 360 LYS A O 1
ATOM 2876 N N . ARG A 1 361 ? 19.926 -17.197 -10.229 1.00 91.75 361 ARG A N 1
ATOM 2877 C CA . ARG A 1 361 ? 19.444 -15.839 -9.961 1.00 91.75 361 ARG A CA 1
ATOM 2878 C C . ARG A 1 361 ? 17.984 -15.749 -10.397 1.00 91.75 361 ARG A C 1
ATOM 2880 O O . ARG A 1 361 ? 17.659 -16.130 -11.522 1.00 91.75 361 ARG A O 1
ATOM 2887 N N . GLU A 1 362 ? 17.121 -15.272 -9.514 1.00 94.81 362 GLU A N 1
ATOM 2888 C CA . GLU A 1 362 ? 15.735 -14.985 -9.854 1.00 94.81 362 GLU A CA 1
ATOM 2889 C C . GLU A 1 362 ? 15.676 -13.697 -10.686 1.00 94.81 362 GLU A C 1
ATOM 2891 O O . GLU A 1 362 ? 16.279 -12.676 -10.339 1.00 94.81 362 GLU A O 1
ATOM 2896 N N . GLU A 1 363 ? 14.983 -13.761 -11.822 1.00 94.81 363 GLU A N 1
ATOM 2897 C CA . GLU A 1 363 ? 14.847 -12.649 -12.762 1.00 94.81 363 GLU A CA 1
ATOM 2898 C C . GLU A 1 363 ? 13.520 -11.909 -12.564 1.00 94.81 363 GLU A C 1
ATOM 2900 O O . GLU A 1 363 ? 12.485 -12.497 -12.249 1.00 94.81 363 GLU A O 1
ATOM 2905 N N . LEU A 1 364 ? 13.533 -10.595 -12.801 1.00 95.69 364 LEU A N 1
ATOM 2906 C CA . LEU A 1 364 ? 12.338 -9.759 -12.718 1.00 95.69 364 LEU A CA 1
ATOM 2907 C C . LEU A 1 364 ? 11.367 -10.062 -13.870 1.00 95.69 364 LEU A C 1
ATOM 2909 O O . LEU A 1 364 ? 11.587 -9.651 -15.011 1.00 95.69 364 LEU A O 1
ATOM 2913 N N . MET A 1 365 ? 10.246 -10.704 -13.549 1.00 95.12 365 MET A N 1
ATOM 2914 C CA . MET A 1 365 ? 9.210 -11.062 -14.520 1.00 95.12 365 MET A CA 1
ATOM 2915 C C . MET A 1 365 ? 8.242 -9.904 -14.791 1.00 95.12 365 MET A C 1
ATOM 2917 O O . MET A 1 365 ? 7.666 -9.335 -13.866 1.00 95.12 365 MET A O 1
ATOM 2921 N N . LEU A 1 366 ? 8.016 -9.576 -16.070 1.00 94.56 366 LEU A N 1
ATOM 2922 C CA . LEU A 1 366 ? 7.099 -8.509 -16.486 1.00 94.56 366 LEU A CA 1
ATOM 2923 C C . LEU A 1 366 ? 5.689 -9.031 -16.842 1.00 94.56 366 LEU A C 1
ATOM 2925 O O . LEU A 1 366 ? 5.562 -10.139 -17.363 1.00 94.56 366 LEU A O 1
ATOM 2929 N N . PRO A 1 367 ? 4.635 -8.211 -16.654 1.00 95.62 367 PRO A N 1
ATOM 2930 C CA . PRO A 1 367 ? 4.662 -6.928 -15.951 1.00 95.62 367 PRO A CA 1
ATOM 2931 C C . PRO A 1 367 ? 4.939 -7.132 -14.453 1.00 95.62 367 PRO A C 1
ATOM 2933 O O . PRO A 1 367 ? 4.513 -8.121 -13.865 1.00 95.62 367 PRO A O 1
ATOM 2936 N N . ALA A 1 368 ? 5.673 -6.201 -13.853 1.00 96.00 368 ALA A N 1
ATOM 2937 C CA . ALA A 1 368 ? 6.105 -6.270 -12.463 1.00 96.00 368 ALA A CA 1
ATOM 2938 C C . ALA A 1 368 ? 5.538 -5.108 -11.652 1.00 96.00 368 ALA A C 1
ATOM 2940 O O . ALA A 1 368 ? 5.317 -4.007 -12.166 1.00 96.00 368 ALA A O 1
ATOM 2941 N N . MET A 1 369 ? 5.362 -5.352 -10.363 1.00 96.88 369 MET A N 1
ATOM 2942 C CA . MET A 1 369 ? 4.975 -4.381 -9.357 1.00 96.88 369 MET A CA 1
ATOM 2943 C C . MET A 1 369 ? 6.044 -4.354 -8.266 1.00 96.88 369 MET A C 1
ATOM 2945 O O . MET A 1 369 ? 6.344 -5.380 -7.659 1.00 96.88 369 MET A O 1
ATOM 2949 N N . VAL A 1 370 ? 6.596 -3.172 -8.004 1.00 97.44 370 VAL A N 1
ATOM 2950 C CA . VAL A 1 370 ? 7.571 -2.930 -6.939 1.00 97.44 370 VAL A CA 1
ATOM 2951 C C . VAL A 1 370 ? 6.944 -1.989 -5.920 1.00 97.44 370 VAL A C 1
ATOM 2953 O O . VAL A 1 370 ? 6.646 -0.836 -6.236 1.00 97.44 370 VAL A O 1
ATOM 2956 N N . VAL A 1 371 ? 6.733 -2.467 -4.698 1.00 97.00 371 VAL A N 1
ATOM 2957 C CA . VAL A 1 371 ? 6.342 -1.615 -3.570 1.00 97.00 371 VAL A CA 1
ATOM 2958 C C . VAL A 1 371 ? 7.612 -0.972 -3.038 1.00 97.00 371 VAL A C 1
ATOM 2960 O O . VAL A 1 371 ? 8.533 -1.673 -2.636 1.00 97.00 371 VAL A O 1
ATOM 2963 N N . TRP A 1 372 ? 7.678 0.353 -3.050 1.00 96.69 372 TRP A N 1
ATOM 2964 C CA . TRP A 1 372 ? 8.868 1.115 -2.692 1.00 96.69 372 TRP A CA 1
ATOM 2965 C C . TRP A 1 372 ? 8.593 2.021 -1.495 1.00 96.69 372 TRP A C 1
ATOM 2967 O O . TRP A 1 372 ? 7.604 2.761 -1.487 1.00 96.69 372 TRP A O 1
ATOM 2977 N N . ARG A 1 373 ? 9.482 2.005 -0.499 1.00 95.44 373 ARG A N 1
ATOM 2978 C CA . ARG A 1 373 ? 9.466 2.928 0.641 1.00 95.44 373 ARG A CA 1
ATOM 2979 C C . ARG A 1 373 ? 10.521 4.002 0.434 1.00 95.44 373 ARG A C 1
ATOM 2981 O O . ARG A 1 373 ? 11.713 3.710 0.371 1.00 95.44 373 ARG A O 1
ATOM 2988 N N . ALA A 1 374 ? 10.077 5.247 0.324 1.00 94.38 374 ALA A N 1
ATOM 2989 C CA . ALA A 1 374 ? 10.957 6.399 0.265 1.00 94.38 374 ALA A CA 1
ATOM 2990 C C . ALA A 1 374 ? 11.787 6.527 1.545 1.00 94.38 374 ALA A C 1
ATOM 2992 O O . ALA A 1 374 ? 11.335 6.168 2.632 1.00 94.38 374 ALA A O 1
ATOM 2993 N N . GLU A 1 375 ? 12.976 7.102 1.403 1.00 90.56 375 GLU A N 1
ATOM 2994 C CA . GLU A 1 375 ? 13.883 7.383 2.511 1.00 90.56 375 GLU A CA 1
ATOM 2995 C C . GLU A 1 375 ? 13.212 8.224 3.613 1.00 90.56 375 GLU A C 1
ATOM 2997 O O . GLU A 1 375 ? 12.245 8.947 3.374 1.00 90.56 375 GLU A O 1
ATOM 3002 N N . GLY A 1 376 ? 13.724 8.151 4.841 1.00 88.06 376 GLY A N 1
ATOM 3003 C CA . GLY A 1 376 ? 13.209 8.895 5.989 1.00 88.06 376 GLY A CA 1
ATOM 3004 C C . GLY A 1 376 ? 12.014 8.225 6.666 1.00 88.06 376 GLY A C 1
ATOM 3005 O O . GLY A 1 376 ? 11.506 8.759 7.649 1.00 88.06 376 GLY A O 1
ATOM 3006 N N . GLY A 1 377 ? 11.581 7.062 6.165 1.00 88.00 377 GLY A N 1
ATOM 3007 C CA . GLY A 1 377 ? 10.804 6.106 6.950 1.00 88.00 377 GLY A CA 1
ATOM 3008 C C . GLY A 1 377 ? 11.595 5.614 8.162 1.00 88.00 377 GLY A C 1
ATOM 3009 O O . GLY A 1 377 ? 12.826 5.696 8.184 1.00 88.00 377 GLY A O 1
ATOM 3010 N N . SER A 1 378 ? 10.886 5.117 9.169 1.00 87.38 378 SER A N 1
ATOM 3011 C CA . SER A 1 378 ? 11.524 4.553 10.360 1.00 87.38 378 SER A CA 1
ATOM 3012 C C . SER A 1 378 ? 12.251 3.248 10.002 1.00 87.38 378 SER A C 1
ATOM 3014 O O . SER A 1 378 ? 11.758 2.519 9.138 1.00 87.38 378 SER A O 1
ATOM 3016 N N . PRO A 1 379 ? 13.403 2.926 10.622 1.00 86.88 379 PRO A N 1
ATOM 3017 C CA . PRO A 1 379 ? 14.177 1.728 10.289 1.00 86.88 379 PRO A CA 1
ATOM 3018 C C . PRO A 1 379 ? 13.379 0.419 10.349 1.00 86.88 379 PRO A C 1
ATOM 3020 O O . PRO A 1 379 ? 13.628 -0.468 9.540 1.00 86.88 379 PRO A O 1
ATOM 3023 N N . ASP A 1 380 ? 12.394 0.319 11.247 1.00 87.56 380 ASP A N 1
ATOM 3024 C CA . ASP A 1 380 ? 11.521 -0.854 11.394 1.00 87.56 380 ASP A CA 1
ATOM 3025 C C . ASP A 1 380 ? 10.582 -1.088 10.198 1.00 87.56 380 ASP A C 1
ATOM 3027 O O . ASP A 1 380 ? 10.010 -2.161 10.061 1.00 87.56 380 ASP A O 1
ATOM 3031 N N . GLU A 1 381 ? 10.401 -0.100 9.322 1.00 90.25 381 GLU A N 1
ATOM 3032 C CA . GLU A 1 381 ? 9.525 -0.217 8.148 1.00 90.25 381 GLU A CA 1
ATOM 3033 C C . GLU A 1 381 ? 10.200 -0.853 6.942 1.00 90.25 381 GLU A C 1
ATOM 3035 O O . GLU A 1 381 ? 9.525 -1.240 5.988 1.00 90.25 381 GLU A O 1
ATOM 3040 N N . TYR A 1 382 ? 11.527 -0.894 6.944 1.00 88.25 382 TYR A N 1
ATOM 3041 C CA . TYR A 1 382 ? 12.282 -1.564 5.906 1.00 88.25 382 TYR A CA 1
ATOM 3042 C C . TYR A 1 382 ? 12.425 -3.002 6.369 1.00 88.25 382 TYR A C 1
ATOM 3044 O O . TYR A 1 382 ? 13.173 -3.264 7.309 1.00 88.25 382 TYR A O 1
ATOM 3052 N N . VAL A 1 383 ? 11.650 -3.897 5.744 1.00 70.69 383 VAL A N 1
ATOM 3053 C CA . VAL A 1 383 ? 11.662 -5.339 6.020 1.00 70.69 383 VAL A CA 1
ATOM 3054 C C . VAL A 1 383 ? 13.110 -5.774 6.203 1.00 70.69 383 VAL A C 1
ATOM 3056 O O . VAL A 1 383 ? 13.950 -5.508 5.340 1.00 70.69 383 VAL A O 1
ATOM 3059 N N . HIS A 1 384 ? 13.400 -6.327 7.381 1.00 61.81 384 HIS A N 1
ATOM 3060 C CA . HIS A 1 384 ? 14.744 -6.667 7.809 1.00 61.81 384 HIS A CA 1
ATOM 3061 C C . HIS A 1 384 ? 15.398 -7.545 6.739 1.00 61.81 384 HIS A C 1
ATOM 3063 O O . HIS A 1 384 ? 15.086 -8.725 6.621 1.00 61.81 384 HIS A O 1
ATOM 3069 N N . LEU A 1 385 ? 16.332 -6.973 5.973 1.00 56.25 385 LEU A N 1
ATOM 3070 C CA . LEU A 1 385 ? 17.459 -7.755 5.482 1.00 56.25 385 LEU A CA 1
ATOM 3071 C C . LEU A 1 385 ? 18.033 -8.382 6.727 1.00 56.25 385 LEU A C 1
ATOM 3073 O O . LEU A 1 385 ? 18.510 -7.622 7.567 1.00 56.25 385 LEU A O 1
ATOM 3077 N N . ASN A 1 386 ? 17.837 -9.693 6.857 1.00 50.66 386 ASN A N 1
ATOM 3078 C CA . ASN A 1 386 ? 18.252 -10.532 7.967 1.00 50.66 386 ASN A CA 1
ATOM 3079 C C . ASN A 1 386 ? 19.454 -9.907 8.668 1.00 50.66 386 ASN A C 1
ATOM 3081 O O . ASN A 1 386 ? 20.601 -10.086 8.259 1.00 50.66 386 ASN A O 1
ATOM 3085 N N . ASN A 1 387 ? 19.175 -9.112 9.703 1.00 49.66 387 ASN A N 1
ATOM 3086 C CA . ASN A 1 387 ? 20.186 -8.759 10.666 1.00 49.66 387 ASN A CA 1
ATOM 3087 C C . ASN A 1 387 ? 20.358 -10.071 11.391 1.00 49.66 387 ASN A C 1
ATOM 3089 O O . ASN A 1 387 ? 19.625 -10.326 12.343 1.00 49.66 387 ASN A O 1
ATOM 3093 N N . ASP A 1 388 ? 21.228 -10.933 10.864 1.00 55.06 388 ASP A N 1
ATOM 3094 C CA . ASP A 1 388 ? 21.705 -12.082 11.598 1.00 55.06 388 ASP A CA 1
ATOM 3095 C C . ASP A 1 388 ? 22.112 -11.520 12.960 1.00 55.06 388 ASP A C 1
ATOM 3097 O O . ASP A 1 388 ? 23.075 -10.739 13.035 1.00 55.06 388 ASP A O 1
ATOM 3101 N N . PRO A 1 389 ? 21.372 -11.839 14.039 1.00 57.56 389 PRO A N 1
ATOM 3102 C CA . PRO A 1 389 ? 21.632 -11.256 15.350 1.00 57.56 389 PRO A CA 1
ATOM 3103 C C . PRO A 1 389 ? 23.031 -11.643 15.864 1.00 57.56 389 PRO A C 1
ATOM 3105 O O . PRO A 1 389 ? 23.501 -11.089 16.849 1.00 57.56 389 PRO A O 1
ATOM 3108 N N . ASN A 1 390 ? 23.716 -12.551 15.156 1.00 56.50 390 ASN A N 1
ATOM 3109 C CA . ASN A 1 390 ? 25.071 -13.018 15.411 1.00 56.50 390 ASN A CA 1
ATOM 3110 C C . ASN A 1 390 ? 26.184 -12.206 14.729 1.00 56.50 390 ASN A C 1
ATOM 3112 O O . ASN A 1 390 ? 27.356 -12.427 15.041 1.00 56.50 390 ASN A O 1
ATOM 3116 N N . THR A 1 391 ? 25.884 -11.261 13.831 1.00 54.03 391 THR A N 1
ATOM 3117 C CA . THR A 1 391 ? 26.902 -10.298 13.369 1.00 54.03 391 THR A CA 1
ATOM 3118 C C . THR A 1 391 ? 27.063 -9.204 14.424 1.00 54.03 391 THR A C 1
ATOM 3120 O O . THR A 1 391 ? 26.556 -8.096 14.281 1.00 54.03 391 THR A O 1
ATOM 3123 N N . ASN A 1 392 ? 27.743 -9.558 15.521 1.00 45.53 392 ASN A N 1
ATOM 3124 C CA . ASN A 1 392 ? 28.108 -8.681 16.634 1.00 45.53 392 ASN A CA 1
ATOM 3125 C C . ASN A 1 392 ? 28.633 -7.331 16.115 1.00 45.53 392 ASN A C 1
ATOM 3127 O O . ASN A 1 392 ? 29.782 -7.223 15.678 1.00 45.53 392 ASN A O 1
ATOM 3131 N N . SER A 1 393 ? 27.809 -6.283 16.209 1.00 46.81 393 SER A N 1
ATOM 3132 C CA . SER A 1 393 ? 28.215 -4.905 15.910 1.00 46.81 393 SER A CA 1
ATOM 3133 C C . SER A 1 393 ? 29.126 -4.310 16.993 1.00 46.81 393 SER A C 1
ATOM 3135 O O . SER A 1 393 ? 29.443 -3.124 16.938 1.00 46.81 393 SER A O 1
ATOM 3137 N N . ASP A 1 394 ? 29.602 -5.126 17.938 1.00 49.00 394 ASP A N 1
ATOM 3138 C CA . ASP A 1 394 ? 30.561 -4.749 18.983 1.00 49.00 394 ASP A CA 1
ATOM 3139 C C . ASP A 1 394 ? 31.927 -4.309 18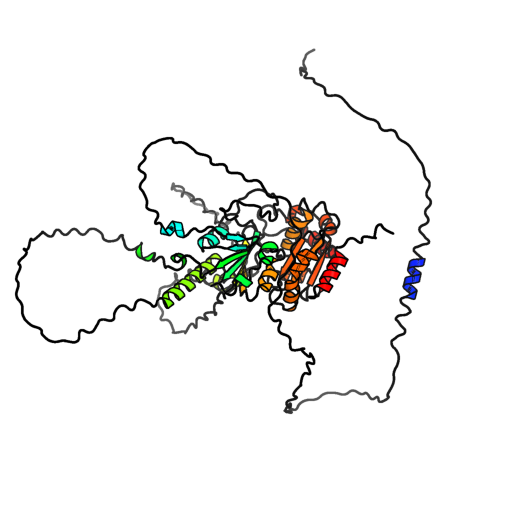.429 1.00 49.00 394 ASP A C 1
ATOM 3141 O O . ASP A 1 394 ? 32.773 -3.813 19.174 1.00 49.00 394 ASP A O 1
ATOM 3145 N N . HIS A 1 395 ? 32.176 -4.461 17.122 1.00 48.72 395 HIS A N 1
ATOM 3146 C CA . HIS A 1 395 ? 33.488 -4.179 16.546 1.00 48.72 395 HIS A CA 1
ATOM 3147 C C . HIS A 1 395 ? 33.692 -2.768 15.972 1.00 48.72 395 HIS A C 1
ATOM 3149 O O . HIS A 1 395 ? 34.827 -2.450 15.606 1.00 48.72 395 HIS A O 1
ATOM 3155 N N . LEU A 1 396 ? 32.663 -1.908 15.919 1.00 51.84 396 LEU A N 1
ATOM 3156 C CA . LEU A 1 396 ? 32.814 -0.539 15.390 1.00 51.84 396 LEU A CA 1
ATOM 3157 C C . LEU A 1 396 ? 33.110 0.538 16.446 1.00 51.84 396 LEU A C 1
ATOM 3159 O O . LEU A 1 396 ? 33.672 1.567 16.078 1.00 51.84 396 LEU A O 1
ATOM 3163 N N . ASP A 1 397 ? 32.881 0.280 17.738 1.00 46.53 397 ASP A N 1
ATOM 3164 C CA . ASP A 1 397 ? 33.100 1.297 18.783 1.00 46.53 397 ASP A CA 1
ATOM 3165 C C . ASP A 1 397 ? 34.368 1.096 19.637 1.00 46.53 397 ASP A C 1
ATOM 3167 O O . ASP A 1 397 ? 34.720 1.973 20.425 1.00 46.53 397 ASP A O 1
ATOM 3171 N N . ASN A 1 398 ? 35.121 -0.002 19.472 1.00 41.81 398 ASN A N 1
ATOM 3172 C CA . ASN A 1 398 ? 36.181 -0.354 20.434 1.00 41.81 398 ASN A CA 1
ATOM 3173 C C . ASN A 1 398 ? 37.639 -0.104 19.991 1.00 41.81 398 ASN A C 1
ATOM 3175 O O . ASN A 1 398 ? 38.565 -0.582 20.642 1.00 41.81 398 ASN A O 1
ATOM 3179 N N . ASN A 1 399 ? 37.886 0.661 18.920 1.00 42.53 399 ASN A N 1
ATOM 3180 C CA . ASN A 1 399 ? 39.254 0.889 18.417 1.00 42.53 399 ASN A CA 1
ATOM 3181 C C . ASN A 1 399 ? 39.871 2.255 18.776 1.00 42.53 399 ASN A C 1
ATOM 3183 O O . ASN A 1 399 ? 40.797 2.705 18.104 1.00 42.53 399 ASN A O 1
ATOM 3187 N N . ASN A 1 400 ? 39.390 2.918 19.836 1.00 44.56 400 ASN A N 1
ATOM 3188 C CA . ASN A 1 400 ? 39.869 4.255 20.221 1.00 44.56 400 ASN A CA 1
ATOM 3189 C C . ASN A 1 400 ? 40.584 4.340 21.583 1.00 44.56 400 ASN A C 1
ATOM 3191 O O . ASN A 1 400 ? 40.767 5.436 22.101 1.00 44.56 400 ASN A O 1
ATOM 3195 N N . ASN A 1 401 ? 41.017 3.216 22.169 1.00 45.00 401 ASN A N 1
ATOM 3196 C CA . ASN A 1 401 ? 41.630 3.215 23.507 1.00 45.00 401 ASN A CA 1
ATOM 3197 C C . ASN A 1 401 ? 42.912 2.376 23.637 1.00 45.00 401 ASN A C 1
ATOM 3199 O O . ASN A 1 401 ? 43.113 1.672 24.622 1.00 45.00 401 ASN A O 1
ATOM 3203 N N . ASN A 1 402 ? 43.834 2.491 22.679 1.00 47.84 402 ASN A N 1
ATOM 3204 C CA . ASN A 1 402 ? 45.219 2.086 22.929 1.00 47.84 402 ASN A CA 1
ATOM 3205 C C . ASN A 1 402 ? 46.209 2.971 22.170 1.00 47.84 402 ASN A C 1
ATOM 3207 O O . ASN A 1 402 ? 46.613 2.663 21.055 1.00 47.84 402 ASN A O 1
ATOM 3211 N N . ASN A 1 403 ? 46.609 4.081 22.792 1.00 40.78 403 ASN A N 1
ATOM 3212 C CA . ASN A 1 403 ? 47.927 4.670 22.563 1.00 40.78 403 ASN A CA 1
ATOM 3213 C C . ASN A 1 403 ? 48.325 5.565 23.741 1.00 40.78 403 ASN A C 1
ATOM 3215 O O . ASN A 1 403 ? 48.196 6.785 23.711 1.00 40.78 403 ASN A O 1
ATOM 3219 N N . ASN A 1 404 ? 48.853 4.920 24.779 1.00 52.06 404 ASN A N 1
ATOM 3220 C CA . ASN A 1 404 ? 49.706 5.557 25.771 1.00 52.06 404 ASN A CA 1
ATOM 3221 C C . ASN A 1 404 ? 51.103 4.931 25.652 1.00 52.06 404 ASN A C 1
ATOM 3223 O O . ASN A 1 404 ? 51.366 3.897 26.258 1.00 52.06 404 ASN A O 1
ATOM 3227 N N . ASN A 1 405 ? 51.974 5.527 24.827 1.00 48.62 405 ASN A N 1
ATOM 3228 C CA . ASN A 1 405 ? 53.384 5.757 25.172 1.00 48.62 405 ASN A CA 1
ATOM 3229 C C . ASN A 1 405 ? 54.161 6.517 24.076 1.00 48.62 405 ASN A C 1
ATOM 3231 O O . ASN A 1 405 ? 54.471 5.984 23.018 1.00 48.62 405 ASN A O 1
ATOM 3235 N N . ASN A 1 406 ? 54.504 7.767 24.407 1.00 52.53 406 ASN A N 1
ATOM 3236 C CA . ASN A 1 406 ? 55.807 8.429 24.246 1.00 52.53 406 ASN A CA 1
ATOM 3237 C C . ASN A 1 406 ? 56.708 8.066 23.045 1.00 52.53 406 ASN A C 1
ATOM 3239 O O . ASN A 1 406 ? 57.410 7.060 23.085 1.00 52.53 406 ASN A O 1
ATOM 3243 N N . ASN A 1 407 ? 56.899 9.012 22.112 1.00 46.50 407 ASN A N 1
ATOM 3244 C CA . ASN A 1 407 ? 58.117 9.848 22.084 1.00 46.50 407 ASN A CA 1
ATOM 3245 C C . ASN A 1 407 ? 58.163 10.846 20.903 1.00 46.50 407 ASN A C 1
ATOM 3247 O O . ASN A 1 407 ? 58.086 10.465 19.744 1.00 46.50 407 ASN A O 1
ATOM 3251 N N . ASN A 1 408 ? 58.384 12.114 21.266 1.00 47.38 408 ASN A N 1
ATOM 3252 C CA . ASN A 1 408 ? 59.245 13.142 20.664 1.00 47.38 408 ASN A CA 1
ATOM 3253 C C . ASN A 1 408 ? 59.368 13.352 19.136 1.00 47.38 408 ASN A C 1
ATOM 3255 O O . ASN A 1 408 ? 59.866 12.517 18.394 1.00 47.38 408 ASN A O 1
ATOM 3259 N N . ASN A 1 409 ? 59.186 14.637 18.792 1.00 52.50 409 ASN A N 1
ATOM 3260 C CA . ASN A 1 409 ? 59.870 15.421 17.755 1.00 52.50 409 ASN A CA 1
ATOM 32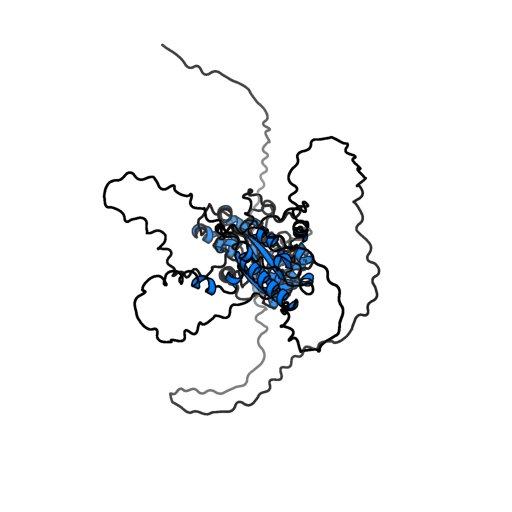61 C C . ASN A 1 409 ? 59.693 15.000 16.288 1.00 52.50 409 ASN A C 1
ATOM 3263 O O . ASN A 1 409 ? 60.439 14.176 15.772 1.00 52.50 409 ASN A O 1
ATOM 3267 N N . ASN A 1 410 ? 58.873 15.753 15.546 1.00 42.66 410 ASN A N 1
ATOM 3268 C CA . ASN A 1 410 ? 59.403 16.736 14.591 1.00 42.66 410 ASN A CA 1
ATOM 3269 C C . ASN A 1 410 ? 58.297 17.514 13.865 1.00 42.66 410 ASN A C 1
ATOM 3271 O O . ASN A 1 410 ? 57.258 16.981 13.491 1.00 42.66 410 ASN A O 1
ATOM 3275 N N . ASN A 1 411 ? 58.593 18.794 13.637 1.00 55.94 411 ASN A N 1
ATOM 3276 C CA . ASN A 1 411 ? 57.884 19.720 12.762 1.00 55.94 411 ASN A CA 1
ATOM 3277 C C . ASN A 1 411 ? 57.558 19.085 11.398 1.00 55.94 411 ASN A C 1
ATOM 3279 O O . ASN A 1 411 ? 58.453 18.864 10.584 1.00 55.94 411 ASN A O 1
ATOM 3283 N N . GLY A 1 412 ? 56.277 18.867 11.114 1.00 49.19 412 GLY A N 1
ATOM 3284 C CA . GLY A 1 412 ? 55.813 18.386 9.817 1.00 49.19 412 GLY A CA 1
ATOM 3285 C C . GLY A 1 412 ? 54.344 18.732 9.620 1.00 49.19 412 GLY A C 1
ATOM 3286 O O . GLY A 1 412 ? 53.498 18.273 10.372 1.00 49.19 412 GLY A O 1
ATOM 3287 N N . LYS A 1 413 ? 54.086 19.602 8.639 1.00 53.41 413 LYS A N 1
ATOM 3288 C CA . LYS A 1 413 ? 52.790 20.088 8.137 1.00 53.41 413 LYS A CA 1
ATOM 3289 C C . LYS A 1 413 ? 51.584 19.204 8.494 1.00 53.41 413 LYS A C 1
ATOM 3291 O O . LYS A 1 413 ? 51.500 18.065 8.049 1.00 53.41 413 LYS A O 1
ATOM 3296 N N . SER A 1 414 ? 50.638 19.806 9.220 1.00 49.31 414 SER A N 1
ATOM 3297 C CA . SER A 1 414 ? 49.292 19.281 9.463 1.00 49.31 414 SER A CA 1
ATOM 3298 C C . SER A 1 414 ? 48.687 18.750 8.154 1.00 49.31 414 SER A C 1
ATOM 3300 O O . SER A 1 414 ? 48.576 19.533 7.202 1.00 49.31 414 SER A O 1
ATOM 3302 N N . PRO A 1 415 ? 48.349 17.451 8.053 1.00 61.16 415 PRO A N 1
ATOM 3303 C CA . PRO A 1 415 ? 47.651 16.932 6.894 1.00 61.16 415 PRO A CA 1
ATOM 3304 C C . PRO A 1 415 ? 46.255 17.545 6.895 1.00 61.16 415 PRO A C 1
ATOM 3306 O O . PRO A 1 415 ? 45.462 17.352 7.814 1.00 61.16 415 PRO A O 1
ATOM 3309 N N . GLU A 1 416 ? 46.005 18.344 5.868 1.00 63.91 416 GLU A N 1
ATOM 3310 C CA . GLU A 1 416 ? 44.729 18.956 5.532 1.00 63.91 416 GLU A CA 1
ATOM 3311 C C . GLU A 1 416 ? 43.618 17.899 5.658 1.00 63.91 416 GLU A C 1
ATOM 3313 O O . GLU A 1 416 ? 43.508 16.989 4.833 1.00 63.91 416 GLU A O 1
ATOM 3318 N N . CYS A 1 417 ? 42.851 17.967 6.755 1.00 54.91 417 CYS A N 1
ATOM 3319 C CA . CYS A 1 417 ? 41.683 17.126 6.986 1.00 54.91 417 CYS A CA 1
ATOM 3320 C C . CYS A 1 417 ? 40.706 17.392 5.847 1.00 54.91 417 CYS A C 1
ATOM 3322 O O . CYS A 1 417 ? 39.970 18.379 5.865 1.00 54.91 417 CYS A O 1
ATOM 3324 N N . LYS A 1 418 ? 40.720 16.522 4.835 1.00 69.94 418 LYS A N 1
ATOM 3325 C CA . LYS A 1 418 ? 39.671 16.502 3.824 1.00 69.94 418 LYS A CA 1
ATOM 3326 C C . LYS A 1 418 ? 38.355 16.332 4.583 1.00 69.94 418 LYS A C 1
ATOM 3328 O O . LYS A 1 418 ? 38.264 15.385 5.367 1.00 69.94 418 LYS A O 1
ATOM 3333 N N . PRO A 1 419 ? 37.374 17.236 4.413 1.00 70.25 419 PRO A N 1
ATOM 3334 C CA . PRO A 1 419 ? 36.076 17.066 5.042 1.00 70.25 419 PRO A CA 1
ATOM 3335 C C . PRO A 1 419 ? 35.566 15.689 4.630 1.00 70.25 419 PRO A C 1
ATOM 3337 O O . PRO A 1 419 ? 35.463 15.407 3.434 1.00 70.25 419 PRO A O 1
ATOM 3340 N N . ALA A 1 420 ? 35.352 14.811 5.613 1.00 66.69 420 ALA A N 1
ATOM 3341 C CA . ALA A 1 420 ? 34.768 13.505 5.372 1.00 66.69 420 ALA A CA 1
ATOM 3342 C C . ALA A 1 420 ? 33.477 13.754 4.591 1.00 66.69 420 ALA A C 1
ATOM 3344 O O . ALA A 1 420 ? 32.597 14.470 5.074 1.00 66.69 420 ALA A O 1
ATOM 3345 N N . MET A 1 421 ? 33.419 13.275 3.344 1.00 73.38 421 MET A N 1
ATOM 3346 C CA . MET A 1 421 ? 32.210 13.398 2.544 1.00 73.38 421 MET A CA 1
ATOM 3347 C C . MET A 1 421 ? 31.115 12.714 3.342 1.00 73.38 421 MET A C 1
ATOM 3349 O O . MET A 1 421 ? 31.177 11.505 3.555 1.00 73.38 421 MET A O 1
ATOM 3353 N N . ILE A 1 422 ? 30.170 13.511 3.840 1.00 68.00 422 ILE A N 1
ATOM 3354 C CA . ILE A 1 422 ? 28.991 13.004 4.526 1.00 68.00 422 ILE A CA 1
ATOM 3355 C C . ILE A 1 422 ? 28.353 12.035 3.530 1.00 68.00 422 ILE A C 1
ATOM 3357 O O . ILE A 1 422 ? 28.020 12.478 2.424 1.00 68.00 422 ILE A O 1
ATOM 3361 N N . PRO A 1 423 ? 28.263 10.732 3.858 1.00 65.62 423 PRO A N 1
ATOM 3362 C CA . PRO A 1 423 ? 27.652 9.756 2.976 1.00 65.62 423 PRO A CA 1
ATOM 3363 C C . PRO A 1 423 ? 26.284 10.290 2.584 1.00 65.62 423 PRO A C 1
ATOM 3365 O O . PRO A 1 423 ? 25.492 10.660 3.456 1.00 65.62 423 PRO A O 1
ATOM 3368 N N . THR A 1 424 ? 26.032 10.406 1.280 1.00 66.94 424 THR A N 1
ATOM 3369 C CA . THR A 1 424 ? 24.687 10.736 0.827 1.00 66.94 424 THR A CA 1
ATOM 3370 C C . THR A 1 424 ? 23.759 9.669 1.395 1.00 66.94 424 THR A C 1
ATOM 3372 O O . THR A 1 424 ? 24.078 8.482 1.273 1.00 66.94 424 THR A O 1
ATOM 3375 N N . PRO A 1 425 ? 22.666 10.062 2.069 1.00 64.25 425 PRO A N 1
ATOM 3376 C CA . PRO A 1 425 ? 21.738 9.096 2.621 1.00 64.25 425 PRO A CA 1
ATOM 3377 C C . PRO A 1 425 ? 21.310 8.115 1.525 1.00 64.25 425 PRO A C 1
ATOM 3379 O O . PRO A 1 425 ? 21.162 8.527 0.366 1.00 64.25 425 PRO A O 1
ATOM 3382 N N . PRO A 1 426 ? 21.185 6.817 1.843 1.00 71.38 426 PRO A N 1
ATOM 3383 C CA . PRO A 1 426 ? 20.787 5.848 0.844 1.00 71.38 426 PRO A CA 1
ATOM 3384 C C . PRO A 1 426 ? 19.411 6.254 0.302 1.00 71.38 426 PRO A C 1
ATOM 3386 O O . PRO A 1 426 ? 18.540 6.617 1.094 1.00 71.38 426 PRO A O 1
ATOM 3389 N N . PRO A 1 427 ? 19.181 6.172 -1.020 1.00 79.31 427 PRO A N 1
ATOM 3390 C CA . PRO A 1 427 ? 17.833 6.308 -1.551 1.00 79.31 427 PRO A CA 1
ATOM 3391 C C . PRO A 1 427 ? 16.931 5.264 -0.877 1.00 79.31 427 PRO A C 1
ATOM 3393 O O . PRO A 1 427 ? 17.422 4.300 -0.278 1.00 79.31 427 PRO A O 1
ATOM 3396 N N . GLY A 1 428 ? 15.612 5.458 -0.969 1.00 91.12 428 GLY A N 1
ATOM 3397 C CA . GLY A 1 428 ? 14.621 4.511 -0.448 1.00 91.12 428 GLY A CA 1
ATOM 3398 C C . GLY A 1 428 ? 14.856 3.051 -0.880 1.00 91.12 428 GLY A C 1
ATOM 3399 O O . GLY A 1 428 ? 15.826 2.709 -1.564 1.00 91.12 428 GLY A O 1
ATOM 3400 N N . ARG A 1 429 ? 13.966 2.146 -0.477 1.00 94.19 429 ARG A N 1
ATOM 3401 C CA . ARG A 1 429 ? 14.171 0.709 -0.715 1.00 94.19 429 ARG A CA 1
ATOM 3402 C C . ARG A 1 429 ? 12.923 0.019 -1.242 1.00 94.19 429 ARG A C 1
ATOM 3404 O O . ARG A 1 429 ? 11.813 0.421 -0.877 1.00 94.19 429 ARG A O 1
ATOM 3411 N N . PRO A 1 430 ? 13.085 -1.027 -2.067 1.00 95.69 430 PRO A N 1
ATOM 3412 C CA . PRO A 1 430 ? 11.978 -1.913 -2.370 1.00 95.69 430 PRO A CA 1
ATOM 3413 C C . PRO A 1 430 ? 11.598 -2.673 -1.093 1.00 95.69 430 PRO A C 1
ATOM 3415 O O . PRO A 1 430 ? 12.460 -3.058 -0.309 1.00 95.69 430 PRO A O 1
ATOM 3418 N N . LEU A 1 431 ? 10.301 -2.850 -0.874 1.00 94.88 431 LEU A N 1
ATOM 3419 C CA . LEU A 1 431 ? 9.750 -3.685 0.192 1.00 94.88 431 LEU A CA 1
ATOM 3420 C C . LEU A 1 431 ? 9.311 -5.038 -0.358 1.00 94.88 431 LEU A C 1
ATOM 3422 O O . LEU A 1 431 ? 9.545 -6.061 0.265 1.00 94.88 431 LEU A O 1
ATOM 3426 N N . VAL A 1 432 ? 8.681 -5.032 -1.535 1.00 94.88 432 VAL A N 1
ATOM 3427 C CA . VAL A 1 432 ? 8.192 -6.230 -2.219 1.00 94.88 432 VAL A CA 1
ATOM 3428 C C . VAL A 1 432 ? 8.319 -6.047 -3.721 1.00 94.88 432 VAL A C 1
ATOM 3430 O O . VAL A 1 432 ? 8.058 -4.964 -4.253 1.00 94.88 432 VAL A O 1
ATOM 3433 N N . VAL A 1 433 ? 8.662 -7.137 -4.401 1.00 96.06 433 VAL A N 1
ATOM 3434 C CA . VAL A 1 433 ? 8.668 -7.258 -5.857 1.00 96.06 433 VAL A CA 1
ATOM 3435 C C . VAL A 1 433 ? 7.752 -8.421 -6.220 1.00 96.06 433 VAL A C 1
ATOM 3437 O O . VAL A 1 433 ? 7.934 -9.527 -5.723 1.00 96.06 433 VAL A O 1
ATOM 3440 N N . LYS A 1 434 ? 6.739 -8.172 -7.051 1.00 95.38 434 LYS A N 1
ATOM 3441 C CA . LYS A 1 434 ? 5.765 -9.184 -7.488 1.00 95.38 434 LYS A CA 1
ATOM 3442 C C . LYS A 1 434 ? 5.562 -9.110 -8.993 1.00 95.38 434 LYS A C 1
ATOM 3444 O O . LYS A 1 434 ? 5.505 -8.017 -9.558 1.00 95.38 434 LYS A O 1
ATOM 3449 N N . GLN A 1 435 ? 5.368 -10.258 -9.633 1.00 95.19 435 GLN A N 1
ATOM 3450 C CA . GLN A 1 435 ? 4.787 -10.286 -10.972 1.00 95.19 435 GLN A CA 1
ATOM 3451 C C . GLN A 1 435 ? 3.312 -9.876 -10.880 1.00 95.19 435 GLN A C 1
ATOM 3453 O O . GLN A 1 435 ? 2.566 -10.379 -10.040 1.00 95.19 435 GLN A O 1
ATOM 3458 N N . LEU A 1 436 ? 2.892 -8.949 -11.736 1.00 93.44 436 LEU A N 1
ATOM 3459 C CA . LEU A 1 436 ? 1.541 -8.406 -11.744 1.00 93.44 436 LEU A CA 1
ATOM 3460 C C . LEU A 1 436 ? 0.675 -9.161 -12.758 1.00 93.44 436 LEU A C 1
ATOM 3462 O O . LEU A 1 436 ? 0.720 -8.904 -13.954 1.00 93.44 436 LEU A O 1
ATOM 3466 N N . THR A 1 437 ? -0.134 -10.097 -12.287 1.00 91.88 437 THR A N 1
ATOM 3467 C CA . THR A 1 437 ? -0.955 -10.962 -13.156 1.00 91.88 437 THR A CA 1
ATOM 3468 C C . THR A 1 437 ? -2.378 -10.443 -13.360 1.00 91.88 437 THR A C 1
ATOM 3470 O O . THR A 1 437 ? -2.990 -10.725 -14.387 1.00 91.88 437 THR A O 1
ATOM 3473 N N . SER A 1 438 ? -2.901 -9.650 -12.419 1.00 91.88 438 SER A N 1
ATOM 3474 C CA . SER A 1 438 ? -4.258 -9.097 -12.475 1.00 91.88 438 SER A CA 1
ATOM 3475 C C . SER A 1 438 ? -4.340 -7.691 -11.880 1.00 91.88 438 SER A C 1
ATOM 3477 O O . SER A 1 438 ? -3.454 -7.257 -11.139 1.00 91.88 438 SER A O 1
ATOM 3479 N N . VAL A 1 439 ? -5.415 -6.958 -12.200 1.00 91.12 439 VAL A N 1
ATOM 3480 C CA . VAL A 1 439 ? -5.645 -5.619 -11.627 1.00 91.12 439 VAL A CA 1
ATOM 3481 C C . VAL A 1 439 ? -5.938 -5.698 -10.136 1.00 91.12 439 VAL A C 1
ATOM 3483 O O . VAL A 1 439 ? -5.540 -4.827 -9.365 1.00 91.12 439 VAL A O 1
ATOM 3486 N N . ASP A 1 440 ? -6.565 -6.795 -9.733 1.00 93.19 440 ASP A N 1
ATOM 3487 C CA . ASP A 1 440 ? -6.965 -7.041 -8.366 1.00 93.19 440 ASP A CA 1
ATOM 3488 C C . ASP A 1 440 ? -5.723 -7.093 -7.458 1.00 93.19 440 ASP A C 1
ATOM 3490 O O . ASP A 1 440 ? -5.753 -6.582 -6.344 1.00 93.19 440 ASP A O 1
ATOM 3494 N N . GLN A 1 441 ? -4.583 -7.622 -7.927 1.00 93.94 441 GLN A N 1
ATOM 3495 C CA . GLN A 1 441 ? -3.327 -7.605 -7.160 1.00 93.94 441 GLN A CA 1
ATOM 3496 C C . GLN A 1 441 ? -2.840 -6.182 -6.856 1.00 93.94 441 GLN A C 1
ATOM 3498 O O . GLN A 1 441 ? -2.381 -5.913 -5.744 1.00 93.94 441 GLN A O 1
ATOM 3503 N N . LEU A 1 442 ? -2.979 -5.263 -7.818 1.00 94.94 442 LEU A N 1
ATOM 3504 C CA . LEU A 1 442 ? -2.663 -3.851 -7.616 1.00 94.94 442 LEU A CA 1
ATOM 3505 C C . LEU A 1 442 ? -3.645 -3.213 -6.631 1.00 94.94 442 LEU A C 1
ATOM 3507 O O . LEU A 1 442 ? -3.213 -2.585 -5.666 1.00 94.94 442 LEU A O 1
ATOM 3511 N N . HIS A 1 443 ? -4.953 -3.411 -6.834 1.00 95.06 443 HIS A N 1
ATOM 3512 C CA . HIS A 1 443 ? -5.995 -2.903 -5.929 1.00 95.06 443 HIS A CA 1
ATOM 3513 C C . HIS A 1 443 ? -5.803 -3.395 -4.502 1.00 95.06 443 HIS A C 1
ATOM 3515 O O . HIS A 1 443 ? -5.937 -2.621 -3.555 1.00 95.06 443 HIS A O 1
ATOM 3521 N N . SER A 1 444 ? -5.418 -4.661 -4.361 1.00 95.25 444 SER A N 1
ATOM 3522 C CA . SER A 1 444 ? -5.134 -5.283 -3.079 1.00 95.25 444 SER A CA 1
ATOM 3523 C C . SER A 1 444 ? -4.083 -4.489 -2.308 1.00 95.25 444 SER A C 1
ATOM 3525 O O . SER A 1 444 ? -4.227 -4.357 -1.104 1.00 95.25 444 SER A O 1
ATOM 3527 N N . LEU A 1 445 ? -3.057 -3.919 -2.946 1.00 95.50 445 LEU A N 1
ATOM 3528 C CA . LEU A 1 445 ? -2.014 -3.148 -2.250 1.00 95.50 445 LEU A CA 1
ATOM 3529 C C . LEU A 1 445 ? -2.230 -1.631 -2.260 1.00 95.50 445 LEU A C 1
ATOM 3531 O O . LEU A 1 445 ? -1.593 -0.934 -1.476 1.00 95.50 445 LEU A O 1
ATOM 3535 N N . SER A 1 446 ? -3.082 -1.113 -3.146 1.00 96.44 446 SER A N 1
ATOM 3536 C CA . SER A 1 446 ? -3.172 0.327 -3.392 1.00 96.44 446 SER A CA 1
ATOM 3537 C C . SER A 1 446 ? -4.416 0.992 -2.803 1.00 96.44 446 SER A C 1
ATOM 3539 O O . SER A 1 446 ? -4.393 2.200 -2.590 1.00 96.44 446 SER A O 1
ATOM 3541 N N . LEU A 1 447 ? -5.518 0.264 -2.580 1.00 96.31 447 LEU A N 1
ATOM 3542 C CA . LEU A 1 447 ? -6.799 0.868 -2.170 1.00 96.31 447 LEU A CA 1
ATOM 3543 C C . LEU A 1 447 ? -6.845 1.320 -0.703 1.00 96.31 447 LEU A C 1
ATOM 3545 O O . LEU A 1 447 ? -7.626 2.205 -0.370 1.00 96.31 447 LEU A O 1
ATOM 3549 N N . PHE A 1 448 ? -6.002 0.748 0.154 1.00 97.06 448 PHE A N 1
ATOM 3550 C CA . PHE A 1 448 ? -5.837 1.156 1.549 1.00 97.06 448 PHE A CA 1
ATOM 3551 C C . PHE A 1 448 ? -4.380 1.491 1.834 1.00 97.06 448 PHE A C 1
ATOM 3553 O O . PHE A 1 448 ? -3.485 1.054 1.113 1.00 97.06 448 PHE A O 1
ATOM 3560 N N . THR A 1 449 ? -4.135 2.258 2.898 1.00 96.94 449 THR A N 1
ATOM 3561 C CA . THR A 1 449 ? -2.766 2.618 3.285 1.00 96.94 449 THR A CA 1
ATOM 3562 C C . THR A 1 449 ? -2.027 1.372 3.791 1.00 96.94 449 THR A C 1
ATOM 3564 O O . THR A 1 449 ? -2.480 0.772 4.769 1.00 96.94 449 THR A O 1
ATOM 3567 N N . PRO A 1 450 ? -0.909 0.958 3.171 1.00 97.06 450 PRO A N 1
ATOM 3568 C CA . PRO A 1 450 ? -0.182 -0.227 3.606 1.00 97.06 450 PRO A CA 1
ATOM 3569 C C . PRO A 1 450 ? 0.543 0.022 4.934 1.00 97.06 450 PRO A C 1
ATOM 3571 O O . PRO A 1 450 ? 1.188 1.058 5.118 1.00 97.06 450 PRO A O 1
ATOM 3574 N N . VAL A 1 451 ? 0.463 -0.950 5.841 1.00 97.19 451 VAL A N 1
ATOM 3575 C CA . VAL A 1 451 ? 1.176 -0.985 7.127 1.00 97.19 451 VAL A CA 1
ATOM 3576 C C . VAL A 1 451 ? 1.995 -2.274 7.244 1.00 97.19 451 VAL A C 1
ATOM 3578 O O . VAL A 1 451 ? 1.642 -3.284 6.645 1.00 97.19 451 VAL A O 1
ATOM 3581 N N . TYR A 1 452 ? 3.103 -2.225 7.992 1.00 94.62 452 TYR A N 1
ATOM 3582 C CA . TYR A 1 452 ? 4.140 -3.279 7.993 1.00 94.62 452 TYR A CA 1
ATOM 3583 C C . TYR A 1 452 ? 4.439 -3.796 9.401 1.00 94.62 452 TYR A C 1
ATOM 3585 O O . TYR A 1 452 ? 4.515 -4.993 9.642 1.00 94.62 452 TYR A O 1
ATOM 3593 N N . THR A 1 453 ? 4.557 -2.878 10.359 1.00 95.06 453 THR A N 1
ATOM 3594 C CA . THR A 1 453 ? 4.828 -3.172 11.768 1.00 95.06 453 THR A CA 1
ATOM 3595 C C . THR A 1 453 ? 3.746 -2.567 12.655 1.00 95.06 453 THR A C 1
ATOM 3597 O O . THR A 1 453 ? 3.016 -1.662 12.238 1.00 95.06 453 THR A O 1
ATOM 3600 N N . VAL A 1 454 ? 3.676 -3.013 13.913 1.00 95.88 454 VAL A N 1
ATOM 3601 C CA . VAL A 1 454 ? 2.800 -2.412 14.937 1.00 95.88 454 VAL A CA 1
ATOM 3602 C C . VAL A 1 454 ? 3.109 -0.923 15.114 1.00 95.88 454 VAL A C 1
ATOM 3604 O O . VAL A 1 454 ? 2.205 -0.092 15.159 1.00 95.88 454 VAL A O 1
ATOM 3607 N N . THR A 1 455 ? 4.389 -0.557 15.137 1.00 94.38 455 THR A N 1
ATOM 3608 C CA . THR A 1 455 ? 4.828 0.836 15.269 1.00 94.38 455 THR A CA 1
ATOM 3609 C C . THR A 1 455 ? 4.439 1.678 14.052 1.00 94.38 455 THR A C 1
ATOM 3611 O O . THR A 1 455 ? 3.985 2.814 14.204 1.00 94.38 455 THR A O 1
ATOM 3614 N N . HIS A 1 456 ? 4.566 1.135 12.838 1.00 95.25 456 HIS A N 1
ATOM 3615 C CA . HIS A 1 456 ? 4.113 1.814 11.623 1.00 95.25 456 HIS A CA 1
ATOM 3616 C C . HIS A 1 456 ? 2.587 1.990 11.605 1.00 95.25 456 HIS A C 1
ATOM 3618 O O . HIS A 1 456 ? 2.107 3.066 11.238 1.00 95.25 456 HIS A O 1
ATOM 3624 N N . LEU A 1 457 ? 1.826 0.984 12.054 1.00 97.31 457 LEU A N 1
ATOM 3625 C CA . LEU A 1 457 ? 0.375 1.083 12.224 1.00 97.31 457 LEU A CA 1
ATOM 3626 C C . LEU A 1 457 ? 0.006 2.207 13.202 1.00 97.31 457 LEU A C 1
ATOM 3628 O O . LEU A 1 457 ? -0.779 3.082 12.844 1.00 97.31 457 LEU A O 1
ATOM 3632 N N . LEU A 1 458 ? 0.626 2.245 14.386 1.00 96.25 458 LEU A N 1
ATOM 3633 C CA . LEU A 1 458 ? 0.413 3.301 15.383 1.00 96.25 458 LEU A CA 1
ATOM 3634 C C . LEU A 1 458 ? 0.689 4.695 14.808 1.00 96.25 458 LEU A C 1
ATOM 3636 O O . LEU A 1 458 ? -0.154 5.579 14.930 1.00 96.25 458 LEU A O 1
ATOM 3640 N N . ARG A 1 459 ? 1.825 4.892 14.123 1.00 94.69 459 ARG A N 1
ATOM 3641 C CA . ARG A 1 459 ? 2.159 6.177 13.471 1.00 94.69 459 ARG A CA 1
ATOM 3642 C C . ARG A 1 459 ? 1.149 6.556 12.392 1.00 94.69 459 ARG A C 1
ATOM 3644 O O . ARG A 1 459 ? 0.803 7.729 12.252 1.00 94.69 459 ARG A O 1
ATOM 3651 N N . THR A 1 460 ? 0.658 5.571 11.646 1.00 95.62 460 THR A N 1
ATOM 3652 C CA . THR A 1 460 ? -0.349 5.785 10.603 1.00 95.62 460 THR A CA 1
ATOM 3653 C C . THR A 1 460 ? -1.680 6.221 11.210 1.00 95.62 460 THR A C 1
ATOM 3655 O O . THR A 1 460 ? -2.225 7.241 10.781 1.00 95.62 460 THR A O 1
ATOM 3658 N N . ILE A 1 461 ? -2.167 5.530 12.245 1.00 96.38 461 ILE A N 1
ATOM 3659 C CA . ILE A 1 461 ? -3.394 5.896 12.972 1.00 96.38 461 ILE A CA 1
ATOM 3660 C C . ILE A 1 461 ? -3.243 7.281 13.606 1.00 96.38 461 ILE A C 1
ATOM 3662 O O . ILE A 1 461 ? -4.100 8.144 13.418 1.00 96.38 461 ILE A O 1
ATOM 3666 N N . ALA A 1 462 ? -2.121 7.535 14.281 1.00 95.00 462 ALA A N 1
ATOM 3667 C CA . ALA A 1 462 ? -1.828 8.820 14.900 1.00 95.00 462 ALA A CA 1
ATOM 3668 C C . ALA A 1 462 ? -1.941 9.966 13.892 1.00 95.00 462 ALA A C 1
ATOM 3670 O O . ALA A 1 462 ? -2.676 10.927 14.105 1.00 95.00 462 ALA A O 1
ATOM 3671 N N . LYS A 1 463 ? -1.271 9.827 12.746 1.00 92.81 463 LYS A N 1
ATOM 3672 C CA . LYS A 1 463 ? -1.245 10.843 11.694 1.00 92.81 463 LYS A CA 1
ATOM 3673 C C . LYS A 1 463 ? -2.604 11.058 11.025 1.00 92.81 463 LYS A C 1
ATOM 3675 O O . LYS A 1 463 ? -2.926 12.187 10.665 1.00 92.81 463 LYS A O 1
ATOM 3680 N N . THR A 1 464 ? -3.362 9.988 10.796 1.00 93.00 464 THR A N 1
ATOM 3681 C CA . THR A 1 464 ? -4.582 10.037 9.971 1.00 93.00 464 THR A CA 1
ATOM 3682 C C . THR A 1 464 ? -5.850 10.283 10.783 1.00 93.00 464 THR A C 1
ATOM 3684 O O . THR A 1 464 ? -6.687 11.071 10.350 1.00 93.00 464 THR A O 1
ATOM 3687 N N . ALA A 1 465 ? -5.969 9.685 11.969 1.00 92.44 465 ALA A N 1
ATOM 3688 C CA . ALA A 1 465 ? -7.178 9.731 12.789 1.00 92.44 465 ALA A CA 1
ATOM 3689 C C . ALA A 1 465 ? -7.049 10.583 14.060 1.00 92.44 465 ALA A C 1
ATOM 3691 O O . ALA A 1 465 ? -8.023 11.212 14.475 1.00 92.44 465 ALA A O 1
ATOM 3692 N N . LEU A 1 466 ? -5.879 10.608 14.706 1.00 91.00 466 LEU A N 1
ATOM 3693 C CA . LEU A 1 466 ? -5.763 11.196 16.050 1.00 91.00 466 LEU A CA 1
ATOM 3694 C C . LEU A 1 466 ? -5.260 12.643 16.037 1.00 91.00 466 LEU A C 1
ATOM 3696 O O . LEU A 1 466 ? -5.809 13.478 16.747 1.00 91.00 466 LEU A O 1
ATOM 3700 N N . LEU A 1 467 ? -4.251 12.940 15.217 1.00 88.69 467 LEU A N 1
ATOM 3701 C CA . LEU A 1 467 ? -3.592 14.250 15.119 1.00 88.69 467 LEU A CA 1
ATOM 3702 C C . LEU A 1 467 ? -4.038 15.059 13.893 1.00 88.69 467 LEU A C 1
ATOM 3704 O O . LEU A 1 467 ? -3.629 16.206 13.712 1.00 88.69 467 LEU A O 1
ATOM 3708 N N . SER A 1 468 ? -4.857 14.471 13.021 1.00 86.62 468 SER A N 1
ATOM 3709 C CA . SER A 1 468 ? -5.454 15.201 11.906 1.00 86.62 468 SER A CA 1
ATOM 3710 C C . SER A 1 468 ? -6.478 16.192 12.453 1.00 86.62 468 SER A C 1
ATOM 3712 O O . SER A 1 468 ? -7.458 15.787 13.074 1.00 86.62 468 SER A O 1
ATOM 3714 N N . THR A 1 469 ? -6.281 17.486 12.191 1.00 78.06 469 THR A N 1
ATOM 3715 C CA . THR A 1 469 ? -7.182 18.561 12.647 1.00 78.06 469 THR A CA 1
ATOM 3716 C C . THR A 1 469 ? -8.627 18.328 12.218 1.00 78.06 469 THR A C 1
ATOM 3718 O O . THR A 1 469 ? -9.545 18.608 12.972 1.00 78.06 469 THR A O 1
ATOM 3721 N N . THR A 1 470 ? -8.828 17.747 11.034 1.00 77.62 470 THR A N 1
ATOM 3722 C CA . THR A 1 470 ? -10.162 17.403 10.515 1.00 77.62 470 THR A CA 1
ATOM 3723 C C . THR A 1 470 ? -10.811 16.198 11.200 1.00 77.62 470 THR A C 1
ATOM 3725 O O . THR A 1 470 ? -12.031 16.103 11.217 1.00 77.62 470 THR A O 1
ATOM 3728 N N . ALA A 1 471 ? -10.018 15.270 11.746 1.00 70.69 471 ALA A N 1
ATOM 3729 C CA . ALA A 1 471 ? -10.519 14.038 12.361 1.00 70.69 471 ALA A CA 1
ATOM 3730 C C . ALA A 1 471 ? -10.636 14.142 13.889 1.00 70.69 471 ALA A C 1
ATOM 3732 O O . ALA A 1 471 ? -11.421 13.413 14.491 1.00 70.69 471 ALA A O 1
ATOM 3733 N N . ALA A 1 472 ? -9.877 15.046 14.516 1.00 66.81 472 ALA A N 1
ATOM 3734 C CA . ALA A 1 472 ? -9.877 15.250 15.963 1.00 66.81 472 ALA A CA 1
ATOM 3735 C C . ALA A 1 472 ? -11.231 15.740 16.508 1.00 66.81 472 ALA A C 1
ATOM 3737 O O . ALA A 1 472 ? -11.528 15.518 17.676 1.00 66.81 472 ALA A O 1
ATOM 3738 N N . GLU A 1 473 ? -12.054 16.370 15.667 1.00 77.38 473 GLU A N 1
ATOM 3739 C CA . GLU A 1 473 ? -13.380 16.878 16.046 1.00 77.38 473 GLU A CA 1
ATOM 3740 C C . GLU A 1 473 ? -14.490 15.818 15.940 1.00 77.38 473 GLU A C 1
ATOM 3742 O O . GLU A 1 473 ? -15.599 16.039 16.421 1.00 77.38 473 GLU A O 1
ATOM 3747 N N . VAL A 1 474 ? -14.211 14.663 15.324 1.00 79.69 474 VAL A N 1
ATOM 3748 C CA . VAL A 1 474 ? -15.201 13.598 15.135 1.00 79.69 474 VAL A CA 1
ATOM 3749 C C . VAL A 1 474 ? -15.148 12.650 16.335 1.00 79.69 474 VAL A C 1
ATOM 3751 O O . VAL A 1 474 ? -14.245 11.813 16.441 1.00 79.69 474 VAL A O 1
ATOM 3754 N N . SER A 1 475 ? -16.119 12.782 17.241 1.00 84.88 475 SER A N 1
ATOM 3755 C CA . SER A 1 475 ? -16.403 11.769 18.266 1.00 84.88 475 SER A CA 1
ATOM 3756 C C . SER A 1 475 ? -16.725 10.425 17.612 1.00 84.88 475 SER A C 1
ATOM 3758 O O . SER A 1 475 ? -17.244 10.396 16.494 1.00 84.88 475 SER A O 1
ATOM 3760 N N . ASN A 1 476 ? -16.426 9.309 18.284 1.00 90.62 476 ASN A N 1
ATOM 3761 C CA . ASN A 1 476 ? -16.711 7.960 17.782 1.00 90.62 476 ASN A CA 1
ATOM 3762 C C . ASN A 1 476 ? -16.013 7.634 16.451 1.00 90.62 476 ASN A C 1
ATOM 3764 O O . ASN A 1 476 ? -16.522 6.858 15.631 1.00 90.62 476 ASN A O 1
ATOM 3768 N N . SER A 1 477 ? -14.847 8.241 16.206 1.00 95.00 477 SER A N 1
ATOM 3769 C CA . SER A 1 477 ? -14.057 7.910 15.021 1.00 95.00 477 SER A CA 1
ATOM 3770 C C . SER A 1 477 ? -13.491 6.487 15.119 1.00 95.00 477 SER A C 1
ATOM 3772 O O . SER A 1 477 ? -13.145 6.002 16.198 1.00 95.00 477 SER A O 1
ATOM 3774 N N . ARG A 1 478 ? -13.393 5.805 13.979 1.00 97.00 478 ARG A N 1
ATOM 3775 C CA . ARG A 1 478 ? -12.983 4.402 13.879 1.00 97.00 478 ARG A CA 1
ATOM 3776 C C . ARG A 1 478 ? -11.786 4.234 12.953 1.00 97.00 478 ARG A C 1
ATOM 3778 O O . ARG A 1 478 ? -11.613 4.986 11.989 1.00 97.00 478 ARG A O 1
ATOM 3785 N N . THR A 1 479 ? -10.983 3.213 13.225 1.00 97.88 479 THR A N 1
ATOM 3786 C CA . THR A 1 479 ? -9.969 2.708 12.290 1.00 97.88 479 THR A CA 1
ATOM 3787 C C . THR A 1 479 ? -10.423 1.361 11.748 1.00 97.88 479 THR A C 1
ATOM 3789 O O . THR A 1 479 ? -10.818 0.492 12.518 1.00 97.88 479 THR A O 1
ATOM 3792 N N . PHE A 1 480 ? -10.345 1.178 10.432 1.00 98.25 480 PHE A N 1
ATOM 3793 C CA . PHE A 1 480 ? -10.656 -0.078 9.753 1.00 98.25 480 PHE A CA 1
ATOM 3794 C C . PHE A 1 480 ? -9.375 -0.718 9.214 1.00 98.25 480 PHE A C 1
ATOM 3796 O O . PHE A 1 480 ? -8.648 -0.104 8.425 1.00 98.25 480 PHE A O 1
ATOM 3803 N N . ILE A 1 481 ? -9.105 -1.951 9.639 1.00 98.50 481 ILE A N 1
ATOM 3804 C CA . ILE A 1 481 ? -7.919 -2.716 9.252 1.00 98.50 481 ILE A CA 1
ATOM 3805 C C . ILE A 1 481 ? -8.345 -3.915 8.415 1.00 98.50 481 ILE A C 1
ATOM 3807 O O . ILE A 1 481 ? -9.159 -4.730 8.850 1.00 98.50 481 ILE A O 1
ATOM 3811 N N . TYR A 1 482 ? -7.747 -4.042 7.234 1.00 98.44 482 TYR A N 1
ATOM 3812 C CA . TYR A 1 482 ? -7.862 -5.221 6.386 1.00 98.44 482 TYR A CA 1
ATOM 3813 C C . TYR A 1 482 ? -6.569 -6.049 6.440 1.00 98.44 482 TYR A C 1
ATOM 3815 O O . TYR A 1 482 ? -5.509 -5.587 6.021 1.00 98.44 482 TYR A O 1
ATOM 3823 N N . PHE A 1 483 ? -6.663 -7.287 6.918 1.00 98.69 483 PHE A N 1
ATOM 3824 C CA . PHE A 1 483 ? -5.609 -8.296 6.843 1.00 98.69 483 PHE A CA 1
ATOM 3825 C C . PHE A 1 483 ? -5.877 -9.229 5.664 1.00 98.69 483 PHE A C 1
ATOM 3827 O O . PHE A 1 483 ? -6.915 -9.897 5.607 1.00 98.69 483 PHE A O 1
ATOM 3834 N N . GLY A 1 484 ? -4.943 -9.301 4.722 1.00 98.06 484 GLY A N 1
ATOM 3835 C CA . GLY A 1 484 ? -5.096 -10.158 3.551 1.00 98.06 484 GLY A CA 1
ATOM 3836 C C . GLY A 1 484 ? -3.788 -10.393 2.817 1.00 98.06 484 GLY A C 1
ATOM 3837 O O . GLY A 1 484 ? -2.724 -10.004 3.282 1.00 98.06 484 GLY A O 1
ATOM 3838 N N . ALA A 1 485 ? -3.873 -11.015 1.647 1.00 96.88 485 ALA A N 1
ATOM 3839 C CA . ALA A 1 485 ? -2.726 -11.231 0.774 1.00 96.88 485 ALA A CA 1
ATOM 3840 C C . ALA A 1 485 ? -3.137 -11.090 -0.692 1.00 96.88 485 ALA A C 1
ATOM 3842 O O . ALA A 1 485 ? -4.248 -11.467 -1.071 1.00 96.88 485 ALA A O 1
ATOM 3843 N N . SER A 1 486 ? -2.243 -10.568 -1.535 1.00 94.69 486 SER A N 1
ATOM 3844 C CA . SER A 1 486 ? -2.514 -10.402 -2.973 1.00 94.69 486 SER A CA 1
ATOM 3845 C C . SER A 1 486 ? -2.546 -11.718 -3.765 1.00 94.69 486 SER A C 1
ATOM 3847 O O . SER A 1 486 ? -2.931 -11.715 -4.930 1.00 94.69 486 SER A O 1
ATOM 3849 N N . TRP A 1 487 ? -2.102 -12.828 -3.175 1.00 94.50 487 TRP A N 1
ATOM 3850 C CA . TRP A 1 487 ? -2.117 -14.161 -3.789 1.00 94.50 487 TRP A CA 1
ATOM 3851 C C . TRP A 1 487 ? -3.281 -15.038 -3.304 1.00 94.50 487 TRP A C 1
ATOM 3853 O O . TRP A 1 487 ? -3.527 -16.095 -3.874 1.00 94.50 487 TRP A O 1
ATOM 3863 N N . CYS A 1 488 ? -4.012 -14.622 -2.266 1.00 97.00 488 CYS A N 1
ATOM 3864 C CA . CYS A 1 488 ? -5.040 -15.439 -1.622 1.00 97.00 488 CYS A CA 1
ATOM 3865 C C . CYS A 1 488 ? -6.400 -15.297 -2.341 1.00 97.00 488 CYS A C 1
ATOM 3867 O O . CYS A 1 488 ? -6.982 -14.208 -2.311 1.00 97.00 488 CYS A O 1
ATOM 3869 N N . PRO A 1 489 ? -6.973 -16.358 -2.950 1.00 95.88 489 PRO A N 1
ATOM 3870 C CA . PRO A 1 489 ? -8.206 -16.235 -3.735 1.00 95.88 489 PRO A CA 1
ATOM 3871 C C . PRO A 1 489 ? -9.418 -15.689 -2.951 1.00 95.88 489 PRO A C 1
ATOM 3873 O O . PRO A 1 489 ? -10.101 -14.799 -3.467 1.00 95.88 489 PRO A O 1
ATOM 3876 N N . PRO A 1 490 ? -9.685 -16.103 -1.691 1.00 96.56 490 PRO A N 1
ATOM 3877 C CA . PRO A 1 490 ? -10.692 -15.448 -0.852 1.00 96.56 490 PRO A CA 1
ATOM 3878 C C . PRO A 1 490 ? -10.473 -13.940 -0.664 1.00 96.56 490 PRO A C 1
ATOM 3880 O O . PRO A 1 490 ? -11.442 -13.183 -0.709 1.00 96.56 490 PRO A O 1
ATOM 3883 N N . CYS A 1 491 ? -9.223 -13.490 -0.508 1.00 97.88 491 CYS A N 1
ATOM 3884 C CA . CYS A 1 491 ? -8.888 -12.065 -0.433 1.00 97.88 491 CYS A CA 1
ATOM 3885 C C . CYS A 1 491 ? -9.194 -11.351 -1.757 1.00 97.88 491 CYS A C 1
ATOM 3887 O O . CYS A 1 491 ? -9.711 -10.236 -1.754 1.00 97.88 491 CYS A O 1
ATOM 3889 N N . MET A 1 492 ? -8.945 -11.998 -2.897 1.00 95.81 492 MET A N 1
ATOM 3890 C CA . MET A 1 492 ? -9.226 -11.402 -4.208 1.00 95.81 492 MET A CA 1
ATOM 3891 C C . MET A 1 492 ? -10.724 -11.184 -4.446 1.00 95.81 492 MET A C 1
ATOM 3893 O O . MET A 1 492 ? -11.113 -10.160 -5.004 1.00 95.81 492 MET A O 1
ATOM 3897 N N . ARG A 1 493 ? -11.587 -12.077 -3.936 1.00 95.56 493 ARG A N 1
ATOM 3898 C CA . ARG A 1 493 ? -13.050 -11.891 -4.012 1.00 95.56 493 ARG A CA 1
ATOM 3899 C C . ARG A 1 493 ? -13.508 -10.592 -3.351 1.00 95.56 493 ARG A C 1
ATOM 3901 O O . ARG A 1 493 ? -14.309 -9.868 -3.937 1.00 95.56 493 ARG A O 1
ATOM 3908 N N . ILE A 1 494 ? -12.999 -10.291 -2.155 1.00 96.50 494 ILE A N 1
ATOM 3909 C CA . ILE A 1 494 ? -13.373 -9.062 -1.446 1.00 96.50 494 ILE A CA 1
ATOM 3910 C C . ILE A 1 494 ? -12.677 -7.832 -2.037 1.00 96.50 494 ILE A C 1
ATOM 3912 O O . ILE A 1 494 ? -13.303 -6.781 -2.122 1.00 96.50 494 ILE A O 1
ATOM 3916 N N . VAL A 1 495 ? -11.443 -7.959 -2.541 1.00 95.19 495 VAL A N 1
ATOM 3917 C CA . VAL A 1 495 ? -10.737 -6.872 -3.249 1.00 95.19 495 VAL A CA 1
ATOM 3918 C C . VAL A 1 495 ? -11.554 -6.340 -4.427 1.00 95.19 495 VAL A C 1
ATOM 3920 O O . VAL A 1 495 ? -11.652 -5.127 -4.591 1.00 95.19 495 VAL A O 1
ATOM 3923 N N . ASN A 1 496 ? -12.238 -7.214 -5.164 1.00 93.31 496 ASN A N 1
ATOM 3924 C CA . ASN A 1 496 ? -13.089 -6.809 -6.289 1.00 93.31 496 ASN A CA 1
ATOM 3925 C C . ASN A 1 496 ? -14.322 -6.007 -5.847 1.00 93.31 496 ASN A C 1
ATOM 3927 O O . ASN A 1 496 ? -14.858 -5.206 -6.613 1.00 93.31 496 ASN A O 1
ATOM 3931 N N . ALA A 1 497 ? -14.748 -6.183 -4.597 1.00 94.81 497 ALA A N 1
ATOM 3932 C CA . ALA A 1 497 ? -15.813 -5.412 -3.972 1.00 94.81 497 ALA A CA 1
ATOM 3933 C C . ALA A 1 497 ? -15.317 -4.132 -3.273 1.00 94.81 497 ALA A C 1
ATOM 3935 O O . ALA A 1 497 ? -16.122 -3.221 -3.066 1.00 94.81 497 ALA A O 1
ATOM 3936 N N . LEU A 1 498 ? -14.022 -4.026 -2.937 1.00 94.00 498 LEU A N 1
ATOM 3937 C CA . LEU A 1 498 ? -13.475 -2.900 -2.172 1.00 94.00 498 LEU A CA 1
ATOM 3938 C C . LEU A 1 498 ? -13.762 -1.529 -2.794 1.00 94.00 498 LEU A C 1
ATOM 3940 O O . LEU A 1 498 ? -14.120 -0.635 -2.034 1.00 94.00 498 LEU A O 1
ATOM 3944 N N . PRO A 1 499 ? -13.674 -1.306 -4.121 1.00 94.62 499 PRO A N 1
ATOM 3945 C CA . PRO A 1 499 ? -14.017 -0.008 -4.689 1.00 94.62 499 PRO A CA 1
ATOM 3946 C C . PRO A 1 499 ? -15.430 0.468 -4.356 1.00 94.62 499 PRO A C 1
ATOM 3948 O O . PRO A 1 499 ? -15.616 1.635 -4.014 1.00 94.62 499 PRO A O 1
ATOM 3951 N N . ALA A 1 500 ? -16.408 -0.435 -4.444 1.00 95.19 500 ALA A N 1
ATOM 3952 C CA . ALA A 1 500 ? -17.789 -0.132 -4.102 1.00 95.19 500 ALA A CA 1
ATOM 3953 C C . ALA A 1 500 ? -17.941 0.023 -2.584 1.00 95.19 500 ALA A C 1
ATOM 3955 O O . ALA A 1 500 ? -18.547 0.987 -2.136 1.00 95.19 500 ALA A O 1
ATOM 3956 N N . MET A 1 501 ? -17.293 -0.836 -1.788 1.00 94.75 501 MET A N 1
ATOM 3957 C CA . MET A 1 501 ? -17.295 -0.702 -0.327 1.00 94.75 501 MET A CA 1
ATOM 3958 C C . MET A 1 501 ? -16.737 0.643 0.143 1.00 94.75 501 MET A C 1
ATOM 3960 O O . MET A 1 501 ? -17.337 1.293 0.990 1.00 94.75 501 MET A O 1
ATOM 3964 N N . ILE A 1 502 ? -15.623 1.095 -0.431 1.00 95.00 502 ILE A N 1
ATOM 3965 C CA . ILE A 1 502 ? -14.992 2.375 -0.087 1.00 95.00 502 ILE A CA 1
ATOM 3966 C C . ILE A 1 502 ? -15.909 3.556 -0.416 1.00 95.00 502 ILE A C 1
ATOM 3968 O O . ILE A 1 502 ? -15.910 4.549 0.305 1.00 95.00 502 ILE A O 1
ATOM 3972 N N . GLN A 1 503 ? -16.662 3.472 -1.513 1.00 94.69 503 GLN A N 1
ATOM 3973 C CA . GLN A 1 503 ? -17.532 4.559 -1.962 1.00 94.69 503 GLN A CA 1
ATOM 3974 C C . GLN A 1 503 ? -18.897 4.572 -1.268 1.00 94.69 503 GLN A C 1
ATOM 3976 O O . GLN A 1 503 ? -19.455 5.649 -1.069 1.00 94.69 503 GLN A O 1
ATOM 3981 N N . GLU A 1 504 ? -19.439 3.398 -0.950 1.00 95.19 504 GLU A N 1
ATOM 3982 C CA . GLU A 1 504 ? -20.847 3.224 -0.578 1.00 95.19 504 GLU A CA 1
ATOM 3983 C C . GLU A 1 504 ? -21.032 2.714 0.853 1.00 95.19 504 GLU A C 1
ATOM 3985 O O . GLU A 1 504 ? -21.995 3.102 1.507 1.00 95.19 504 GLU A O 1
ATOM 3990 N N . ASP A 1 505 ? -20.133 1.849 1.335 1.00 93.94 505 ASP A N 1
ATOM 3991 C CA . ASP A 1 505 ? -20.349 1.072 2.562 1.00 93.94 505 ASP A CA 1
ATOM 3992 C C . ASP A 1 505 ? -19.516 1.572 3.758 1.00 93.94 505 ASP A C 1
ATOM 3994 O O . ASP A 1 505 ? -19.857 1.269 4.898 1.00 93.94 505 ASP A O 1
ATOM 3998 N N . LEU A 1 506 ? -18.426 2.323 3.542 1.00 95.12 506 LEU A N 1
ATOM 3999 C CA . LEU A 1 506 ? -17.630 2.885 4.640 1.00 95.12 506 LEU A CA 1
ATOM 4000 C C . LEU A 1 506 ? -18.298 4.151 5.209 1.00 95.12 506 LEU A C 1
ATOM 4002 O O . LEU A 1 506 ? -18.372 5.169 4.510 1.00 95.12 506 LEU A O 1
ATOM 4006 N N . PRO A 1 507 ? -18.753 4.145 6.477 1.00 94.25 507 PRO A N 1
ATOM 4007 C CA . PRO A 1 507 ? -19.321 5.333 7.095 1.00 94.25 507 PRO A CA 1
ATOM 4008 C C . PRO A 1 507 ? -18.260 6.415 7.316 1.00 94.25 507 PRO A C 1
ATOM 4010 O O . PRO A 1 507 ? -17.064 6.155 7.450 1.00 94.25 507 PRO A O 1
ATOM 4013 N N . ARG A 1 508 ? -18.720 7.669 7.393 1.00 92.56 508 ARG A N 1
ATOM 4014 C CA . ARG A 1 508 ? -17.854 8.858 7.488 1.00 92.56 508 ARG A CA 1
ATOM 4015 C C . ARG A 1 508 ? -16.992 8.908 8.751 1.00 92.56 508 ARG A C 1
ATOM 4017 O O . ARG A 1 508 ? -16.004 9.634 8.764 1.00 92.56 508 ARG A O 1
ATOM 4024 N N . ASN A 1 509 ? -17.371 8.187 9.804 1.00 93.94 509 ASN A N 1
ATOM 4025 C CA . ASN A 1 509 ? -16.599 8.127 11.042 1.00 93.94 509 ASN A CA 1
ATOM 4026 C C . ASN A 1 509 ? -15.418 7.146 10.968 1.00 93.94 509 ASN A C 1
ATOM 4028 O O . ASN A 1 509 ? -14.575 7.177 11.859 1.00 93.94 509 ASN A O 1
ATOM 4032 N N . ILE A 1 510 ? -15.292 6.324 9.918 1.00 95.81 510 ILE A N 1
ATOM 4033 C CA . ILE A 1 510 ? -14.041 5.605 9.642 1.00 95.81 510 ILE A CA 1
ATOM 4034 C C . ILE A 1 510 ? -13.039 6.606 9.064 1.00 95.81 510 ILE A C 1
ATOM 4036 O O . ILE A 1 510 ? -13.052 6.922 7.875 1.00 95.81 510 ILE A O 1
ATOM 4040 N N . THR A 1 511 ? -12.164 7.121 9.923 1.00 95.81 511 THR A N 1
ATOM 4041 C CA . THR A 1 511 ? -11.193 8.170 9.572 1.00 95.81 511 THR A CA 1
ATOM 4042 C C . THR A 1 511 ? -9.836 7.610 9.152 1.00 95.81 511 THR A C 1
ATOM 4044 O O . THR A 1 511 ? -9.037 8.320 8.541 1.00 95.81 511 THR A O 1
ATOM 4047 N N . CYS A 1 512 ? -9.574 6.332 9.435 1.00 96.88 512 CYS A N 1
ATOM 4048 C CA . CYS A 1 512 ? -8.359 5.633 9.035 1.00 96.88 512 CYS A CA 1
ATOM 4049 C C . CYS A 1 512 ? -8.707 4.281 8.404 1.00 96.88 512 CYS A C 1
ATOM 4051 O O . CYS A 1 512 ? -9.426 3.477 8.997 1.00 96.88 512 CYS A O 1
ATOM 4053 N N . THR A 1 513 ? -8.181 4.025 7.204 1.00 97.62 513 THR A N 1
ATOM 4054 C CA . THR A 1 513 ? -8.273 2.728 6.522 1.00 97.62 513 THR A CA 1
ATOM 4055 C C . THR A 1 513 ? -6.877 2.244 6.161 1.00 97.62 513 THR A C 1
ATOM 4057 O O . THR A 1 513 ? -6.116 2.916 5.452 1.00 97.62 513 THR A O 1
ATOM 4060 N N . VAL A 1 514 ? -6.522 1.071 6.671 1.00 98.19 514 VAL A N 1
ATOM 4061 C CA . VAL A 1 514 ? -5.188 0.492 6.501 1.00 98.19 514 VAL A CA 1
ATOM 4062 C C . VAL A 1 514 ? -5.278 -0.960 6.068 1.00 98.19 514 VAL A C 1
ATOM 4064 O O . VAL A 1 514 ? -6.263 -1.653 6.334 1.00 98.19 514 VAL A O 1
ATOM 4067 N N . LYS A 1 515 ? -4.220 -1.428 5.410 1.00 98.00 515 LYS A N 1
ATOM 4068 C CA . LYS A 1 515 ? -4.056 -2.832 5.059 1.00 98.00 515 LYS A CA 1
ATOM 4069 C C . LYS A 1 515 ? -2.730 -3.381 5.570 1.00 98.00 515 LYS A C 1
ATOM 4071 O O . LYS A 1 515 ? -1.680 -2.804 5.297 1.00 98.00 515 LYS A O 1
ATOM 4076 N N . ALA A 1 516 ? -2.794 -4.546 6.206 1.00 98.06 516 ALA A N 1
ATOM 4077 C CA . ALA A 1 516 ? -1.650 -5.414 6.454 1.00 98.06 516 ALA A CA 1
ATOM 4078 C C . ALA A 1 516 ? -1.649 -6.544 5.409 1.00 98.06 516 ALA A C 1
ATOM 4080 O O . ALA A 1 516 ? -2.567 -7.366 5.367 1.00 98.06 516 ALA A O 1
ATOM 4081 N N . ASP A 1 517 ? -0.651 -6.553 4.522 1.00 97.75 517 ASP A N 1
ATOM 4082 C CA . ASP A 1 517 ? -0.455 -7.643 3.558 1.00 97.75 517 ASP A CA 1
ATOM 4083 C C . ASP A 1 517 ? 0.428 -8.725 4.188 1.00 97.75 517 ASP A C 1
ATOM 4085 O O . ASP A 1 517 ? 1.474 -8.392 4.742 1.00 97.75 517 ASP A O 1
ATOM 4089 N N . MET A 1 518 ? 0.018 -9.993 4.115 1.00 95.81 518 MET A N 1
ATOM 4090 C CA . MET A 1 518 ? 0.722 -11.116 4.756 1.00 95.81 518 MET A CA 1
ATOM 4091 C C . MET A 1 518 ? 2.209 -11.168 4.384 1.00 95.81 518 MET A C 1
ATOM 4093 O O . MET A 1 518 ? 3.044 -11.408 5.246 1.00 95.81 518 MET A O 1
ATOM 4097 N N . ASP A 1 519 ? 2.552 -10.850 3.134 1.00 92.88 519 ASP A N 1
ATOM 4098 C CA . ASP A 1 519 ? 3.938 -10.916 2.650 1.00 92.88 519 ASP A CA 1
ATOM 4099 C C . ASP A 1 519 ? 4.817 -9.762 3.163 1.00 92.88 519 ASP A C 1
ATOM 4101 O O . ASP A 1 519 ? 6.033 -9.780 3.004 1.00 92.88 519 ASP A O 1
ATOM 4105 N N . LEU A 1 520 ? 4.202 -8.719 3.728 1.00 93.31 520 LEU A N 1
ATOM 4106 C CA . LEU A 1 520 ? 4.861 -7.475 4.136 1.00 93.31 520 LEU A CA 1
ATOM 4107 C C . LEU A 1 520 ? 4.772 -7.200 5.635 1.00 93.31 520 LEU A C 1
ATOM 4109 O O . LEU A 1 520 ? 5.489 -6.336 6.140 1.00 93.31 520 LEU A O 1
ATOM 4113 N N . ALA A 1 521 ? 3.834 -7.847 6.321 1.00 95.44 521 ALA A N 1
ATOM 4114 C CA . ALA A 1 521 ? 3.356 -7.392 7.614 1.00 95.44 521 ALA A CA 1
ATOM 4115 C C . ALA A 1 521 ? 3.159 -8.518 8.632 1.00 95.44 521 ALA A C 1
ATOM 4117 O O . ALA A 1 521 ? 2.341 -8.363 9.537 1.00 95.44 521 ALA A O 1
ATOM 4118 N N . THR A 1 522 ? 3.905 -9.623 8.528 1.00 94.94 522 THR A N 1
ATOM 4119 C CA . THR A 1 522 ? 3.855 -10.755 9.476 1.00 94.94 522 THR A CA 1
ATOM 4120 C C . THR A 1 522 ? 3.798 -10.330 10.952 1.00 94.94 522 THR A C 1
ATOM 4122 O O . THR A 1 522 ? 2.917 -10.825 11.657 1.00 94.94 522 THR A O 1
ATOM 4125 N N . PRO A 1 523 ? 4.585 -9.335 11.428 1.00 94.94 523 PRO A N 1
ATOM 4126 C CA . PRO A 1 523 ? 4.504 -8.894 12.823 1.00 94.94 523 PRO A CA 1
ATOM 4127 C C . PRO A 1 523 ? 3.122 -8.365 13.246 1.00 94.94 523 PRO A C 1
ATOM 4129 O O . PRO A 1 523 ? 2.762 -8.434 14.418 1.00 94.94 523 PRO A O 1
ATOM 4132 N N . LEU A 1 524 ? 2.330 -7.817 12.315 1.00 97.06 524 LEU A N 1
ATOM 4133 C CA . LEU A 1 524 ? 0.951 -7.405 12.590 1.00 97.06 524 LEU A CA 1
ATOM 4134 C C . LEU A 1 524 ? 0.006 -8.608 12.689 1.00 97.06 524 LEU A C 1
ATOM 4136 O O . LEU A 1 524 ? -0.882 -8.594 13.538 1.00 97.06 524 LEU A O 1
ATOM 4140 N N . PHE A 1 525 ? 0.189 -9.637 11.859 1.00 97.69 525 PHE A N 1
ATOM 4141 C CA . PHE A 1 525 ? -0.613 -10.863 11.935 1.00 97.69 525 PHE A CA 1
ATOM 4142 C C . PHE A 1 525 ? -0.406 -11.568 13.273 1.00 97.69 525 PHE A C 1
ATOM 4144 O O . PHE A 1 525 ? -1.384 -11.903 13.938 1.00 97.69 525 PHE A O 1
ATOM 4151 N N . GLU A 1 526 ? 0.848 -11.695 13.707 1.00 96.94 526 GLU A N 1
ATOM 4152 C CA . GLU A 1 526 ? 1.203 -12.246 15.018 1.00 96.94 526 GLU A CA 1
ATOM 4153 C C . GLU A 1 526 ? 0.620 -11.402 16.158 1.00 96.94 526 GLU A C 1
ATOM 4155 O O . GLU A 1 526 ? -0.042 -11.931 17.049 1.00 96.94 526 GLU A O 1
ATOM 4160 N N . PHE A 1 527 ? 0.795 -10.076 16.110 1.00 97.31 527 PHE A N 1
ATOM 4161 C CA . PHE A 1 527 ? 0.302 -9.180 17.159 1.00 97.31 527 PHE A CA 1
ATOM 4162 C C . PHE A 1 527 ? -1.223 -9.241 17.338 1.00 97.31 527 PHE A C 1
ATOM 4164 O O . PHE A 1 527 ? -1.707 -9.215 18.471 1.00 97.31 527 PHE A O 1
ATOM 4171 N N . PHE A 1 528 ? -1.974 -9.312 16.235 1.00 97.75 528 PHE A N 1
ATOM 4172 C CA . PHE A 1 528 ? -3.436 -9.397 16.257 1.00 97.75 528 PHE A CA 1
ATOM 4173 C C . PHE A 1 528 ? -3.964 -10.838 16.332 1.00 97.75 528 PHE A C 1
ATOM 4175 O O . PHE A 1 528 ? -5.185 -11.007 16.321 1.00 97.75 528 PHE A O 1
ATOM 4182 N N . GLY A 1 529 ? -3.107 -11.865 16.371 1.00 97.62 529 GLY A N 1
ATOM 4183 C CA . GLY A 1 529 ? -3.531 -13.271 16.344 1.00 97.62 529 GLY A CA 1
ATOM 4184 C C . GLY A 1 529 ? -4.380 -13.612 15.113 1.00 97.62 529 GLY A C 1
ATOM 4185 O O . GLY A 1 529 ? -5.441 -14.223 15.226 1.00 97.62 529 GLY A O 1
ATOM 4186 N N . VAL A 1 530 ? -3.998 -13.113 13.934 1.00 97.94 530 VAL A N 1
ATOM 4187 C CA . VAL A 1 530 ? -4.717 -13.376 12.678 1.00 97.94 530 VAL A CA 1
ATOM 4188 C C . VAL A 1 530 ? -4.180 -14.656 12.047 1.00 97.94 530 VAL A C 1
ATOM 4190 O O . VAL A 1 530 ? -3.152 -14.641 11.379 1.00 97.94 530 VAL A O 1
ATOM 4193 N N . GLU A 1 531 ? -4.917 -15.750 12.216 1.00 96.81 531 GLU A N 1
ATOM 4194 C CA . GLU A 1 531 ? -4.570 -17.059 11.638 1.00 96.81 531 GLU A CA 1
ATOM 4195 C C . GLU A 1 531 ? -5.203 -17.293 10.255 1.00 96.81 531 GLU A C 1
ATOM 4197 O O . GLU A 1 531 ? -4.696 -18.072 9.451 1.00 96.81 531 GLU A O 1
ATOM 4202 N N . ILE A 1 532 ? -6.311 -16.603 9.952 1.00 97.19 532 ILE A N 1
ATOM 4203 C CA . ILE A 1 532 ? -7.112 -16.814 8.737 1.00 97.19 532 ILE A CA 1
ATOM 4204 C C . ILE A 1 532 ? -7.291 -15.490 7.985 1.00 97.19 532 ILE A C 1
ATOM 4206 O O . ILE A 1 532 ? -7.545 -14.443 8.584 1.00 97.19 532 ILE A O 1
ATOM 4210 N N . ILE A 1 533 ? -7.202 -15.538 6.653 1.00 98.06 533 ILE A N 1
ATOM 4211 C CA . ILE A 1 533 ? -7.416 -14.394 5.756 1.00 98.06 533 ILE A CA 1
ATOM 4212 C C . ILE A 1 533 ? -8.530 -14.662 4.726 1.00 98.06 533 ILE A C 1
ATOM 4214 O O . ILE A 1 533 ? -8.668 -15.792 4.255 1.00 98.06 533 ILE A O 1
ATOM 4218 N N . PRO A 1 534 ? -9.293 -13.635 4.302 1.00 98.31 534 PRO A N 1
ATOM 4219 C CA . PRO A 1 534 ? -9.234 -12.247 4.765 1.00 98.31 534 PRO A CA 1
ATOM 4220 C C . PRO A 1 534 ? -9.828 -12.065 6.171 1.00 98.31 534 PRO A C 1
ATOM 4222 O O . PRO A 1 534 ? -10.843 -12.674 6.507 1.00 98.31 534 PRO A O 1
ATOM 4225 N N . SER A 1 535 ? -9.212 -11.182 6.958 1.00 98.56 535 SER A N 1
ATOM 4226 C CA . SER A 1 535 ? -9.695 -10.757 8.278 1.00 98.56 535 SER A CA 1
ATOM 4227 C C . SER A 1 535 ? -9.870 -9.242 8.315 1.00 98.56 535 SER A C 1
ATOM 4229 O O . SER A 1 535 ? -9.050 -8.499 7.773 1.00 98.56 535 SER A O 1
ATOM 4231 N N . PHE A 1 536 ? -10.925 -8.777 8.976 1.00 98.50 536 PHE A N 1
ATOM 4232 C CA . PHE A 1 536 ? -11.224 -7.359 9.154 1.00 98.50 536 PHE A CA 1
ATOM 4233 C C . PHE A 1 536 ? -11.355 -7.039 10.631 1.00 98.50 536 PHE A C 1
ATOM 4235 O O . PHE A 1 536 ? -12.009 -7.782 11.361 1.00 98.50 536 PHE A O 1
ATOM 4242 N N . VAL A 1 537 ? -10.752 -5.930 11.051 1.00 98.50 537 VAL A N 1
ATOM 4243 C CA . VAL A 1 537 ? -10.767 -5.455 12.438 1.00 98.50 537 VAL A CA 1
ATOM 4244 C C . VAL A 1 537 ? -11.195 -3.992 12.453 1.00 98.50 537 VAL A C 1
ATOM 4246 O O . VAL A 1 537 ? -10.735 -3.202 11.623 1.00 98.50 537 VAL A O 1
ATOM 4249 N N . ILE A 1 538 ? -12.069 -3.628 13.391 1.00 98.31 538 ILE A N 1
ATOM 4250 C CA . ILE A 1 538 ? -12.423 -2.230 13.664 1.00 98.31 538 ILE A CA 1
ATOM 4251 C C . ILE A 1 538 ? -11.868 -1.848 15.030 1.00 98.31 538 ILE A C 1
ATOM 4253 O O . ILE A 1 538 ? -12.046 -2.581 16.004 1.00 98.31 538 ILE A O 1
ATOM 4257 N N . LEU A 1 539 ? -11.210 -0.691 15.089 1.00 98.31 539 LEU A N 1
ATOM 4258 C CA . LEU A 1 539 ? -10.701 -0.105 16.323 1.00 98.31 539 LEU A CA 1
ATOM 4259 C C . LEU A 1 539 ? -11.478 1.159 16.704 1.00 98.31 539 LEU A C 1
ATOM 4261 O O . LEU A 1 539 ? -11.875 1.947 15.840 1.00 98.31 539 LEU A O 1
ATOM 4265 N N . ASP A 1 540 ? -11.645 1.360 18.006 1.00 97.25 540 ASP A N 1
ATOM 4266 C CA . ASP A 1 540 ? -12.122 2.585 18.635 1.00 97.25 540 ASP A CA 1
ATOM 4267 C C . ASP A 1 540 ? -10.992 3.606 18.786 1.00 97.25 540 ASP A C 1
ATOM 4269 O O . ASP A 1 540 ? -10.062 3.422 19.579 1.00 97.25 540 ASP A O 1
ATOM 4273 N N . ASN A 1 541 ? -11.066 4.706 18.041 1.00 96.75 541 ASN A N 1
ATOM 4274 C CA . ASN A 1 541 ? -10.024 5.718 18.122 1.00 96.75 541 ASN A CA 1
ATOM 4275 C C . ASN A 1 541 ? -10.099 6.540 19.410 1.00 96.75 541 ASN A C 1
ATOM 4277 O O . ASN A 1 541 ? -9.083 7.131 19.761 1.00 96.75 541 ASN A O 1
ATOM 4281 N N . ASP A 1 542 ? -11.228 6.588 20.121 1.00 95.12 542 ASP A N 1
ATOM 4282 C CA . ASP A 1 542 ? -11.328 7.330 21.381 1.00 95.12 542 ASP A CA 1
ATOM 4283 C C . ASP A 1 542 ? -10.557 6.605 22.491 1.00 95.12 542 ASP A C 1
ATOM 4285 O O . ASP A 1 542 ? -9.782 7.234 23.217 1.00 95.12 542 ASP A O 1
ATOM 4289 N N . ILE A 1 543 ? -10.625 5.267 22.520 1.00 96.25 543 ILE A N 1
ATOM 4290 C CA . ILE A 1 543 ? -9.777 4.435 23.394 1.00 96.25 543 ILE A CA 1
ATOM 4291 C C . ILE A 1 543 ? -8.291 4.669 23.092 1.00 96.25 543 ILE A C 1
ATOM 4293 O O . ILE A 1 543 ? -7.483 4.808 24.015 1.00 96.25 543 ILE A O 1
ATOM 4297 N N . LEU A 1 544 ? -7.924 4.741 21.808 1.00 96.25 544 LEU A N 1
ATOM 4298 C CA . LEU A 1 544 ? -6.549 5.028 21.394 1.00 96.25 544 LEU A CA 1
ATOM 4299 C C . LEU A 1 544 ? -6.123 6.438 21.811 1.00 96.25 544 LEU A C 1
ATOM 4301 O O . LEU A 1 544 ? -5.043 6.619 22.369 1.00 96.25 544 LEU A O 1
ATOM 4305 N N . ARG A 1 545 ? -6.970 7.445 21.605 1.00 93.88 545 ARG A N 1
ATOM 4306 C CA . ARG A 1 545 ? -6.668 8.849 21.913 1.00 93.88 545 ARG A CA 1
ATOM 4307 C C . ARG A 1 545 ? -6.345 9.048 23.399 1.00 93.88 545 ARG A C 1
ATOM 4309 O O . ARG A 1 545 ? -5.441 9.813 23.720 1.00 93.88 545 ARG A O 1
ATOM 4316 N N . SER A 1 546 ? -7.000 8.300 24.288 1.00 94.81 546 SER A N 1
ATOM 4317 C CA . SER A 1 546 ? -6.743 8.323 25.737 1.00 94.81 546 SER A CA 1
ATOM 4318 C C . SER A 1 546 ? -5.506 7.535 26.195 1.00 94.81 546 SER A C 1
ATOM 4320 O O . SER A 1 546 ? -5.168 7.578 27.376 1.00 94.81 546 SER A O 1
ATOM 4322 N N . ALA A 1 547 ? -4.838 6.793 25.308 1.00 93.69 547 ALA A N 1
ATOM 4323 C CA . ALA A 1 547 ? -3.817 5.818 25.690 1.00 93.69 547 ALA A CA 1
ATOM 4324 C C . ALA A 1 547 ? -2.414 6.377 25.964 1.00 93.69 547 ALA A C 1
ATOM 4326 O O . ALA A 1 547 ? -1.625 5.706 26.628 1.00 93.69 547 ALA A O 1
ATOM 4327 N N . GLY A 1 548 ? -2.066 7.555 25.439 1.00 87.50 548 GLY A N 1
ATOM 4328 C CA . GLY A 1 548 ? -0.715 8.092 25.599 1.00 87.50 548 GLY A CA 1
ATOM 4329 C C . GLY A 1 548 ? -0.388 9.291 24.715 1.00 87.50 548 GLY A C 1
ATOM 4330 O O . GLY A 1 548 ? -1.253 9.861 24.050 1.00 87.50 548 GLY A O 1
ATOM 4331 N N . ASP A 1 549 ? 0.890 9.676 24.718 1.00 90.00 549 ASP A N 1
ATOM 4332 C CA . ASP A 1 549 ? 1.402 10.790 23.917 1.00 90.00 549 ASP A CA 1
ATOM 4333 C C . ASP A 1 549 ? 1.722 10.351 22.482 1.00 90.00 549 ASP A C 1
ATOM 4335 O O . ASP A 1 549 ? 2.816 9.889 22.151 1.00 90.00 549 ASP A O 1
ATOM 4339 N N . TRP A 1 550 ? 0.744 10.528 21.599 1.00 91.81 550 TRP A N 1
ATOM 4340 C CA . TRP A 1 550 ? 0.861 10.203 20.179 1.00 91.81 550 TRP A CA 1
ATOM 4341 C C . TRP A 1 550 ? 1.879 11.071 19.426 1.00 91.81 550 TRP A C 1
ATOM 4343 O O . TRP A 1 550 ? 2.379 10.652 18.374 1.00 91.81 550 TRP A O 1
ATOM 4353 N N . ASN A 1 551 ? 2.234 12.249 19.954 1.00 90.81 551 ASN A N 1
ATOM 4354 C CA . ASN A 1 551 ? 3.243 13.106 19.331 1.00 90.81 551 ASN A CA 1
ATOM 4355 C C . ASN A 1 551 ? 4.637 12.484 19.434 1.00 90.81 551 ASN A C 1
ATOM 4357 O O . ASN A 1 551 ? 5.405 12.570 18.473 1.00 90.81 551 ASN A O 1
ATOM 4361 N N . ALA A 1 552 ? 4.932 11.795 20.543 1.00 90.25 552 ALA A N 1
ATOM 4362 C CA . ALA A 1 552 ? 6.201 11.101 20.751 1.00 90.25 552 ALA A CA 1
ATOM 4363 C C . ALA A 1 552 ? 6.459 10.017 19.688 1.00 90.25 552 ALA A C 1
ATOM 4365 O O . ALA A 1 552 ? 7.595 9.809 19.269 1.00 90.25 552 ALA A O 1
ATOM 4366 N N . ILE A 1 553 ? 5.403 9.360 19.195 1.00 89.94 553 ILE A N 1
ATOM 4367 C CA . ILE A 1 553 ? 5.519 8.348 18.136 1.00 89.94 553 ILE A CA 1
ATOM 4368 C C . ILE A 1 553 ? 5.692 9.002 16.756 1.00 89.94 553 ILE A C 1
ATOM 4370 O O . ILE A 1 553 ? 6.399 8.477 15.898 1.00 89.94 553 ILE A O 1
ATOM 4374 N N . CYS A 1 554 ? 5.020 10.129 16.505 1.00 87.31 554 CYS A N 1
ATOM 4375 C CA . CYS A 1 554 ? 5.036 10.788 15.193 1.00 87.31 554 CYS A CA 1
ATOM 4376 C C . CYS A 1 554 ? 6.324 11.571 14.934 1.00 87.31 554 CYS A C 1
ATOM 4378 O O . CYS A 1 554 ? 6.735 11.718 13.781 1.00 87.31 554 CYS A O 1
ATOM 4380 N N . HIS A 1 555 ? 6.956 12.056 15.999 1.00 82.75 555 HIS A N 1
ATOM 4381 C CA . HIS A 1 555 ? 8.201 12.803 15.958 1.00 82.75 555 HIS A CA 1
ATOM 4382 C C . HIS A 1 555 ? 9.283 12.043 16.722 1.00 82.75 555 HIS A C 1
ATOM 4384 O O . HIS A 1 555 ? 9.630 12.459 17.826 1.00 82.75 555 HIS A O 1
ATOM 4390 N N . PRO A 1 556 ? 9.840 10.950 16.161 1.00 63.56 556 PRO A N 1
ATOM 4391 C CA . PRO A 1 556 ? 11.019 10.343 16.752 1.00 63.56 556 PRO A CA 1
ATOM 4392 C C . PRO A 1 556 ? 12.109 11.414 16.764 1.00 63.56 556 PRO A C 1
ATOM 4394 O O . PRO A 1 556 ? 12.599 11.844 15.715 1.00 63.56 556 PRO A O 1
ATOM 4397 N N . SER A 1 557 ? 12.416 11.923 17.953 1.00 64.88 557 SER A N 1
ATOM 4398 C CA . SER A 1 557 ? 13.459 12.909 18.175 1.00 64.88 557 SER A CA 1
ATOM 4399 C C . SER A 1 557 ? 14.778 12.297 17.711 1.00 64.88 557 SER A C 1
ATOM 4401 O O . SER A 1 557 ? 15.346 11.434 18.364 1.00 64.88 557 SER A O 1
ATOM 4403 N N . HIS A 1 558 ? 15.189 12.717 16.515 1.00 53.03 558 HIS A N 1
ATOM 4404 C CA . HIS A 1 558 ? 16.489 12.558 15.873 1.00 53.03 558 HIS A CA 1
ATOM 4405 C C . HIS A 1 558 ? 17.363 11.381 16.363 1.00 53.03 558 HIS A C 1
ATOM 4407 O O . HIS A 1 558 ? 18.109 11.491 17.329 1.00 53.03 558 HIS A O 1
ATOM 4413 N N . HIS A 1 559 ? 17.359 10.314 15.555 1.00 59.75 559 HIS A N 1
ATOM 4414 C CA . HIS A 1 559 ? 18.394 9.274 15.434 1.00 59.75 559 HIS A CA 1
ATOM 4415 C C . HIS A 1 559 ? 18.357 8.049 16.358 1.00 59.75 559 HIS A C 1
ATOM 4417 O O . HIS A 1 559 ? 19.159 7.148 16.111 1.00 59.75 559 HIS A O 1
ATOM 4423 N N . SER A 1 560 ? 17.445 7.915 17.333 1.00 60.62 560 SER A N 1
ATOM 4424 C CA . SER A 1 560 ? 17.299 6.601 17.985 1.00 60.62 560 SER A CA 1
ATOM 4425 C C . SER A 1 560 ? 16.607 5.626 17.027 1.00 60.62 560 SER A C 1
ATOM 4427 O O . SER A 1 560 ? 15.530 5.894 16.496 1.00 60.62 560 SER A O 1
ATOM 4429 N N . SER A 1 561 ? 17.267 4.502 16.758 1.00 66.88 561 SER A N 1
ATOM 4430 C CA . SER A 1 561 ? 16.832 3.470 15.809 1.00 66.88 561 SER A CA 1
ATOM 4431 C C . SER A 1 561 ? 15.559 2.734 16.240 1.00 66.88 561 SER A C 1
ATOM 4433 O O . SER A 1 561 ? 14.932 2.068 15.419 1.00 66.88 561 SER A O 1
ATOM 4435 N N . SER A 1 562 ? 15.145 2.880 17.498 1.00 80.38 562 SER A N 1
ATOM 4436 C CA . SER A 1 562 ? 13.926 2.296 18.050 1.00 80.38 562 SER A CA 1
ATOM 4437 C C . SER A 1 562 ? 13.264 3.251 19.043 1.00 80.38 562 SER A C 1
ATOM 4439 O O . SER A 1 562 ? 13.945 3.953 19.798 1.00 80.38 562 SER A O 1
ATOM 4441 N N . LEU A 1 563 ? 11.929 3.254 19.058 1.00 85.69 563 LEU A N 1
ATOM 4442 C CA . LEU A 1 563 ? 11.153 3.870 20.134 1.00 85.69 563 LEU A CA 1
ATOM 4443 C C . LEU A 1 563 ? 11.370 3.074 21.433 1.00 85.69 563 LEU A C 1
ATOM 4445 O O . LEU A 1 563 ? 11.413 1.843 21.368 1.00 85.69 563 LEU A O 1
ATOM 4449 N N . PRO A 1 564 ? 11.496 3.735 22.599 1.00 89.81 564 PRO A N 1
ATOM 4450 C CA . PRO A 1 564 ? 11.584 3.038 23.877 1.00 89.81 564 PRO A CA 1
ATOM 4451 C C . PRO A 1 564 ? 10.363 2.138 24.097 1.00 89.81 564 PRO A C 1
ATOM 4453 O O . PRO A 1 564 ? 9.227 2.564 23.876 1.00 89.81 564 PRO A O 1
ATOM 4456 N N . GLU A 1 565 ? 10.585 0.911 24.570 1.00 91.81 565 GLU A N 1
ATOM 4457 C CA . GLU A 1 565 ? 9.502 -0.043 24.859 1.00 91.81 565 GLU A CA 1
ATOM 4458 C C . GLU A 1 565 ? 8.517 0.516 25.899 1.00 91.81 565 GLU A C 1
ATOM 4460 O O . GLU A 1 565 ? 7.319 0.274 25.803 1.00 91.81 565 GLU A O 1
ATOM 4465 N N . GLU A 1 566 ? 8.992 1.359 26.821 1.00 91.94 566 GLU A N 1
ATOM 4466 C CA . GLU A 1 566 ? 8.164 2.075 27.803 1.00 91.94 566 GLU A CA 1
ATOM 4467 C C . GLU A 1 566 ? 7.086 2.959 27.155 1.00 91.94 566 GLU A C 1
ATOM 4469 O O . GLU A 1 566 ? 5.998 3.110 27.706 1.00 91.94 566 GLU A O 1
ATOM 4474 N N . VAL A 1 567 ? 7.364 3.521 25.971 1.00 90.69 567 VAL A N 1
ATOM 4475 C CA . VAL A 1 567 ? 6.389 4.311 25.203 1.00 90.69 567 VAL A CA 1
ATOM 4476 C C . VAL A 1 567 ? 5.467 3.389 24.408 1.00 90.69 567 VAL A C 1
ATOM 4478 O O . VAL A 1 567 ? 4.269 3.648 24.314 1.00 90.69 567 VAL A O 1
ATOM 4481 N N . LEU A 1 568 ? 6.002 2.305 23.835 1.00 91.75 568 LEU A N 1
ATOM 4482 C CA . LEU A 1 568 ? 5.246 1.400 22.964 1.00 91.75 568 LEU A CA 1
ATOM 4483 C C . LEU A 1 568 ? 4.288 0.473 23.718 1.00 91.75 568 LEU A C 1
ATOM 4485 O O . LEU A 1 568 ? 3.206 0.196 23.198 1.00 91.75 568 LEU A O 1
ATOM 4489 N N . ALA A 1 569 ? 4.646 -0.009 24.908 1.00 94.88 569 ALA A N 1
ATOM 4490 C CA . ALA A 1 569 ? 3.848 -0.989 25.642 1.00 94.88 569 ALA A CA 1
ATOM 4491 C C . ALA A 1 569 ? 2.423 -0.486 25.974 1.00 94.88 569 ALA A C 1
ATOM 4493 O O . ALA A 1 569 ? 1.467 -1.166 25.590 1.00 94.88 569 ALA A O 1
ATOM 4494 N N . PRO A 1 570 ? 2.220 0.728 26.536 1.00 95.50 570 PRO A N 1
ATOM 4495 C CA . PRO A 1 570 ? 0.872 1.251 26.790 1.00 95.50 570 PRO A CA 1
ATOM 4496 C C . PRO A 1 570 ? 0.023 1.391 25.519 1.00 95.50 570 PRO A C 1
ATOM 4498 O O . PRO A 1 570 ? -1.186 1.155 25.533 1.00 95.50 570 PRO A O 1
ATOM 4501 N N . LEU A 1 571 ? 0.657 1.749 24.399 1.00 95.81 571 LEU A N 1
ATOM 4502 C CA . LEU A 1 571 ? -0.011 1.923 23.109 1.00 95.81 571 LEU A CA 1
ATOM 4503 C C . LEU A 1 571 ? -0.392 0.583 22.473 1.00 95.81 571 LEU A C 1
ATOM 4505 O O . LEU A 1 571 ? -1.459 0.470 21.870 1.00 95.81 571 LEU A O 1
ATOM 4509 N N . ARG A 1 572 ? 0.451 -0.444 22.626 1.00 96.00 572 ARG A N 1
ATOM 4510 C CA . ARG A 1 572 ? 0.142 -1.826 22.227 1.00 96.00 572 ARG A CA 1
ATOM 4511 C C . ARG A 1 572 ? -1.046 -2.365 23.014 1.00 96.00 572 ARG A C 1
ATOM 4513 O O . ARG A 1 572 ? -1.968 -2.924 22.423 1.00 96.00 572 ARG A O 1
ATOM 4520 N N . ASP A 1 573 ? -1.067 -2.144 24.322 1.00 96.88 573 ASP A N 1
ATOM 4521 C CA . ASP A 1 573 ? -2.195 -2.558 25.155 1.00 96.88 573 ASP A CA 1
ATOM 4522 C C . ASP A 1 573 ? -3.470 -1.789 24.806 1.00 96.88 573 ASP A C 1
ATOM 4524 O O . ASP A 1 573 ? -4.560 -2.362 24.773 1.00 96.88 573 ASP A O 1
ATOM 4528 N N . ALA A 1 574 ? -3.354 -0.505 24.470 1.00 97.06 574 ALA A N 1
ATOM 4529 C CA . ALA A 1 574 ? -4.484 0.268 23.979 1.00 97.06 574 ALA A CA 1
ATOM 4530 C C . ALA A 1 574 ? -5.000 -0.201 22.618 1.00 97.06 574 ALA A C 1
ATOM 4532 O O . ALA A 1 574 ? -6.213 -0.244 22.447 1.00 97.06 574 ALA A O 1
ATOM 4533 N N . LEU A 1 575 ? -4.131 -0.602 21.683 1.00 97.12 575 LEU A N 1
ATOM 4534 C CA . LEU A 1 575 ? -4.560 -1.212 20.417 1.00 97.12 575 LEU A CA 1
ATOM 4535 C C . LEU A 1 575 ? -5.426 -2.448 20.647 1.00 97.12 575 LEU A C 1
ATOM 4537 O O . LEU A 1 575 ? -6.469 -2.572 20.011 1.00 97.12 575 LEU A O 1
ATOM 4541 N N . ARG A 1 576 ? -5.032 -3.323 21.580 1.00 96.81 576 ARG A N 1
ATOM 4542 C CA . ARG A 1 576 ? -5.824 -4.514 21.927 1.00 96.81 576 ARG A CA 1
ATOM 4543 C C . ARG A 1 576 ? -7.173 -4.141 22.533 1.00 96.81 576 ARG A C 1
ATOM 4545 O O . ARG A 1 576 ? -8.190 -4.694 22.141 1.00 96.81 576 ARG A O 1
ATOM 4552 N N . ARG A 1 577 ? -7.194 -3.179 23.463 1.00 97.56 577 ARG A N 1
ATOM 4553 C CA . ARG A 1 577 ? -8.440 -2.704 24.094 1.00 97.56 577 ARG A CA 1
ATOM 4554 C C . ARG A 1 577 ? -9.350 -1.938 23.137 1.00 97.56 577 ARG A C 1
ATOM 4556 O O . ARG A 1 577 ? -10.547 -1.871 23.380 1.00 97.56 577 ARG A O 1
ATOM 4563 N N . ALA A 1 578 ? -8.787 -1.329 22.098 1.00 97.75 578 ALA A N 1
ATOM 4564 C CA . ALA A 1 578 ? -9.536 -0.575 21.107 1.00 97.75 578 ALA A CA 1
ATOM 4565 C C . ALA A 1 578 ? -10.270 -1.475 20.106 1.00 97.75 578 ALA A C 1
ATOM 4567 O O . ALA A 1 578 ? -11.151 -0.978 19.413 1.00 97.75 578 ALA A O 1
ATOM 4568 N N . GLU A 1 579 ? -9.934 -2.763 19.996 1.00 98.00 579 GLU A N 1
ATOM 4569 C CA . GLU A 1 579 ? -10.635 -3.687 19.102 1.00 98.00 579 GLU A CA 1
ATOM 4570 C C . GLU A 1 579 ? -12.102 -3.843 19.525 1.00 98.00 579 GLU A C 1
ATOM 4572 O O . GLU A 1 579 ? -12.408 -4.429 20.560 1.00 98.00 579 GLU A O 1
ATOM 4577 N N . VAL A 1 580 ? -13.023 -3.319 18.709 1.00 97.44 580 VAL A N 1
ATOM 4578 C CA . VAL A 1 580 ? -14.472 -3.423 18.970 1.00 97.44 580 VAL A CA 1
ATOM 4579 C C . VAL A 1 580 ? -15.110 -4.631 18.309 1.00 97.44 580 VAL A C 1
ATOM 4581 O O . VAL A 1 580 ? -16.216 -5.030 18.670 1.00 97.44 580 VAL A O 1
ATOM 4584 N N . GLY A 1 581 ? -14.445 -5.194 17.307 1.00 97.69 581 GLY A N 1
ATOM 4585 C CA . GLY A 1 581 ? -14.958 -6.331 16.576 1.00 97.69 581 GLY A CA 1
ATOM 4586 C C . GLY A 1 581 ? -13.997 -6.812 15.507 1.00 97.69 581 GLY A C 1
ATOM 4587 O O . GLY A 1 581 ? -13.155 -6.061 15.000 1.00 97.69 581 GLY A O 1
ATOM 4588 N N . ARG A 1 582 ? -14.196 -8.075 15.135 1.00 98.19 582 ARG A N 1
ATOM 4589 C CA . ARG A 1 582 ? -13.463 -8.768 14.085 1.00 98.19 582 ARG A CA 1
ATOM 4590 C C . ARG A 1 582 ? -14.388 -9.672 13.290 1.00 98.19 582 ARG A C 1
ATOM 4592 O O . ARG A 1 582 ? -15.292 -10.287 13.850 1.00 98.19 582 ARG A O 1
ATOM 4599 N N . ILE A 1 583 ? -14.117 -9.798 11.995 1.00 98.06 583 ILE A N 1
ATOM 4600 C CA . ILE A 1 583 ? -14.766 -10.788 11.134 1.00 98.06 583 ILE A CA 1
ATOM 4601 C C . ILE A 1 583 ? -13.759 -11.430 10.178 1.00 98.06 583 ILE A C 1
ATOM 4603 O O . ILE A 1 583 ? -12.883 -10.760 9.632 1.00 98.06 583 ILE A O 1
ATOM 4607 N N . GLN A 1 584 ? -13.920 -12.732 9.952 1.00 97.25 584 GLN A N 1
ATOM 4608 C CA . GLN A 1 584 ? -13.164 -13.514 8.974 1.00 97.25 584 GLN A CA 1
ATOM 4609 C C . GLN A 1 584 ? -14.109 -13.925 7.848 1.00 97.25 584 GLN A C 1
ATOM 4611 O O . GLN A 1 584 ? -14.850 -14.903 7.957 1.00 97.25 584 GLN A O 1
ATOM 4616 N N . ASN A 1 585 ? -14.187 -13.124 6.787 1.00 96.00 585 ASN A N 1
ATOM 4617 C CA . ASN A 1 585 ? -15.120 -13.396 5.699 1.00 96.00 585 ASN A CA 1
ATOM 4618 C C . ASN A 1 585 ? -14.714 -12.687 4.409 1.00 96.00 585 ASN A C 1
ATOM 4620 O O . ASN A 1 585 ? -14.146 -11.606 4.445 1.00 96.00 585 ASN A O 1
ATOM 4624 N N . SER A 1 586 ? -15.047 -13.263 3.257 1.00 95.44 586 SER A N 1
ATOM 4625 C CA . SER A 1 586 ? -14.763 -12.668 1.938 1.00 95.44 586 SER A CA 1
ATOM 4626 C C . SER A 1 586 ? -16.013 -12.178 1.202 1.00 95.44 586 SER A C 1
ATOM 4628 O O . SER A 1 586 ? -15.908 -11.647 0.097 1.00 95.44 586 SER A O 1
ATOM 4630 N N . GLN A 1 587 ? -17.202 -12.345 1.786 1.00 96.62 587 GLN A N 1
ATOM 4631 C CA . GLN A 1 587 ? -18.457 -11.890 1.197 1.00 96.62 587 GLN A CA 1
ATOM 4632 C C . GLN A 1 587 ? -18.729 -10.432 1.580 1.00 96.62 587 GLN A C 1
ATOM 4634 O O . GLN A 1 587 ? -18.897 -10.119 2.759 1.00 96.62 587 GLN A O 1
ATOM 4639 N N . ARG A 1 588 ? -18.844 -9.549 0.575 1.00 95.25 588 ARG A N 1
ATOM 4640 C CA . ARG A 1 588 ? -19.110 -8.107 0.761 1.00 95.25 588 ARG A CA 1
ATOM 4641 C C . ARG A 1 588 ? -20.272 -7.841 1.718 1.00 95.25 588 ARG A C 1
ATOM 4643 O O . ARG A 1 588 ? -20.136 -6.996 2.586 1.00 95.25 588 ARG A O 1
ATOM 4650 N N . VAL A 1 589 ? -21.386 -8.562 1.573 1.00 96.94 589 VAL A N 1
ATOM 4651 C CA . VAL A 1 589 ? -22.605 -8.353 2.378 1.00 96.94 589 VAL A CA 1
ATOM 4652 C C . VAL A 1 589 ? -22.334 -8.551 3.870 1.00 96.94 589 VAL A C 1
ATOM 4654 O O . VAL A 1 589 ? -22.754 -7.733 4.681 1.00 96.94 589 VAL A O 1
ATOM 4657 N N . LEU A 1 590 ? -21.580 -9.591 4.233 1.00 97.50 590 LEU A N 1
ATOM 4658 C CA . LEU A 1 590 ? -21.252 -9.884 5.629 1.00 97.50 590 LEU A CA 1
ATOM 4659 C C . LEU A 1 590 ? -20.231 -8.893 6.193 1.00 97.50 590 LEU A C 1
ATOM 4661 O O . LEU A 1 590 ? -20.382 -8.436 7.322 1.00 97.50 590 LEU A O 1
ATOM 4665 N N . VAL A 1 591 ? -19.224 -8.510 5.399 1.00 96.75 591 VAL A N 1
ATOM 4666 C CA . VAL A 1 591 ? -18.243 -7.491 5.811 1.00 96.75 591 VAL A CA 1
ATOM 4667 C C . VAL A 1 591 ? -18.914 -6.124 5.974 1.00 96.75 591 VAL A C 1
ATOM 4669 O O . VAL A 1 591 ? -18.633 -5.415 6.934 1.00 96.75 591 VAL A O 1
ATOM 4672 N N . ARG A 1 592 ? -19.846 -5.773 5.084 1.00 96.12 592 ARG A N 1
ATOM 4673 C CA . ARG A 1 592 ? -20.662 -4.561 5.186 1.00 96.12 592 ARG A CA 1
ATOM 4674 C C . ARG A 1 592 ? -21.515 -4.568 6.452 1.00 96.12 592 ARG A C 1
ATOM 4676 O O . ARG A 1 592 ? -21.441 -3.609 7.207 1.00 96.12 592 ARG A O 1
ATOM 4683 N N . ALA A 1 593 ? -22.270 -5.637 6.709 1.00 96.44 593 ALA A N 1
ATOM 4684 C CA . ALA A 1 593 ? -23.092 -5.745 7.916 1.00 96.44 593 ALA A CA 1
ATOM 4685 C C . ALA A 1 593 ? -22.240 -5.638 9.195 1.00 96.44 593 ALA A C 1
ATOM 4687 O O . ALA A 1 593 ? -22.638 -5.003 10.168 1.00 96.44 593 ALA A O 1
ATOM 4688 N N . PHE A 1 594 ? -21.031 -6.209 9.176 1.00 97.31 594 PHE A N 1
ATOM 4689 C CA . PHE A 1 594 ? -20.050 -6.044 10.246 1.00 97.31 594 PHE A CA 1
ATOM 4690 C C . PHE A 1 594 ? -19.607 -4.580 10.418 1.00 97.31 594 PHE A C 1
ATOM 4692 O O . PHE A 1 594 ? -19.605 -4.075 11.541 1.00 97.31 594 PHE A O 1
ATOM 4699 N N . ILE A 1 595 ? -19.275 -3.881 9.328 1.00 95.62 595 ILE A N 1
ATOM 4700 C CA . ILE A 1 595 ? -18.918 -2.455 9.367 1.00 95.62 595 ILE A CA 1
ATOM 4701 C C . ILE A 1 595 ? -20.079 -1.625 9.919 1.00 95.62 595 ILE A C 1
ATOM 4703 O O . ILE A 1 595 ? -19.878 -0.842 10.843 1.00 95.62 595 ILE A O 1
ATOM 4707 N N . GLU A 1 596 ? -21.293 -1.823 9.404 1.00 94.62 596 GLU A N 1
ATOM 4708 C CA . GLU A 1 596 ? -22.492 -1.113 9.856 1.00 94.62 596 GLU A CA 1
ATOM 4709 C C . GLU A 1 596 ? -22.722 -1.326 11.358 1.00 94.62 596 GLU A C 1
ATOM 4711 O O . GLU A 1 596 ? -22.918 -0.346 12.075 1.00 94.62 596 GLU A O 1
ATOM 4716 N N . LYS A 1 597 ? -22.598 -2.565 11.851 1.00 95.12 597 LYS A N 1
ATOM 4717 C CA . LYS A 1 597 ? -22.766 -2.910 13.272 1.00 95.12 597 LYS A CA 1
ATOM 4718 C C . LYS A 1 597 ? -21.771 -2.202 14.199 1.00 95.12 597 LYS A C 1
ATOM 4720 O O . LYS A 1 597 ? -22.142 -1.832 15.307 1.00 95.12 597 LYS A O 1
ATOM 4725 N N . HIS A 1 598 ? -20.511 -2.062 13.788 1.00 94.88 598 HIS A N 1
ATOM 4726 C CA . HIS A 1 598 ? -19.433 -1.585 14.670 1.00 94.88 598 HIS A CA 1
ATOM 4727 C C . HIS A 1 598 ? -19.017 -0.129 14.431 1.00 94.88 598 HIS A C 1
ATOM 4729 O O . HIS A 1 598 ? -18.291 0.442 15.248 1.00 94.88 598 HIS A O 1
ATOM 4735 N N . ALA A 1 599 ? -19.449 0.477 13.325 1.00 91.81 599 ALA A N 1
ATOM 4736 C CA . ALA A 1 599 ? -19.139 1.862 12.999 1.00 91.81 599 ALA A CA 1
ATOM 4737 C C . ALA A 1 599 ? -20.373 2.771 12.959 1.00 91.81 599 ALA A C 1
ATOM 4739 O O . ALA A 1 599 ? -20.205 3.978 13.097 1.00 91.81 599 ALA A O 1
ATOM 4740 N N . SER A 1 600 ? -21.597 2.260 12.824 1.00 86.50 600 SER A N 1
ATOM 4741 C CA . SER A 1 600 ? -22.772 3.135 12.914 1.00 86.50 600 SER A CA 1
ATOM 4742 C C . SER A 1 600 ? -23.042 3.492 14.371 1.00 86.50 600 SER A C 1
ATOM 4744 O O . SER A 1 600 ? -23.100 2.618 15.233 1.00 86.50 600 SER A O 1
ATOM 4746 N N . GLU A 1 601 ? -23.227 4.781 14.653 1.00 77.81 601 GLU A N 1
ATOM 4747 C CA . GLU A 1 601 ? -23.875 5.186 15.897 1.00 77.81 601 GLU A CA 1
ATOM 4748 C C . GLU A 1 601 ? -25.285 4.592 15.896 1.00 77.81 601 GLU A C 1
ATOM 4750 O O . GLU A 1 601 ? -25.992 4.690 14.889 1.00 77.81 601 GLU A O 1
ATOM 4755 N N . LEU A 1 602 ? -25.676 3.953 17.003 1.00 66.31 602 LEU A N 1
ATOM 4756 C CA . LEU A 1 602 ? -27.064 3.571 17.236 1.00 66.31 602 LEU A CA 1
ATOM 4757 C C . LEU A 1 602 ? -27.889 4.856 17.221 1.00 66.31 602 LEU A C 1
ATOM 4759 O O . LEU A 1 602 ? -27.954 5.584 18.208 1.00 66.31 602 LEU A O 1
ATOM 4763 N N . LYS A 1 603 ? -28.477 5.160 16.068 1.00 68.06 603 LYS A N 1
ATOM 4764 C CA . LYS A 1 603 ? -29.522 6.161 15.975 1.00 68.06 603 LYS A CA 1
ATOM 4765 C C . LYS A 1 603 ? -30.786 5.457 16.415 1.00 68.06 603 LYS A C 1
ATOM 4767 O O . LYS A 1 603 ? -31.344 4.661 15.668 1.00 68.06 603 LYS A O 1
ATOM 4772 N N . PHE A 1 604 ? -31.183 5.700 17.656 1.00 69.31 604 PHE A N 1
ATOM 4773 C CA . PHE A 1 604 ? -32.595 5.604 17.973 1.00 69.31 604 PHE A CA 1
ATOM 4774 C C . PHE A 1 604 ? -33.262 6.635 17.069 1.00 69.31 604 PHE A C 1
ATOM 4776 O O . PHE A 1 604 ? -32.815 7.783 17.041 1.00 69.31 604 PHE A O 1
ATOM 4783 N N . ASP A 1 605 ? -34.200 6.202 16.228 1.00 67.88 605 ASP A N 1
ATOM 4784 C CA . ASP A 1 605 ? -34.963 7.145 15.422 1.00 67.88 605 ASP A CA 1
ATOM 4785 C C . ASP A 1 605 ? -35.534 8.184 16.393 1.00 67.88 605 ASP A C 1
ATOM 4787 O O . ASP A 1 605 ? -36.236 7.814 17.331 1.00 67.88 605 ASP A O 1
ATOM 4791 N N . ASP A 1 606 ? -35.235 9.469 16.171 1.00 61.19 606 ASP A N 1
ATOM 4792 C CA . ASP A 1 606 ? -35.770 10.598 16.958 1.00 61.19 606 ASP A CA 1
ATOM 4793 C C . ASP A 1 606 ? -37.324 10.661 16.918 1.00 61.19 606 ASP A C 1
ATOM 4795 O O . ASP A 1 606 ? -37.933 11.567 17.486 1.00 61.19 606 ASP A O 1
ATOM 4799 N N . ASP A 1 607 ? -37.960 9.717 16.213 1.00 62.75 607 ASP A N 1
ATOM 4800 C CA . ASP A 1 607 ? -39.397 9.526 16.046 1.00 62.75 607 ASP A CA 1
ATOM 4801 C C . ASP A 1 607 ? -40.034 8.583 17.100 1.00 62.75 607 ASP A C 1
ATOM 4803 O O . ASP A 1 607 ? -41.253 8.379 17.056 1.00 62.75 607 ASP A O 1
ATOM 4807 N N . PHE A 1 608 ? -39.256 8.019 18.037 1.00 52.94 608 PHE A N 1
ATOM 4808 C CA . PHE A 1 608 ? -39.764 7.382 19.269 1.00 52.94 608 PHE A CA 1
ATOM 4809 C C . PHE A 1 608 ? -39.696 8.347 20.455 1.00 52.94 608 PHE A C 1
ATOM 4811 O O . PHE A 1 608 ? -40.672 8.356 21.245 1.00 52.94 608 PHE A O 1
#

InterPro domains:
  IPR013766 Thioredoxin domain [PF00085] (475-542)
  IPR036249 Thioredoxin-like superfamily [SSF52833] (471-543)

Radius of gyration: 39.51 Å; chains: 1; bounding box: 101×123×132 Å

Foldseek 3Di:
DDDDDDDDDDDDDDDDDDDDDDDDDDDDDDDDDDDPPVVVVVVVVVVVVVVVPPPDDDDDDDDDDDDDDDDDDDDDDDDDDDDDDDPDPDPPPDDDDDDDDDDDDDDDDDDDDDDDDDDDDDDDDDDDDDDDDDDDDDDPPCPDPVVVVQDDQWDAQQLETEDAAVVVVLCQLPVPQDPDDDDDPQRPVPPPPRHDDHHDDAFAKAKEWEAEDDDAVVQLDDSLLSHQFSHRYYYYHLNRHDPVLLDDPCCVVVPPPPPDDDDDDDDDDDDDDDDDDDDDDDDDDDDDDPPDPDDPPPPPVVSVVSSSVSSQVSVCVSQVVCCAQPVPPVVPPPPPPPPPPDDPDDDDDDPDPPPPPPPDRDGQDPRKMWTWTWHNRALQQQPDSPPVVPPPPVPPPPPPPDDDDDDDDDDDDDDDPDPPPPPDPDGTHTQDMDHQPHSLLVLLPTNFAEDFAPLSVLLQCCSFAQVPPVNVPDAQAKEKEWEEASPDVLSSLQSVVSSVCVVPQADPSPRHYYYYHCSRHVNVCVLVVPPAPGKMWMFGVVLLNPQDDSVCSNCVPPDDSDDPVVRVVSNSVSRVVRTPDMDHGSDPVVVSVVNCVSRDDPDPPPVD

Secondary structure (DSSP, 8-state):
----------------------------------SSSHHHHHHHHHHTTTGGGGS---------------------------------------------PPPP--------S-------------------------------HHHHHT-PPPEEETTEEEE-SHHHHHHHHHS-----------S------TT-PPPPPTT-EEEEEEESSSTTHHHHS-HHHHHH-SSEEEEEETTSS-GGGTS---GGGSSSSS--------------------------------------PPPHHHHHHHHHHHHHHHHHHHTTTHHHH-GGGGTSTTTTTSSSSS--S--PPP----------PPP-PSSEEEEEEPTTS-GGGS------TTS-GGGSSSSSS--------------------PPPPPP-EEEEEEE---HHHHHHHHSSEEE-SHHHHHHHHIIIIIS-TTTTT-TT-EEEEEEE-TT-HHHHHHHHHHHHIIIIIS-TTEEEEEEEETTT-HHHHHHTT--SSSEEEEEEHHHHHTTS-HHHHHS--TT-SS--HHHHHHHHHHHHHHEEEEEE---HHHHHHHHHHHHS-----TT-

Organism: NCBI:txid67003

Sequence (608 aa):
MLENGDVKRRRVDHSHSTEETPVRMISIHTQPKEEEEEENEKKEKKEEEEDQSKQHEQHPLTSDNGISPEVDDNEEEEEEEEEEDLNMEEHALFSSPLGLTPHPNHINNINHINNINNINNINKKSSSSSSSLPNGQTSNRRESSLERRSRRPPDVRGAVTTLRSLAQLETFLHTPSSPHDGNNSAMSVNCTSLASLQPLRRGETVIVILHNGRSHVRELLQHTTEKLSQCRIFRLDLSALPPCEYETRDDSSASSTHHHRHEKTEITPEKKECVHKDSAQLPLPVEEMELQETDYAPSFSSQISLGTERVMQRVCGLLRVDEILNPDTHHSNGSQQQQQQQDSIHSTPPQQQQQHRSGKREELMLPAMVVWRAEGGSPDEYVHLNNDPNTNSDHLDNNNNNNNNNNNNNNGKSPECKPAMIPTPPPGRPLVVKQLTSVDQLHSLSLFTPVYTVTHLLRTIAKTALLSTTAAEVSNSRTFIYFGASWCPPCMRIVNALPAMIQEDLPRNITCTVKADMDLATPLFEFFGVEIIPSFVILDNDILRSAGDWNAICHPSHHSSSLPEEVLAPLRDALRRAEVGRIQNSQRVLVRAFIEKHASELKFDDDF